Protein AF-A0A504XX59-F1 (afdb_monomer_lite)

Structure (mmCIF, N/CA/C/O backbone):
data_AF-A0A504XX59-F1
#
_entry.id   AF-A0A504XX59-F1
#
loop_
_atom_site.group_PDB
_atom_site.id
_atom_site.type_symbol
_atom_site.label_atom_id
_atom_site.label_alt_id
_atom_site.label_comp_id
_atom_site.label_asym_id
_atom_site.label_entity_id
_atom_site.label_seq_id
_atom_site.pdbx_PDB_ins_code
_atom_site.Cartn_x
_atom_site.Cartn_y
_atom_site.Cartn_z
_atom_site.occupancy
_atom_site.B_iso_or_equiv
_atom_site.auth_seq_id
_atom_site.auth_comp_id
_atom_site.auth_asym_id
_atom_site.auth_atom_id
_atom_site.pdbx_PDB_model_num
ATOM 1 N N . MET A 1 1 ? 51.270 25.494 -47.883 1.00 47.91 1 MET A N 1
ATOM 2 C CA . MET A 1 1 ? 49.976 24.776 -47.837 1.00 47.91 1 MET A CA 1
ATOM 3 C C . MET A 1 1 ? 50.088 23.682 -46.793 1.00 47.91 1 MET A C 1
ATOM 5 O O . MET A 1 1 ? 50.943 22.833 -46.988 1.00 47.91 1 MET A O 1
ATOM 9 N N . SER A 1 2 ? 49.320 23.679 -45.700 1.00 73.69 2 SER A N 1
ATOM 10 C CA . SER A 1 2 ? 49.397 22.536 -44.764 1.00 73.69 2 SER A CA 1
ATOM 11 C C . SER A 1 2 ? 48.222 22.404 -43.780 1.00 73.69 2 SER A C 1
ATOM 13 O O . SER A 1 2 ? 48.431 22.062 -42.620 1.00 73.69 2 SER A O 1
ATOM 15 N N . VAL A 1 3 ? 46.972 22.637 -44.199 1.00 82.69 3 VAL A N 1
ATOM 16 C CA . VAL A 1 3 ? 45.810 22.247 -43.370 1.00 82.69 3 VAL A CA 1
ATOM 17 C C . VAL A 1 3 ? 45.311 20.880 -43.830 1.00 82.69 3 VAL A C 1
ATOM 19 O O . VAL A 1 3 ? 44.779 20.759 -44.930 1.00 82.69 3 VAL A O 1
ATOM 22 N N . ILE A 1 4 ? 45.477 19.863 -42.982 1.00 87.81 4 ILE A N 1
ATOM 23 C CA . ILE A 1 4 ? 44.943 18.510 -43.189 1.00 87.81 4 ILE A CA 1
ATOM 24 C C . ILE A 1 4 ? 43.826 18.295 -42.164 1.00 87.81 4 ILE A C 1
ATOM 26 O O . ILE A 1 4 ? 44.084 18.163 -40.968 1.00 87.81 4 ILE A O 1
ATOM 30 N N . GLY A 1 5 ? 42.578 18.313 -42.629 1.00 90.38 5 GLY A N 1
ATOM 31 C CA . GLY A 1 5 ? 41.391 18.068 -41.809 1.00 90.38 5 GLY A CA 1
ATOM 32 C C . GLY A 1 5 ? 40.806 16.681 -42.065 1.00 90.38 5 GLY A C 1
ATOM 33 O O . GLY A 1 5 ? 40.821 16.204 -43.194 1.00 90.38 5 GLY A O 1
ATOM 34 N N . VAL A 1 6 ? 40.258 16.052 -41.020 1.00 93.50 6 VAL A N 1
ATOM 35 C CA . VAL A 1 6 ? 39.521 14.777 -41.149 1.00 93.50 6 VAL A CA 1
ATOM 36 C C . VAL A 1 6 ? 38.132 15.001 -41.757 1.00 93.50 6 VAL A C 1
ATOM 38 O O . VAL A 1 6 ? 37.679 14.202 -42.567 1.00 93.50 6 VAL A O 1
ATOM 41 N N . PHE A 1 7 ? 37.472 16.104 -41.390 1.00 94.62 7 PHE A N 1
ATOM 42 C CA . PHE A 1 7 ? 36.172 16.518 -41.925 1.00 94.62 7 PHE A CA 1
ATOM 43 C C . PHE A 1 7 ? 36.292 17.916 -42.527 1.00 94.62 7 PHE A C 1
ATOM 45 O O . PHE A 1 7 ? 36.996 18.770 -41.982 1.00 94.62 7 PHE A O 1
ATOM 52 N N . THR A 1 8 ? 35.589 18.157 -43.631 1.00 91.38 8 THR A N 1
ATOM 53 C CA . THR A 1 8 ? 35.634 19.434 -44.362 1.00 91.38 8 THR A CA 1
ATOM 54 C C . THR A 1 8 ? 34.763 20.512 -43.716 1.00 91.38 8 THR A C 1
ATOM 56 O O . THR A 1 8 ? 35.089 21.696 -43.796 1.00 91.38 8 THR A O 1
ATOM 59 N N . LYS A 1 9 ? 33.661 20.127 -43.055 1.00 92.88 9 LYS A N 1
ATOM 60 C CA . LYS A 1 9 ? 32.693 21.051 -42.450 1.00 92.88 9 LYS A CA 1
ATOM 61 C C . LYS A 1 9 ? 32.104 20.486 -41.156 1.00 92.88 9 LYS A C 1
ATOM 63 O O . LYS A 1 9 ? 31.999 19.282 -40.966 1.00 92.88 9 LYS A O 1
ATOM 68 N N . GLY A 1 10 ? 31.684 21.383 -40.267 1.00 91.69 10 GLY A N 1
ATOM 69 C CA . GLY A 1 10 ? 30.925 21.052 -39.063 1.00 91.69 10 GLY A CA 1
ATOM 70 C C . GLY A 1 10 ? 29.650 21.879 -38.934 1.00 91.69 10 GLY A C 1
ATOM 71 O O . GLY A 1 10 ? 29.434 22.845 -39.668 1.00 91.69 10 GLY A O 1
ATOM 72 N N . ARG A 1 11 ? 28.817 21.519 -37.960 1.00 91.56 11 ARG A N 1
ATOM 73 C CA . ARG A 1 11 ? 27.616 22.260 -37.559 1.00 91.56 11 ARG A CA 1
ATOM 74 C C . ARG A 1 11 ? 27.645 22.606 -36.074 1.00 91.56 11 ARG A C 1
ATOM 76 O O . ARG A 1 11 ? 28.278 21.918 -35.278 1.00 91.56 11 ARG A O 1
ATOM 83 N N . ALA A 1 12 ? 26.917 23.656 -35.704 1.00 87.50 12 ALA A N 1
ATOM 84 C CA . ALA A 1 12 ? 26.707 24.029 -34.310 1.00 87.50 12 ALA A CA 1
ATOM 85 C C . ALA A 1 12 ? 25.646 23.132 -33.645 1.00 87.50 12 ALA A C 1
ATOM 87 O O . ALA A 1 12 ? 24.727 22.638 -34.298 1.00 87.50 12 ALA A O 1
ATOM 88 N N . THR A 1 13 ? 25.756 22.951 -32.329 1.00 87.06 13 THR A N 1
ATOM 89 C CA . THR A 1 13 ? 24.795 22.186 -31.514 1.00 87.06 13 THR A CA 1
ATOM 90 C C . THR A 1 13 ? 23.628 23.021 -30.994 1.00 87.06 13 THR A C 1
ATOM 92 O O . THR A 1 13 ? 22.577 22.469 -30.674 1.00 87.06 13 THR A O 1
ATOM 95 N N . GLY A 1 14 ? 23.807 24.340 -30.882 1.00 85.94 14 GLY A N 1
ATOM 96 C CA . GLY A 1 14 ? 22.811 25.279 -30.367 1.00 85.94 14 GLY A CA 1
ATOM 97 C C . GLY A 1 14 ? 22.099 26.066 -31.466 1.00 85.94 14 GLY A C 1
ATOM 98 O O . GLY A 1 14 ? 22.674 26.350 -32.515 1.00 85.94 14 GLY A O 1
ATOM 99 N N . HIS A 1 15 ? 20.851 26.457 -31.198 1.00 91.19 15 HIS A N 1
ATOM 100 C CA . HIS A 1 15 ? 20.078 27.320 -32.091 1.00 91.19 15 HIS A CA 1
ATOM 101 C C . HIS A 1 15 ? 20.654 28.756 -32.117 1.00 91.19 15 HIS A C 1
ATOM 103 O O . HIS A 1 15 ? 21.075 29.248 -31.061 1.00 91.19 15 HIS A O 1
ATOM 109 N N . PRO A 1 16 ? 20.639 29.463 -33.269 1.00 91.38 16 PRO A N 1
ATOM 110 C CA . PRO A 1 16 ? 21.198 30.813 -33.398 1.00 91.38 16 PRO A CA 1
ATOM 111 C C . PRO A 1 16 ? 20.688 31.825 -32.366 1.00 91.38 16 PRO A C 1
ATOM 113 O O . PRO A 1 16 ? 21.472 32.637 -31.884 1.00 91.38 16 PRO A O 1
ATOM 116 N N . SER A 1 17 ? 19.412 31.735 -31.974 1.00 92.75 17 SER A N 1
ATOM 117 C CA . SER A 1 17 ? 18.793 32.638 -30.987 1.00 92.75 17 SER A CA 1
ATOM 118 C C . SER A 1 17 ? 19.463 32.605 -29.613 1.00 92.75 17 SER A C 1
ATOM 120 O O . SER A 1 17 ? 19.518 33.619 -28.929 1.00 92.75 17 SER A O 1
ATOM 122 N N . VAL A 1 18 ? 19.980 31.446 -29.203 1.00 91.69 18 VAL A N 1
ATOM 123 C CA . VAL A 1 18 ? 20.670 31.294 -27.919 1.00 91.69 18 VAL A CA 1
ATOM 124 C C . VAL A 1 18 ? 22.145 31.666 -28.075 1.00 91.69 18 VAL A C 1
ATOM 126 O O . VAL A 1 18 ? 22.728 32.317 -27.211 1.00 91.69 18 VAL A O 1
ATOM 129 N N . MET A 1 19 ? 22.761 31.274 -29.193 1.00 91.25 19 MET A N 1
ATOM 130 C CA . MET A 1 19 ? 24.191 31.488 -29.434 1.00 91.25 19 MET A CA 1
ATOM 131 C C . MET A 1 19 ? 24.553 32.964 -29.653 1.00 91.25 19 MET A C 1
ATOM 133 O O . MET A 1 19 ? 25.647 33.375 -29.264 1.00 91.25 19 MET A O 1
ATOM 137 N N . SER A 1 20 ? 23.654 33.768 -30.233 1.00 92.75 20 SER A N 1
ATOM 138 C CA . SER A 1 20 ? 23.874 35.205 -30.461 1.00 92.75 20 SER A CA 1
ATOM 139 C C . SER A 1 20 ? 24.060 35.993 -29.162 1.00 92.75 20 SER A C 1
ATOM 141 O O . SER A 1 20 ? 24.843 36.942 -29.137 1.00 92.75 20 SER A O 1
ATOM 143 N N . VAL A 1 21 ? 23.391 35.564 -28.088 1.00 93.00 21 VAL A N 1
ATOM 144 C CA . VAL A 1 21 ? 23.474 36.167 -26.751 1.00 93.00 21 VAL A CA 1
ATOM 145 C C . VAL A 1 21 ? 24.579 35.509 -25.922 1.00 93.00 21 VAL A C 1
ATOM 147 O O . VAL A 1 21 ? 25.424 36.201 -25.359 1.00 93.00 21 VAL A O 1
ATOM 150 N N . LEU A 1 22 ? 24.639 34.171 -25.885 1.00 93.56 22 LEU A N 1
ATOM 151 C CA . LEU A 1 22 ? 25.589 33.452 -25.022 1.00 93.56 22 LEU A CA 1
ATOM 152 C C . LEU A 1 22 ? 27.060 33.695 -25.371 1.00 93.56 22 LEU A C 1
ATOM 154 O O . LEU A 1 22 ? 27.914 33.529 -24.505 1.00 93.56 22 LEU A O 1
ATOM 158 N N . ARG A 1 23 ? 27.382 34.099 -26.606 1.00 92.56 23 ARG A N 1
ATOM 159 C CA . ARG A 1 23 ? 28.768 34.387 -27.012 1.00 92.56 23 ARG A CA 1
ATOM 160 C C . ARG A 1 23 ? 29.439 35.498 -26.194 1.00 92.56 23 ARG A C 1
ATOM 162 O O . ARG A 1 23 ? 30.662 35.516 -26.127 1.00 92.56 23 ARG A O 1
ATOM 169 N N . TYR A 1 24 ? 28.658 36.399 -25.592 1.00 95.62 24 TYR A N 1
ATOM 170 C CA . TYR A 1 24 ? 29.174 37.500 -24.773 1.00 95.62 24 TYR A CA 1
ATOM 171 C C . TYR A 1 24 ? 29.559 37.070 -23.353 1.00 95.62 24 TYR A C 1
ATOM 173 O O . TYR A 1 24 ? 30.232 37.822 -22.657 1.00 95.62 24 TYR A O 1
ATOM 181 N N . VAL A 1 25 ? 29.168 35.865 -22.925 1.00 95.69 25 VAL A N 1
ATOM 182 C CA . VAL A 1 25 ? 29.553 35.296 -21.630 1.00 95.69 25 VAL A CA 1
ATOM 183 C C . VAL A 1 25 ? 30.705 34.311 -21.857 1.00 95.69 25 VAL A C 1
ATOM 185 O O . VAL A 1 25 ? 30.489 33.254 -22.463 1.00 95.69 25 VAL A O 1
ATOM 188 N N . PRO A 1 26 ? 31.937 34.607 -21.395 1.00 94.06 26 PRO A N 1
ATOM 189 C CA . PRO A 1 26 ? 33.071 33.714 -21.589 1.00 94.06 26 PRO A CA 1
ATOM 190 C C . PRO A 1 26 ? 32.826 32.349 -20.940 1.00 94.06 26 PRO A C 1
ATOM 192 O O . PRO A 1 26 ? 32.704 32.218 -19.723 1.00 94.06 26 PRO A O 1
ATOM 195 N N . ARG A 1 27 ? 32.777 31.300 -21.763 1.00 94.56 27 ARG A N 1
ATOM 196 C CA . ARG A 1 27 ? 32.697 29.918 -21.285 1.00 94.56 27 ARG A CA 1
ATOM 197 C C . ARG A 1 27 ? 34.100 29.373 -21.041 1.00 94.56 27 ARG A C 1
ATOM 199 O O . ARG A 1 27 ? 34.884 29.265 -21.984 1.00 94.56 27 ARG A O 1
ATOM 206 N N . ALA A 1 28 ? 34.366 28.914 -19.820 1.00 95.25 28 ALA A N 1
ATOM 207 C CA . ALA A 1 28 ? 35.572 28.152 -19.513 1.00 95.25 28 ALA A CA 1
ATOM 208 C C . ALA A 1 28 ? 35.618 26.859 -20.348 1.00 95.25 28 ALA A C 1
ATOM 210 O O . ALA A 1 28 ? 34.698 26.031 -20.326 1.00 95.25 28 ALA A O 1
ATOM 211 N N . ARG A 1 29 ? 36.684 26.709 -21.134 1.00 97.00 29 ARG A N 1
ATOM 212 C CA . ARG A 1 29 ? 36.955 25.527 -21.962 1.00 97.00 29 ARG A CA 1
ATOM 213 C C . ARG A 1 29 ? 37.928 24.604 -21.233 1.00 97.00 29 ARG A C 1
ATOM 215 O O . ARG A 1 29 ? 38.547 24.998 -20.252 1.00 97.00 29 ARG A O 1
ATOM 222 N N . VAL A 1 30 ? 38.062 23.371 -21.719 1.00 96.19 30 VAL A N 1
ATOM 223 C CA . VAL A 1 30 ? 39.063 22.439 -21.184 1.00 96.19 30 VAL A CA 1
ATOM 224 C C . VAL A 1 30 ? 40.458 23.028 -21.450 1.00 96.19 30 VAL A C 1
ATOM 226 O O . VAL A 1 30 ? 40.759 23.270 -22.618 1.00 96.19 30 VAL A O 1
ATOM 229 N N . PRO A 1 31 ? 41.301 23.258 -20.424 1.00 96.06 31 PRO A N 1
ATOM 230 C CA . PRO A 1 31 ? 42.543 24.021 -20.590 1.00 96.06 31 PRO A CA 1
ATOM 231 C C . PRO A 1 31 ? 43.521 23.420 -21.604 1.00 96.06 31 PRO A C 1
ATOM 233 O O . PRO A 1 31 ? 44.078 24.133 -22.429 1.00 96.06 31 PRO A O 1
ATOM 236 N N . TRP A 1 32 ? 43.682 22.096 -21.580 1.00 94.19 32 TRP A N 1
ATOM 237 C CA . TRP A 1 32 ? 44.626 21.365 -22.433 1.00 94.19 32 TRP A CA 1
ATOM 238 C C . TRP A 1 32 ? 44.071 21.029 -23.828 1.00 94.19 32 TRP A C 1
ATOM 240 O O . TRP A 1 32 ? 44.824 20.623 -24.706 1.00 94.19 32 TRP A O 1
ATOM 250 N N . GLN A 1 33 ? 42.764 21.208 -24.055 1.00 95.06 33 GLN A N 1
ATOM 251 C CA . GLN A 1 33 ? 42.136 21.062 -25.374 1.00 95.06 33 GLN A CA 1
ATOM 252 C C . GLN A 1 33 ? 40.913 21.995 -25.495 1.00 95.06 33 GLN A C 1
ATOM 254 O O . GLN A 1 33 ? 39.766 21.558 -25.325 1.00 95.06 33 GLN A O 1
ATOM 259 N N . PRO A 1 34 ? 41.127 23.301 -25.768 1.00 94.44 34 PRO A N 1
ATOM 260 C CA . PRO A 1 34 ? 40.044 24.289 -25.752 1.00 94.44 34 PRO A CA 1
ATOM 261 C C . PRO A 1 34 ? 39.001 24.105 -26.867 1.00 94.44 34 PRO A C 1
ATOM 263 O O . PRO A 1 34 ? 37.814 24.419 -26.691 1.00 94.44 34 PRO A O 1
ATOM 266 N N . SER A 1 35 ? 39.427 23.614 -28.032 1.00 94.88 35 SER A N 1
ATOM 267 C CA . SER A 1 35 ? 38.548 23.272 -29.149 1.00 94.88 35 SER A CA 1
ATOM 268 C C . SER A 1 35 ? 37.988 21.861 -28.959 1.00 94.88 35 SER A C 1
ATOM 270 O O . SER A 1 35 ? 38.719 20.889 -28.796 1.00 94.88 35 SER A O 1
ATOM 272 N N . ARG A 1 36 ? 36.658 21.731 -28.982 1.00 93.88 36 ARG A N 1
ATOM 273 C CA . ARG A 1 36 ? 35.977 20.436 -28.891 1.00 93.88 36 ARG A CA 1
ATOM 274 C C . ARG A 1 36 ? 35.148 20.208 -30.142 1.00 93.88 36 ARG A C 1
ATOM 276 O O . ARG A 1 36 ? 34.131 20.871 -30.334 1.00 93.88 36 ARG A O 1
ATOM 283 N N . PHE A 1 37 ? 35.552 19.228 -30.941 1.00 95.12 37 PHE A N 1
ATOM 284 C CA . PHE A 1 37 ? 34.783 18.740 -32.077 1.00 95.12 37 PHE A CA 1
ATOM 285 C C . PHE A 1 37 ? 34.307 17.308 -31.798 1.00 95.12 37 PHE A C 1
ATOM 287 O O . PHE A 1 37 ? 35.046 16.350 -31.992 1.00 95.12 37 PHE A O 1
ATOM 294 N N . GLY A 1 38 ? 33.097 17.169 -31.249 1.00 93.19 38 GLY A N 1
ATOM 295 C CA . GLY A 1 38 ? 32.473 15.868 -30.995 1.00 93.19 38 GLY A CA 1
ATOM 296 C C . GLY A 1 38 ? 31.544 15.428 -32.127 1.00 93.19 38 GLY A C 1
ATOM 297 O O . GLY A 1 38 ? 31.242 16.203 -33.034 1.00 93.19 38 GLY A O 1
ATOM 298 N N . ARG A 1 39 ? 31.008 14.205 -32.023 1.00 94.38 39 ARG A N 1
ATOM 299 C CA . ARG A 1 39 ? 30.082 13.630 -33.020 1.00 94.38 39 ARG A CA 1
ATOM 300 C C . ARG A 1 39 ? 28.815 14.462 -33.268 1.00 94.38 39 ARG A C 1
ATOM 302 O O . ARG A 1 39 ? 28.236 14.422 -34.343 1.00 94.38 39 ARG A O 1
ATOM 309 N N . GLU A 1 40 ? 28.386 15.248 -32.282 1.00 93.44 40 GLU A N 1
ATOM 310 C CA . GLU A 1 40 ? 27.232 16.155 -32.383 1.00 93.44 40 GLU A CA 1
ATOM 311 C C . GLU A 1 40 ? 27.436 17.316 -33.376 1.00 93.44 40 GLU A C 1
ATOM 313 O O . GLU A 1 40 ? 26.452 17.861 -33.891 1.00 93.44 40 GLU A O 1
ATOM 318 N N . ASN A 1 41 ? 28.699 17.643 -33.681 1.00 95.31 41 ASN A N 1
ATOM 319 C CA . ASN A 1 41 ? 29.098 18.709 -34.599 1.00 95.31 41 ASN A CA 1
ATOM 320 C C . ASN A 1 41 ? 29.283 18.231 -36.048 1.00 95.31 41 ASN A C 1
ATOM 322 O O . ASN A 1 41 ? 29.588 19.050 -36.911 1.00 95.31 41 ASN A O 1
ATOM 326 N N . LEU A 1 42 ? 29.131 16.936 -36.330 1.00 95.19 42 LEU A N 1
ATOM 327 C CA . LEU A 1 42 ? 29.278 16.396 -37.683 1.00 95.19 42 LEU A CA 1
ATOM 328 C C . LEU A 1 42 ? 28.131 16.844 -38.595 1.00 95.19 42 LEU A C 1
ATOM 330 O O . LEU A 1 42 ? 26.993 17.014 -38.137 1.00 95.19 42 LEU A O 1
ATOM 334 N N . ALA A 1 43 ? 28.424 17.001 -39.889 1.00 93.81 43 ALA A N 1
ATOM 335 C CA . ALA A 1 43 ? 27.392 17.119 -40.912 1.00 93.81 43 ALA A CA 1
ATOM 336 C C . ALA A 1 43 ? 26.572 15.816 -41.008 1.00 93.81 43 ALA A C 1
ATOM 338 O O . ALA A 1 43 ? 26.960 14.776 -40.474 1.00 93.81 43 ALA A O 1
ATOM 339 N N . ALA A 1 44 ? 25.403 15.876 -41.650 1.00 91.62 44 ALA A N 1
ATOM 340 C CA . ALA A 1 44 ? 24.507 14.721 -41.737 1.00 91.62 44 ALA A CA 1
ATOM 341 C C . ALA A 1 44 ? 25.159 13.537 -42.472 1.00 91.62 44 ALA A C 1
ATOM 343 O O . ALA A 1 44 ? 25.089 12.412 -41.975 1.00 91.62 44 ALA A O 1
ATOM 344 N N . ASP A 1 45 ? 25.844 13.814 -43.583 1.00 91.62 45 ASP A N 1
ATOM 345 C CA . ASP A 1 45 ? 26.485 12.799 -44.424 1.00 91.62 45 ASP A CA 1
ATOM 346 C C . ASP A 1 45 ? 27.684 12.159 -43.715 1.00 91.62 45 ASP A C 1
ATOM 348 O O . ASP A 1 45 ? 27.755 10.934 -43.610 1.00 91.62 45 ASP A O 1
ATOM 352 N N . ASP A 1 46 ? 28.552 12.977 -43.105 1.00 94.06 46 ASP A N 1
ATOM 353 C CA . ASP A 1 46 ? 29.686 12.497 -42.300 1.00 94.06 46 ASP A CA 1
ATOM 354 C C . ASP A 1 46 ? 29.211 11.610 -41.141 1.00 94.06 46 ASP A C 1
ATOM 356 O O . ASP A 1 46 ? 29.794 10.564 -40.847 1.00 94.06 46 ASP A O 1
ATOM 360 N N . MET A 1 47 ? 28.121 12.010 -40.477 1.00 94.56 47 MET A N 1
ATOM 361 C CA . MET A 1 47 ? 27.531 11.234 -39.392 1.00 94.56 47 MET A CA 1
ATOM 362 C C . MET A 1 47 ? 26.944 9.914 -39.900 1.00 94.56 47 MET A C 1
ATOM 364 O O . MET A 1 47 ? 27.102 8.895 -39.232 1.00 94.56 47 MET A O 1
ATOM 368 N N . ALA A 1 48 ? 26.273 9.907 -41.055 1.00 92.25 48 ALA A N 1
ATOM 369 C CA . ALA A 1 48 ? 25.721 8.693 -41.650 1.00 92.25 48 ALA A CA 1
ATOM 370 C C . ALA A 1 48 ? 26.827 7.707 -42.048 1.00 92.25 48 ALA A C 1
ATOM 372 O O . ALA A 1 48 ? 26.744 6.526 -41.704 1.00 92.25 48 ALA A O 1
ATOM 373 N N . GLN A 1 49 ? 27.894 8.201 -42.681 1.00 91.69 49 GLN A N 1
ATOM 374 C CA . GLN A 1 49 ? 29.053 7.394 -43.049 1.00 91.69 49 GLN A CA 1
ATOM 375 C C . GLN A 1 49 ? 29.727 6.794 -41.808 1.00 91.69 49 GLN A C 1
ATOM 377 O O . GLN A 1 49 ? 29.920 5.579 -41.736 1.00 91.69 49 GLN A O 1
ATOM 382 N N . LEU A 1 50 ? 30.017 7.617 -40.793 1.00 92.81 50 LEU A N 1
ATOM 383 C CA . LEU A 1 50 ? 30.616 7.143 -39.544 1.00 92.81 50 LEU A CA 1
ATOM 384 C C . LEU A 1 50 ? 29.727 6.137 -38.809 1.00 92.81 50 LEU A C 1
ATOM 386 O O . LEU A 1 50 ? 30.247 5.188 -38.225 1.00 92.81 50 LEU A O 1
ATOM 390 N N . TRP A 1 51 ? 28.403 6.313 -38.840 1.00 94.56 51 TRP A N 1
ATOM 391 C CA . TRP A 1 51 ? 27.467 5.392 -38.190 1.00 94.56 51 TRP A CA 1
ATOM 392 C C . TRP A 1 51 ? 27.365 4.035 -38.886 1.00 94.56 51 TRP A C 1
ATOM 394 O O . TRP A 1 51 ? 27.156 3.021 -38.218 1.00 94.56 51 TRP A O 1
ATOM 404 N N . GLY A 1 52 ? 27.516 4.014 -40.215 1.00 89.94 52 GLY A N 1
ATOM 405 C CA . GLY A 1 52 ? 27.591 2.779 -40.994 1.00 89.94 52 GLY A CA 1
ATOM 406 C C . GLY A 1 52 ? 28.851 1.971 -40.678 1.00 89.94 52 GLY A C 1
ATOM 407 O O . GLY A 1 52 ? 28.811 0.740 -40.679 1.00 89.94 52 GLY A O 1
ATOM 408 N N . THR A 1 53 ? 29.958 2.650 -40.367 1.00 89.56 53 THR A N 1
ATOM 409 C CA . THR A 1 53 ? 31.226 2.018 -39.974 1.00 89.56 53 THR A CA 1
ATOM 410 C C . THR A 1 53 ? 31.266 1.606 -38.494 1.00 89.56 53 THR A C 1
ATOM 412 O O . THR A 1 53 ? 30.431 2.008 -37.684 1.00 89.56 53 THR A O 1
ATOM 415 N N . GLY A 1 54 ? 32.253 0.780 -38.122 1.00 88.88 54 GLY A N 1
ATOM 416 C CA . GLY A 1 54 ? 32.501 0.416 -36.719 1.00 88.88 54 GLY A CA 1
ATOM 417 C C . GLY A 1 54 ? 31.655 -0.739 -36.166 1.00 88.88 54 GLY A C 1
ATOM 418 O O . GLY A 1 54 ? 31.647 -0.970 -34.959 1.00 88.88 54 GLY A O 1
ATOM 419 N N . ARG A 1 55 ? 30.957 -1.469 -37.044 1.00 92.62 55 ARG A N 1
ATOM 420 C CA . ARG A 1 55 ? 29.981 -2.527 -36.722 1.00 92.62 55 ARG A CA 1
ATOM 421 C C . ARG A 1 55 ? 30.340 -3.867 -37.385 1.00 92.62 55 ARG A C 1
ATOM 423 O O . ARG A 1 55 ? 29.521 -4.491 -38.052 1.00 92.62 55 ARG A O 1
ATOM 430 N N . TYR A 1 56 ? 31.609 -4.256 -37.255 1.00 93.44 56 TYR A N 1
ATOM 431 C CA . TYR A 1 56 ? 32.227 -5.463 -37.824 1.00 93.44 56 TYR A CA 1
ATOM 432 C C . TYR A 1 56 ? 31.667 -5.881 -39.204 1.00 93.44 56 TYR A C 1
ATOM 434 O O . TYR A 1 56 ? 32.031 -5.264 -40.201 1.00 93.44 56 TYR A O 1
ATOM 442 N N . ARG A 1 57 ? 30.791 -6.897 -39.275 1.00 93.25 57 ARG A N 1
ATOM 443 C CA . ARG A 1 57 ? 30.228 -7.433 -40.534 1.00 93.25 57 ARG A CA 1
ATOM 444 C C . ARG A 1 57 ? 28.759 -7.080 -40.779 1.00 93.25 57 ARG A C 1
ATOM 446 O O . ARG A 1 57 ? 28.358 -6.982 -41.936 1.00 93.25 57 ARG A O 1
ATOM 453 N N . THR A 1 58 ? 27.982 -6.909 -39.712 1.00 89.94 58 THR A N 1
ATOM 454 C CA . THR A 1 58 ? 26.533 -6.632 -39.711 1.00 89.94 58 THR A CA 1
ATOM 455 C C . THR A 1 58 ? 26.211 -5.169 -40.016 1.00 89.94 58 THR A C 1
ATOM 457 O O . THR A 1 58 ? 25.090 -4.839 -40.396 1.00 89.94 58 THR A O 1
ATOM 460 N N . GLY A 1 59 ? 27.193 -4.282 -39.854 1.00 91.06 59 GLY A N 1
ATOM 461 C CA . GLY A 1 59 ? 27.071 -2.857 -40.118 1.00 91.06 59 GLY A CA 1
ATOM 462 C C . GLY A 1 59 ? 26.851 -2.498 -41.588 1.00 91.06 59 GLY A C 1
ATOM 463 O O . GLY A 1 59 ? 27.542 -3.055 -42.443 1.00 91.06 59 GLY A O 1
ATOM 464 N N . PRO A 1 60 ? 26.029 -1.474 -41.890 1.00 93.62 60 PRO A N 1
ATOM 465 C CA . PRO A 1 60 ? 25.811 -1.011 -43.262 1.00 93.62 60 PRO A CA 1
ATOM 466 C C . PRO A 1 60 ? 27.065 -0.554 -44.014 1.00 93.62 60 PRO A C 1
ATOM 468 O O . PRO A 1 60 ? 27.105 -0.585 -45.240 1.00 93.62 60 PRO A O 1
ATOM 471 N N . GLY A 1 61 ? 28.106 -0.125 -43.296 1.00 90.38 61 GLY A N 1
ATOM 472 C CA . GLY A 1 61 ? 29.368 0.300 -43.900 1.00 90.38 61 GLY A CA 1
ATOM 473 C C . GLY A 1 61 ? 30.220 -0.855 -44.433 1.00 90.38 61 GLY A C 1
ATOM 474 O O . GLY A 1 61 ? 31.110 -0.615 -45.247 1.00 90.38 61 GLY A O 1
ATOM 475 N N . ASN A 1 62 ? 29.968 -2.094 -43.998 1.00 94.19 62 ASN A N 1
ATOM 476 C CA . ASN A 1 62 ? 30.656 -3.263 -44.532 1.00 94.19 62 ASN A CA 1
ATOM 477 C C . ASN A 1 62 ? 30.116 -3.602 -45.930 1.00 94.19 62 ASN A C 1
ATOM 479 O O . ASN A 1 62 ? 28.902 -3.676 -46.135 1.00 94.19 62 ASN A O 1
ATOM 483 N N . TYR A 1 63 ? 31.019 -3.849 -46.882 1.00 91.88 63 TYR A N 1
ATOM 484 C CA . TYR A 1 63 ? 30.682 -4.031 -48.298 1.00 91.88 63 TYR A CA 1
ATOM 485 C C . TYR A 1 63 ? 29.790 -5.257 -48.555 1.00 91.88 63 TYR A C 1
ATOM 487 O O . TYR A 1 63 ? 28.949 -5.210 -49.445 1.00 91.88 63 TYR A O 1
ATOM 495 N N . ASN A 1 64 ? 29.917 -6.313 -47.742 1.00 94.75 64 ASN A N 1
ATOM 496 C CA . ASN A 1 64 ? 29.147 -7.557 -47.872 1.00 94.75 64 ASN A CA 1
ATOM 497 C C . ASN A 1 64 ? 28.037 -7.713 -46.809 1.00 94.75 64 ASN A C 1
ATOM 499 O O . ASN A 1 64 ? 27.627 -8.821 -46.484 1.00 94.75 64 ASN A O 1
ATOM 503 N N . SER A 1 65 ? 27.578 -6.617 -46.199 1.00 93.69 65 SER A N 1
ATOM 504 C CA . SER A 1 65 ? 26.494 -6.654 -45.198 1.00 93.69 65 SER A CA 1
ATOM 505 C C . SER A 1 65 ? 25.095 -6.830 -45.803 1.00 93.69 65 SER A C 1
ATOM 507 O O . SER A 1 65 ? 24.138 -7.059 -45.069 1.00 93.69 65 SER A O 1
ATOM 509 N N . GLY A 1 66 ? 24.961 -6.660 -47.123 1.00 92.00 66 GLY A N 1
ATOM 510 C CA . GLY A 1 66 ? 23.676 -6.562 -47.824 1.00 92.00 66 GLY A CA 1
ATOM 511 C C . GLY A 1 66 ? 23.068 -5.152 -47.845 1.00 92.00 66 GLY A C 1
ATOM 512 O O . GLY A 1 66 ? 22.137 -4.912 -48.605 1.00 92.00 66 GLY A O 1
ATOM 513 N N . TYR A 1 67 ? 23.621 -4.201 -47.081 1.00 93.56 67 TYR A N 1
ATOM 514 C CA . TYR A 1 67 ? 23.166 -2.799 -47.030 1.00 93.56 67 TYR A CA 1
ATOM 515 C C . TYR A 1 67 ? 24.109 -1.830 -47.762 1.00 93.56 67 TYR A C 1
ATOM 517 O O . TYR A 1 67 ? 23.939 -0.613 -47.681 1.00 93.56 67 TYR A O 1
ATOM 525 N N . SER A 1 68 ? 25.132 -2.345 -48.451 1.00 91.88 68 SER A N 1
ATOM 526 C CA . SER A 1 68 ? 26.069 -1.496 -49.185 1.00 91.88 68 SER A CA 1
ATOM 527 C C . SER A 1 68 ? 25.387 -0.843 -50.384 1.00 91.88 68 SER A C 1
ATOM 529 O O . SER A 1 68 ? 24.727 -1.506 -51.179 1.00 91.88 68 SER A O 1
ATOM 531 N N . THR A 1 69 ? 25.598 0.459 -50.550 1.00 90.00 69 THR A N 1
ATOM 532 C CA . THR A 1 69 ? 25.105 1.223 -51.706 1.00 90.00 69 THR A CA 1
ATOM 533 C C . THR A 1 69 ? 26.100 1.251 -52.871 1.00 90.00 69 THR A C 1
ATOM 535 O O . THR A 1 69 ? 25.800 1.801 -53.932 1.00 90.00 69 THR A O 1
ATOM 538 N N . LYS A 1 70 ? 27.295 0.663 -52.704 1.00 91.62 70 LYS A N 1
ATOM 539 C CA . LYS A 1 70 ? 28.318 0.590 -53.755 1.00 91.62 70 LYS A CA 1
ATOM 540 C C . LYS A 1 70 ? 27.976 -0.522 -54.750 1.00 91.62 70 LYS A C 1
ATOM 542 O O . LYS A 1 70 ? 27.740 -1.656 -54.354 1.00 91.62 70 LYS A O 1
ATOM 547 N N . LYS A 1 71 ? 28.001 -0.203 -56.050 1.00 93.19 71 LYS A N 1
ATOM 548 C CA . LYS A 1 71 ? 27.733 -1.173 -57.131 1.00 93.19 71 LYS A CA 1
ATOM 549 C C . LYS A 1 71 ? 28.883 -2.153 -57.371 1.00 93.19 71 LYS A C 1
ATOM 551 O O . LYS A 1 71 ? 28.655 -3.251 -57.867 1.00 93.19 71 LYS A O 1
ATOM 556 N N . THR A 1 72 ? 30.104 -1.753 -57.041 1.00 93.50 72 THR A N 1
ATOM 557 C CA . THR A 1 72 ? 31.313 -2.559 -57.211 1.00 93.50 72 THR A CA 1
ATOM 558 C C . THR A 1 72 ? 32.187 -2.487 -55.964 1.00 93.50 72 THR A C 1
ATOM 560 O O . THR A 1 72 ? 32.169 -1.498 -55.222 1.00 93.50 72 THR A O 1
ATOM 563 N N . HIS A 1 73 ? 32.953 -3.547 -55.726 1.00 94.50 73 HIS A N 1
ATOM 564 C CA . HIS A 1 73 ? 33.950 -3.629 -54.667 1.00 94.50 73 HIS A CA 1
ATOM 565 C C . HIS A 1 73 ? 35.207 -4.326 -55.188 1.00 94.50 73 HIS A C 1
ATOM 567 O O . HIS A 1 73 ? 35.109 -5.284 -55.948 1.00 94.50 73 HIS A O 1
ATOM 573 N N . THR A 1 74 ? 36.382 -3.846 -54.795 1.00 94.06 74 THR A N 1
ATOM 574 C CA . THR A 1 74 ? 37.672 -4.395 -55.225 1.00 94.06 74 THR A CA 1
ATOM 575 C C . THR A 1 74 ? 38.245 -5.292 -54.136 1.00 94.06 74 THR A C 1
ATOM 577 O O . THR A 1 74 ? 38.473 -4.823 -53.019 1.00 94.06 74 THR A O 1
ATOM 580 N N . LEU A 1 75 ? 38.477 -6.561 -54.461 1.00 93.38 75 LEU A N 1
ATOM 581 C CA . LEU A 1 75 ? 39.194 -7.509 -53.615 1.00 93.38 75 LEU A CA 1
ATOM 582 C C . LEU A 1 75 ? 40.538 -7.792 -54.280 1.00 93.38 75 LEU A C 1
ATOM 584 O O . LEU A 1 75 ? 40.575 -8.393 -55.356 1.00 93.38 75 LEU A O 1
ATOM 588 N N . GLU A 1 76 ? 41.609 -7.316 -53.640 1.00 91.12 76 GLU A N 1
ATOM 589 C CA . GLU A 1 76 ? 42.970 -7.317 -54.190 1.00 91.12 76 GLU A CA 1
ATOM 590 C C . GLU A 1 76 ? 42.984 -6.591 -55.546 1.00 91.12 76 GLU A C 1
ATOM 592 O O . GLU A 1 76 ? 42.726 -5.386 -55.578 1.00 91.12 76 GLU A O 1
ATOM 597 N N . ASP A 1 77 ? 43.170 -7.319 -56.648 1.00 90.06 77 ASP A N 1
ATOM 598 C CA . ASP A 1 77 ? 43.216 -6.771 -58.010 1.00 90.06 77 ASP A CA 1
ATOM 599 C C . ASP A 1 77 ? 41.916 -7.002 -58.809 1.00 90.06 77 ASP A C 1
ATOM 601 O O . ASP A 1 77 ? 41.767 -6.533 -59.939 1.00 90.06 77 ASP A O 1
ATOM 605 N N . SER A 1 78 ? 40.941 -7.714 -58.232 1.00 89.06 78 SER A N 1
ATOM 606 C CA . SER A 1 78 ? 39.689 -8.080 -58.904 1.00 89.06 78 SER A CA 1
ATOM 607 C C . SER A 1 78 ? 38.533 -7.157 -58.511 1.00 89.06 78 SER A C 1
ATOM 609 O O . SER A 1 78 ? 38.263 -6.920 -57.332 1.00 89.06 78 SER A O 1
ATOM 611 N N . THR A 1 79 ? 37.815 -6.627 -59.506 1.00 94.06 79 THR A N 1
ATOM 612 C CA . THR A 1 79 ? 36.599 -5.835 -59.269 1.00 94.06 79 THR A CA 1
ATOM 613 C C . THR A 1 79 ? 35.373 -6.736 -59.338 1.00 94.06 79 THR A C 1
ATOM 615 O O . THR A 1 79 ? 35.069 -7.301 -60.385 1.00 94.06 79 THR A O 1
ATOM 618 N N . VAL A 1 80 ? 34.642 -6.831 -58.232 1.00 93.88 80 VAL A N 1
ATOM 619 C CA . VAL A 1 80 ? 33.413 -7.618 -58.103 1.00 93.88 80 VAL A CA 1
ATOM 620 C C . VAL A 1 80 ? 32.202 -6.688 -58.167 1.00 93.88 80 VAL A C 1
ATOM 622 O O . VAL A 1 80 ? 32.133 -5.695 -57.439 1.00 93.88 80 VAL A O 1
ATOM 625 N N . SER A 1 81 ? 31.233 -7.000 -59.028 1.00 93.44 81 SER A N 1
ATOM 626 C CA . SER A 1 81 ? 29.933 -6.319 -59.079 1.00 93.44 81 SER A CA 1
ATOM 627 C C . SER A 1 81 ? 28.953 -6.915 -58.068 1.00 93.44 81 SER A C 1
ATOM 629 O O . SER A 1 81 ? 28.878 -8.133 -57.920 1.00 93.44 81 SER A O 1
ATOM 631 N N . ILE A 1 82 ? 28.175 -6.066 -57.394 1.00 95.38 82 ILE A N 1
ATOM 632 C CA . ILE A 1 82 ? 27.150 -6.510 -56.442 1.00 95.38 82 ILE A CA 1
ATOM 633 C C . ILE A 1 82 ? 26.032 -7.278 -57.160 1.00 95.38 82 ILE A C 1
ATOM 635 O O . ILE A 1 82 ? 25.582 -6.864 -58.227 1.00 95.38 82 ILE A O 1
ATOM 639 N N . ILE A 1 83 ? 25.551 -8.364 -56.551 1.00 94.50 83 ILE A N 1
ATOM 640 C CA . ILE A 1 83 ? 24.342 -9.066 -56.997 1.00 94.50 83 ILE A CA 1
ATOM 641 C C . ILE A 1 83 ? 23.125 -8.324 -56.416 1.00 94.50 83 ILE A C 1
ATOM 643 O O . ILE A 1 83 ? 23.017 -8.219 -55.190 1.00 94.50 83 ILE A O 1
ATOM 647 N N . PRO A 1 84 ? 22.209 -7.785 -57.242 1.00 94.56 84 PRO A N 1
ATOM 648 C CA . PRO A 1 84 ? 21.005 -7.118 -56.755 1.00 94.56 84 PRO A CA 1
ATOM 649 C C . PRO A 1 84 ? 20.103 -8.053 -55.937 1.00 94.56 84 PRO A C 1
ATOM 651 O O . PRO A 1 84 ? 19.955 -9.230 -56.260 1.00 94.56 84 PRO A O 1
ATOM 654 N N . LYS A 1 85 ? 19.414 -7.508 -54.923 1.00 94.06 85 LYS A N 1
ATOM 655 C CA . LYS A 1 85 ? 18.527 -8.283 -54.029 1.00 94.06 85 LYS A CA 1
ATOM 656 C C . LYS A 1 85 ? 17.495 -9.129 -54.790 1.00 94.06 85 LYS A C 1
ATOM 658 O O . LYS A 1 85 ? 17.341 -10.304 -54.496 1.00 94.06 85 LYS A O 1
ATOM 663 N N . HIS A 1 86 ? 16.850 -8.560 -55.809 1.00 93.88 86 HIS A N 1
ATOM 664 C CA . HIS A 1 86 ? 15.835 -9.263 -56.603 1.00 93.88 86 HIS A CA 1
ATOM 665 C C . HIS A 1 86 ? 16.400 -10.430 -57.438 1.00 93.88 86 HIS A C 1
ATOM 667 O O . HIS A 1 86 ? 15.653 -11.322 -57.832 1.00 93.88 86 HIS A O 1
ATOM 673 N N . GLU A 1 87 ? 17.703 -10.440 -57.739 1.00 95.00 87 GLU A N 1
ATOM 674 C CA . GLU A 1 87 ? 18.357 -11.589 -58.377 1.00 95.00 87 GLU A CA 1
ATOM 675 C C . GLU A 1 87 ? 18.765 -12.638 -57.348 1.00 95.00 87 GLU A C 1
ATOM 677 O O . GLU A 1 87 ? 18.577 -13.828 -57.587 1.00 95.00 87 GLU A O 1
ATOM 682 N N . LEU A 1 88 ? 19.255 -12.190 -56.190 1.00 95.38 88 LEU A N 1
ATOM 683 C CA . LEU A 1 88 ? 19.592 -13.037 -55.048 1.00 95.38 88 LEU A CA 1
ATOM 684 C C . LEU A 1 88 ? 18.374 -13.841 -54.554 1.00 95.38 88 LEU A C 1
ATOM 686 O O . LEU A 1 88 ? 18.488 -15.024 -54.238 1.00 95.38 88 LEU A O 1
ATOM 690 N N . GLU A 1 89 ? 17.194 -13.220 -54.574 1.00 95.50 89 GLU A N 1
ATOM 691 C CA . GLU A 1 89 ? 15.915 -13.831 -54.190 1.00 95.50 89 GLU A CA 1
ATOM 692 C C . GLU A 1 89 ? 15.493 -15.016 -55.075 1.00 95.50 89 GLU A C 1
ATOM 694 O O . GLU A 1 89 ? 14.725 -15.868 -54.630 1.00 95.50 89 GLU A O 1
ATOM 699 N N . LYS A 1 90 ? 16.014 -15.125 -56.307 1.00 96.00 90 LYS A N 1
ATOM 700 C CA . LYS A 1 90 ? 15.685 -16.240 -57.216 1.00 96.00 90 LYS A CA 1
ATOM 701 C C . LYS A 1 90 ? 16.203 -17.587 -56.708 1.00 96.00 90 LYS A C 1
ATOM 703 O O . LYS A 1 90 ? 15.622 -18.617 -57.034 1.00 96.00 90 LYS A O 1
ATOM 708 N N . PHE A 1 91 ? 17.301 -17.584 -55.950 1.00 94.75 91 PHE A N 1
ATOM 709 C CA . PHE A 1 91 ? 17.959 -18.796 -55.449 1.00 94.75 91 PHE A CA 1
ATOM 710 C C . PHE A 1 91 ? 18.127 -18.821 -53.922 1.00 94.75 91 PHE A C 1
ATOM 712 O O . PHE A 1 91 ? 18.494 -19.857 -53.370 1.00 94.75 91 PHE A O 1
ATOM 719 N N . MET A 1 92 ? 17.822 -17.720 -53.229 1.00 96.12 92 MET A N 1
ATOM 720 C CA . MET A 1 92 ? 17.762 -17.647 -51.770 1.00 96.12 92 MET A CA 1
ATOM 721 C C . MET A 1 92 ? 16.443 -16.981 -51.332 1.00 96.12 92 MET A C 1
ATOM 723 O O . MET A 1 92 ? 16.289 -15.779 -51.532 1.00 96.12 92 MET A O 1
ATOM 727 N N . PRO A 1 93 ? 15.488 -17.717 -50.732 1.00 93.62 93 PRO A N 1
ATOM 728 C CA . PRO A 1 93 ? 14.168 -17.174 -50.402 1.00 93.62 93 PRO A CA 1
ATOM 729 C C . PRO A 1 93 ? 14.234 -16.051 -49.351 1.00 93.62 93 PRO A C 1
ATOM 731 O O . PRO A 1 93 ? 14.960 -16.163 -48.361 1.00 93.62 93 PRO A O 1
ATOM 734 N N . ASP A 1 94 ? 13.433 -14.993 -49.529 1.00 93.38 94 ASP A N 1
ATOM 735 C CA . ASP A 1 94 ? 13.309 -13.890 -48.564 1.00 93.38 94 ASP A CA 1
ATOM 736 C C . ASP A 1 94 ? 12.315 -14.237 -47.437 1.00 93.38 94 ASP A C 1
ATOM 738 O O . ASP A 1 94 ? 11.122 -14.424 -47.675 1.00 93.38 94 ASP A O 1
ATOM 742 N N . ILE A 1 95 ? 12.808 -14.299 -46.194 1.00 92.62 95 ILE A N 1
ATOM 743 C CA . ILE A 1 95 ? 12.030 -14.582 -44.970 1.00 92.62 95 ILE A CA 1
ATOM 744 C C . ILE A 1 95 ? 11.917 -13.363 -44.035 1.00 92.62 95 ILE A C 1
ATOM 746 O O . ILE A 1 95 ? 11.857 -13.487 -42.809 1.00 92.62 95 ILE A O 1
ATOM 750 N N . SER A 1 96 ? 11.906 -12.157 -44.600 1.00 89.12 96 SER A N 1
ATOM 751 C CA . SER A 1 96 ? 11.859 -10.904 -43.841 1.00 89.12 96 SER A CA 1
ATOM 752 C C . SER A 1 96 ? 10.534 -10.687 -43.092 1.00 89.12 96 SER A C 1
ATOM 754 O O . SER A 1 96 ? 9.485 -10.461 -43.689 1.00 89.12 96 SER A O 1
ATOM 756 N N . LEU A 1 97 ? 10.597 -10.655 -41.755 1.00 88.88 97 LEU A N 1
ATOM 757 C CA . LEU A 1 97 ? 9.452 -10.399 -40.858 1.00 88.88 97 LEU A CA 1
ATOM 758 C C . LEU A 1 97 ? 9.185 -8.900 -40.582 1.00 88.88 97 LEU A C 1
ATOM 760 O O . LEU A 1 97 ? 8.193 -8.547 -39.942 1.00 88.88 97 LEU A O 1
ATOM 764 N N . GLY A 1 98 ? 10.080 -8.012 -41.029 1.00 88.81 98 GLY A N 1
ATOM 765 C CA . GLY A 1 98 ? 9.991 -6.560 -40.828 1.00 88.81 98 GLY A CA 1
ATOM 766 C C . GLY A 1 98 ? 10.473 -6.059 -39.455 1.00 88.81 98 GLY A C 1
ATOM 767 O O . GLY A 1 98 ? 11.028 -6.807 -38.648 1.00 88.81 98 GLY A O 1
ATOM 768 N N . SER A 1 99 ? 10.264 -4.765 -39.175 1.00 88.31 99 SER A N 1
ATOM 769 C CA . SER A 1 99 ? 10.814 -4.072 -37.991 1.00 88.31 99 SER A CA 1
ATOM 770 C C . SER A 1 99 ? 10.300 -4.613 -36.653 1.00 88.31 99 SER A C 1
ATOM 772 O O . SER A 1 99 ? 11.037 -4.628 -35.669 1.00 88.31 99 SER A O 1
ATOM 774 N N . LYS A 1 100 ? 9.062 -5.124 -36.601 1.00 91.31 100 LYS A N 1
ATOM 775 C CA . LYS A 1 100 ? 8.463 -5.672 -35.371 1.00 91.31 100 LYS A CA 1
ATOM 776 C C . LYS A 1 100 ? 9.192 -6.909 -34.848 1.00 91.31 100 LYS A C 1
ATOM 778 O O . LYS A 1 100 ? 9.204 -7.132 -33.641 1.00 91.31 100 LYS A O 1
ATOM 783 N N . ALA A 1 101 ? 9.852 -7.676 -35.719 1.00 92.62 101 ALA A N 1
ATOM 784 C CA . ALA A 1 101 ? 10.680 -8.805 -35.298 1.00 92.62 101 ALA A CA 1
ATOM 785 C C . ALA A 1 101 ? 11.918 -8.365 -34.497 1.00 92.62 101 ALA A C 1
ATOM 787 O O . ALA A 1 101 ? 12.503 -9.167 -33.769 1.00 92.62 101 ALA A O 1
ATOM 788 N N . LEU A 1 102 ? 12.294 -7.081 -34.582 1.00 94.88 102 LEU A N 1
ATOM 789 C CA . LEU A 1 102 ? 13.418 -6.526 -33.837 1.00 94.88 102 LEU A CA 1
ATOM 790 C C . LEU A 1 102 ? 13.072 -6.131 -32.394 1.00 94.88 102 LEU A C 1
ATOM 792 O O . LEU A 1 102 ? 13.945 -5.666 -31.654 1.00 94.88 102 LEU A O 1
ATOM 796 N N . VAL A 1 103 ? 11.809 -6.283 -31.978 1.00 96.81 103 VAL A N 1
ATOM 797 C CA . VAL A 1 103 ? 11.330 -5.833 -30.668 1.00 96.81 103 VAL A CA 1
ATOM 798 C C . VAL A 1 103 ? 10.557 -6.930 -29.954 1.00 96.81 103 VAL A C 1
ATOM 800 O O . VAL A 1 103 ? 9.453 -7.305 -30.331 1.00 96.81 103 VAL A O 1
ATOM 803 N N . THR A 1 104 ? 11.107 -7.393 -28.836 1.00 96.25 104 THR A N 1
ATOM 804 C CA . THR A 1 104 ? 10.411 -8.307 -27.930 1.00 96.25 104 THR A CA 1
ATOM 805 C C . THR A 1 104 ? 9.454 -7.546 -26.998 1.00 96.25 104 THR A C 1
ATOM 807 O O . THR A 1 104 ? 9.671 -6.362 -26.689 1.00 96.25 104 THR A O 1
ATOM 810 N N . PRO A 1 105 ? 8.388 -8.198 -26.495 1.00 95.44 105 PRO A N 1
ATOM 811 C CA . PRO A 1 105 ? 7.492 -7.589 -25.514 1.00 95.44 105 PRO A CA 1
ATOM 812 C C . PRO A 1 105 ? 8.221 -7.268 -24.202 1.00 95.44 105 PRO A C 1
ATOM 814 O O . PRO A 1 105 ? 9.240 -7.879 -23.874 1.00 95.44 105 PRO A O 1
ATOM 817 N N . VAL A 1 106 ? 7.654 -6.344 -23.417 1.00 95.56 106 VAL A N 1
ATOM 818 C CA . VAL A 1 106 ? 8.189 -5.940 -22.099 1.00 95.56 106 VAL A CA 1
ATOM 819 C C . VAL A 1 106 ? 8.317 -7.142 -21.153 1.00 95.56 106 VAL A C 1
ATOM 821 O O . VAL A 1 106 ? 9.270 -7.220 -20.387 1.00 95.56 106 VAL A O 1
ATOM 824 N N . SER A 1 107 ? 7.435 -8.142 -21.273 1.00 95.12 107 SER A N 1
ATOM 825 C CA . SER A 1 107 ? 7.487 -9.365 -20.456 1.00 95.12 107 SER A CA 1
ATOM 826 C C . SER A 1 107 ? 8.808 -10.143 -20.558 1.00 95.12 107 SER A C 1
ATOM 828 O O . SER A 1 107 ? 9.088 -10.929 -19.658 1.00 95.12 107 SER A O 1
ATOM 830 N N . LEU A 1 108 ? 9.592 -9.981 -21.631 1.00 96.12 108 LEU A N 1
ATOM 831 C CA . LEU A 1 108 ? 10.878 -10.672 -21.810 1.00 96.12 108 LEU A CA 1
ATOM 832 C C . LEU A 1 108 ? 12.084 -9.798 -21.448 1.00 96.12 108 LEU A C 1
ATOM 834 O O . LEU A 1 108 ? 13.220 -10.245 -21.577 1.00 96.12 108 LEU A O 1
ATOM 838 N N . MET A 1 109 ? 11.862 -8.561 -21.004 1.00 96.19 109 MET A N 1
ATOM 839 C CA . MET A 1 109 ? 12.932 -7.584 -20.810 1.00 96.19 109 MET A CA 1
ATOM 840 C C . MET A 1 109 ? 13.937 -8.049 -19.751 1.00 96.19 109 MET A C 1
ATOM 842 O O . MET A 1 109 ? 15.136 -8.026 -20.014 1.00 96.19 109 MET A O 1
ATOM 846 N N . SER A 1 110 ? 13.459 -8.595 -18.630 1.00 94.00 110 SER A N 1
ATOM 847 C CA . SER A 1 110 ? 14.320 -9.141 -17.574 1.00 94.00 110 SER A CA 1
ATOM 848 C C . SER A 1 110 ? 15.124 -10.361 -18.048 1.00 94.00 110 SER A C 1
ATOM 850 O O . SER A 1 110 ? 16.342 -10.407 -17.882 1.00 94.00 110 SER A O 1
ATOM 852 N N . ALA A 1 111 ? 14.485 -11.289 -18.774 1.00 95.94 111 ALA A N 1
ATOM 853 C CA . ALA A 1 111 ? 15.164 -12.441 -19.382 1.00 95.94 111 ALA A CA 1
ATOM 854 C C . ALA A 1 111 ? 16.246 -12.026 -20.398 1.00 95.94 111 ALA A C 1
ATOM 856 O O . ALA A 1 111 ? 17.213 -12.749 -20.620 1.00 95.94 111 ALA A O 1
ATOM 857 N N . ARG A 1 112 ? 16.101 -10.840 -21.000 1.00 96.19 112 ARG A N 1
ATOM 858 C CA . ARG A 1 112 ? 17.038 -10.249 -21.964 1.00 96.19 112 ARG A CA 1
ATOM 859 C C . ARG A 1 112 ? 17.939 -9.176 -21.347 1.00 96.19 112 ARG A C 1
ATOM 861 O O . ARG A 1 112 ? 18.416 -8.293 -22.060 1.00 96.19 112 ARG A O 1
ATOM 868 N N . ASN A 1 113 ? 18.176 -9.234 -20.035 1.00 95.62 113 ASN A N 1
ATOM 869 C CA . ASN A 1 113 ? 19.069 -8.321 -19.313 1.00 95.62 113 ASN A CA 1
ATOM 870 C C . ASN A 1 113 ? 18.707 -6.828 -19.497 1.00 95.62 113 ASN A C 1
ATOM 872 O O . ASN A 1 113 ? 19.568 -5.962 -19.678 1.00 95.62 113 ASN A O 1
ATOM 876 N N . GLY A 1 114 ? 17.405 -6.541 -19.514 1.00 94.62 114 GLY A N 1
ATOM 877 C CA . GLY A 1 114 ? 16.835 -5.202 -19.599 1.00 94.62 114 GLY A CA 1
ATOM 878 C C . GLY A 1 114 ? 16.514 -4.702 -21.011 1.00 94.62 114 GLY A C 1
ATOM 879 O O . GLY A 1 114 ? 16.085 -3.562 -21.154 1.00 94.62 114 GLY A O 1
ATOM 880 N N . HIS A 1 115 ? 16.686 -5.506 -22.064 1.00 97.12 115 HIS A N 1
ATOM 881 C CA . HIS A 1 115 ? 16.510 -5.048 -23.448 1.00 97.12 115 HIS A CA 1
ATOM 882 C C . HIS A 1 115 ? 15.234 -5.567 -24.114 1.00 97.12 115 HIS A C 1
ATOM 884 O O . HIS A 1 115 ? 14.916 -6.753 -24.050 1.00 97.12 115 HIS A O 1
ATOM 890 N N . ARG A 1 116 ? 14.547 -4.691 -24.860 1.00 97.00 116 ARG A N 1
ATOM 891 C CA . ARG A 1 116 ? 13.500 -5.106 -25.815 1.00 97.00 116 ARG A CA 1
ATOM 892 C C . ARG A 1 116 ? 14.012 -5.240 -27.243 1.00 97.00 116 ARG A C 1
ATOM 894 O O . ARG A 1 116 ? 13.462 -6.000 -28.028 1.00 97.00 116 ARG A O 1
ATOM 901 N N . VAL A 1 117 ? 15.064 -4.510 -27.584 1.00 97.44 117 VAL A N 1
ATOM 902 C CA . VAL A 1 117 ? 15.561 -4.389 -28.956 1.00 97.44 117 VAL A CA 1
ATOM 903 C C . VAL A 1 117 ? 16.562 -5.512 -29.263 1.00 97.44 117 VAL A C 1
ATOM 905 O O . VAL A 1 117 ? 17.400 -5.834 -28.423 1.00 97.44 117 VAL A O 1
ATOM 908 N N . THR A 1 118 ? 16.461 -6.158 -30.426 1.00 96.25 118 THR A N 1
ATOM 909 C CA . THR A 1 118 ? 17.416 -7.177 -30.934 1.00 96.25 118 THR A CA 1
ATOM 910 C C . THR A 1 118 ? 18.336 -6.632 -32.036 1.00 96.25 118 THR A C 1
ATOM 912 O O . THR A 1 118 ? 19.035 -7.394 -32.695 1.00 96.25 118 THR A O 1
ATOM 915 N N . HIS A 1 119 ? 18.340 -5.315 -32.245 1.00 95.56 119 HIS A N 1
ATOM 916 C CA . HIS A 1 119 ? 19.263 -4.638 -33.152 1.00 95.56 119 HIS A CA 1
ATOM 917 C C . HIS A 1 119 ? 20.735 -4.899 -32.776 1.00 95.56 119 HIS A C 1
ATOM 919 O O . HIS A 1 119 ? 21.062 -5.131 -31.615 1.00 95.56 119 HIS A O 1
ATOM 925 N N . ASP A 1 120 ? 21.613 -4.795 -33.771 1.00 94.69 120 ASP A N 1
ATOM 926 C CA . ASP A 1 120 ? 23.063 -5.010 -33.668 1.00 94.69 120 ASP A CA 1
ATOM 927 C C . ASP A 1 120 ? 23.751 -4.086 -32.641 1.00 94.69 120 ASP A C 1
ATOM 929 O O . ASP A 1 120 ? 24.540 -4.528 -31.811 1.00 94.69 120 ASP A O 1
ATOM 933 N N . LEU A 1 121 ? 23.408 -2.795 -32.645 1.00 96.62 121 LEU A N 1
ATOM 934 C CA . LEU A 1 121 ? 23.848 -1.857 -31.605 1.00 96.62 121 LEU A CA 1
ATOM 935 C C . LEU A 1 121 ? 23.027 -2.010 -30.324 1.00 96.62 121 LEU A C 1
ATOM 937 O O . LEU A 1 121 ? 21.804 -2.127 -30.381 1.00 96.62 121 LEU A O 1
ATOM 941 N N . ILE A 1 122 ? 23.678 -1.865 -29.167 1.00 97.12 122 ILE A N 1
ATOM 942 C CA . ILE A 1 122 ? 22.998 -1.851 -27.868 1.00 97.12 122 ILE A CA 1
ATOM 943 C C . ILE A 1 122 ? 22.162 -0.573 -27.734 1.00 97.12 122 ILE A C 1
ATOM 945 O O . ILE A 1 122 ? 22.697 0.535 -27.715 1.00 97.12 122 ILE A O 1
ATOM 949 N N . HIS A 1 123 ? 20.848 -0.716 -27.574 1.00 97.62 123 HIS A N 1
ATOM 950 C CA . HIS A 1 123 ? 19.939 0.409 -27.331 1.00 97.62 123 HIS A CA 1
ATOM 951 C C . HIS A 1 123 ? 19.785 0.657 -25.835 1.00 97.62 123 HIS A C 1
ATOM 953 O O . HIS A 1 123 ? 19.364 -0.236 -25.101 1.00 97.62 123 HIS A O 1
ATOM 959 N N . SER A 1 124 ? 20.139 1.866 -25.395 1.00 97.44 124 SER A N 1
ATOM 960 C CA . SER A 1 124 ? 20.018 2.294 -23.998 1.00 97.44 124 SER A CA 1
ATOM 961 C C . SER A 1 124 ? 18.764 3.143 -23.796 1.00 97.44 124 SER A C 1
ATOM 963 O O . SER A 1 124 ? 18.553 4.112 -24.522 1.00 97.44 124 SER A O 1
ATOM 965 N N . TYR A 1 125 ? 17.966 2.836 -22.771 1.00 97.88 125 TYR A N 1
ATOM 966 C CA . TYR A 1 125 ? 16.793 3.652 -22.417 1.00 97.88 125 TYR A CA 1
ATOM 967 C C . TYR A 1 125 ? 17.115 4.964 -21.691 1.00 97.88 125 TYR A C 1
ATOM 969 O O . TYR A 1 125 ? 16.240 5.825 -21.558 1.00 97.88 125 TYR A O 1
ATOM 977 N N . ASP A 1 126 ? 18.348 5.157 -21.224 1.00 96.44 126 ASP A N 1
ATOM 978 C CA . ASP A 1 126 ? 18.751 6.414 -20.600 1.00 96.44 126 ASP A CA 1
ATOM 979 C C . ASP A 1 126 ? 18.902 7.535 -21.645 1.00 96.44 126 ASP A C 1
ATOM 981 O O . ASP A 1 126 ? 19.212 7.287 -22.811 1.00 96.44 126 ASP A O 1
ATOM 985 N N . PRO A 1 127 ? 18.713 8.804 -21.255 1.00 96.69 127 PRO A N 1
ATOM 986 C CA . PRO A 1 127 ? 18.756 9.903 -22.213 1.00 96.69 127 PRO A CA 1
ATOM 987 C C . PRO A 1 127 ? 20.168 10.250 -22.709 1.00 96.69 127 PRO A C 1
ATOM 989 O O . PRO A 1 127 ? 20.281 11.050 -23.640 1.00 96.69 127 PRO A O 1
ATOM 992 N N . TYR A 1 128 ? 21.237 9.713 -22.105 1.00 96.31 128 TYR A N 1
ATOM 993 C CA . TYR A 1 128 ? 22.596 10.234 -22.277 1.00 96.31 128 TYR A CA 1
ATOM 994 C C . TYR A 1 128 ? 23.497 9.374 -23.164 1.00 96.31 128 TYR A C 1
ATOM 996 O O . TYR A 1 128 ? 24.276 9.940 -23.932 1.00 96.31 128 TYR A O 1
ATOM 1004 N N . ILE A 1 129 ? 23.410 8.040 -23.108 1.00 96.75 129 ILE A N 1
ATOM 1005 C CA . ILE A 1 129 ? 24.310 7.167 -23.885 1.00 96.75 129 ILE A CA 1
ATOM 1006 C C . ILE A 1 129 ? 24.094 7.357 -25.389 1.00 96.75 129 ILE A C 1
ATOM 1008 O O . ILE A 1 129 ? 25.045 7.663 -26.110 1.00 96.75 129 ILE A O 1
ATOM 1012 N N . GLY A 1 130 ? 22.843 7.300 -25.844 1.00 95.12 130 GLY A N 1
ATOM 1013 C CA . GLY A 1 130 ? 22.475 7.537 -27.243 1.00 95.12 130 GLY A CA 1
ATOM 1014 C C . GLY A 1 130 ? 22.421 9.016 -27.649 1.00 95.12 130 GLY A C 1
ATOM 1015 O O . GLY A 1 130 ? 22.062 9.328 -28.776 1.00 95.12 130 GLY A O 1
ATOM 1016 N N . ARG A 1 131 ? 22.736 9.967 -26.754 1.00 95.62 131 ARG A N 1
ATOM 1017 C CA . ARG A 1 131 ? 22.525 11.403 -27.012 1.00 95.62 131 ARG A CA 1
ATOM 1018 C C . ARG A 1 131 ? 23.371 11.903 -28.180 1.00 95.62 131 ARG A C 1
ATOM 1020 O O . ARG A 1 131 ? 24.601 11.816 -28.104 1.00 95.62 131 ARG A O 1
ATOM 1027 N N . LEU A 1 132 ? 22.737 12.491 -29.193 1.00 91.88 132 LEU A N 1
ATOM 1028 C CA . LEU A 1 132 ? 23.418 13.271 -30.229 1.00 91.88 132 LEU A CA 1
ATOM 1029 C C . LEU A 1 132 ? 23.336 14.763 -29.888 1.00 91.88 132 LEU A C 1
ATOM 1031 O O . LEU A 1 132 ? 24.199 15.259 -29.183 1.00 91.88 132 LEU A O 1
ATOM 1035 N N . GLN A 1 133 ? 22.267 15.452 -30.291 1.00 87.06 133 GLN A N 1
ATOM 1036 C CA . GLN A 1 133 ? 21.986 16.834 -29.863 1.00 87.06 133 GLN A CA 1
ATOM 1037 C C . GLN A 1 133 ? 20.892 16.863 -28.786 1.00 87.06 133 GLN A C 1
ATOM 1039 O O . GLN A 1 133 ? 21.045 17.474 -27.724 1.00 87.06 133 GLN A O 1
ATOM 1044 N N . LYS A 1 134 ? 19.809 16.120 -29.036 1.00 90.12 134 LYS A N 1
ATOM 1045 C CA . LYS A 1 134 ? 18.675 15.930 -28.126 1.00 90.12 134 LYS A CA 1
ATOM 1046 C C . LYS A 1 134 ? 18.851 14.652 -27.289 1.00 90.12 134 LYS A C 1
ATOM 1048 O O . LYS A 1 134 ? 19.607 13.768 -27.704 1.00 90.12 134 LYS A O 1
ATOM 1053 N N . PRO A 1 135 ? 18.181 14.543 -26.125 1.00 95.00 135 PRO A N 1
ATOM 1054 C CA . PRO A 1 135 ? 18.129 13.303 -25.352 1.00 95.00 135 PRO A CA 1
ATOM 1055 C C . PRO A 1 135 ? 17.710 12.114 -26.221 1.00 95.00 135 PRO A C 1
ATOM 1057 O O . PRO A 1 135 ? 16.785 12.241 -27.022 1.00 95.00 135 PRO A O 1
ATOM 1060 N N . ALA A 1 136 ? 18.369 10.968 -26.052 1.00 95.62 136 ALA A N 1
ATOM 1061 C CA . ALA A 1 136 ? 18.046 9.766 -26.818 1.00 95.62 136 ALA A CA 1
ATOM 1062 C C . ALA A 1 136 ? 16.624 9.284 -26.504 1.00 95.62 136 ALA A C 1
ATOM 1064 O O . ALA A 1 136 ? 16.238 9.236 -25.334 1.00 95.62 136 ALA A O 1
ATOM 1065 N N . VAL A 1 137 ? 15.850 8.913 -27.521 1.00 96.12 137 VAL A N 1
ATOM 1066 C CA . VAL A 1 137 ? 14.536 8.268 -27.381 1.00 96.12 137 VAL A CA 1
ATOM 1067 C C . VAL A 1 137 ? 14.515 7.086 -28.337 1.00 96.12 137 VAL A C 1
ATOM 1069 O O . VAL A 1 137 ? 14.770 7.258 -29.526 1.00 96.12 137 VAL A O 1
ATOM 1072 N N . VAL A 1 138 ? 14.248 5.895 -27.806 1.00 95.88 138 VAL A N 1
ATOM 1073 C CA . VAL A 1 138 ? 14.127 4.678 -28.610 1.00 95.88 138 VAL A CA 1
ATOM 1074 C C . VAL A 1 138 ? 12.690 4.584 -29.102 1.00 95.88 138 VAL A C 1
ATOM 1076 O O . VAL A 1 138 ? 11.766 4.535 -28.292 1.00 95.88 138 VAL A O 1
ATOM 1079 N N . ASP A 1 139 ? 12.519 4.574 -30.418 1.00 94.19 139 ASP A N 1
ATOM 1080 C CA . ASP A 1 139 ? 11.248 4.265 -31.063 1.00 94.19 139 ASP A CA 1
ATOM 1081 C C . ASP A 1 139 ? 11.148 2.744 -31.225 1.00 94.19 139 ASP A C 1
ATOM 1083 O O . ASP A 1 139 ? 12.053 2.122 -31.777 1.00 94.19 139 ASP A O 1
ATOM 1087 N N . HIS A 1 140 ? 10.091 2.138 -30.690 1.00 94.75 140 HIS A N 1
ATOM 1088 C CA . HIS A 1 140 ? 9.888 0.692 -30.753 1.00 94.75 140 HIS A CA 1
ATOM 1089 C C . HIS A 1 140 ? 9.186 0.227 -32.029 1.00 94.75 140 HIS A C 1
ATOM 1091 O O . HIS A 1 140 ? 9.236 -0.963 -32.326 1.00 94.75 140 HIS A O 1
ATOM 1097 N N . ASP A 1 141 ? 8.585 1.137 -32.791 1.00 92.25 141 ASP A N 1
ATOM 1098 C CA . ASP A 1 141 ? 7.908 0.803 -34.043 1.00 92.25 141 ASP A CA 1
ATOM 1099 C C . ASP A 1 141 ? 8.854 0.965 -35.243 1.00 92.25 141 ASP A C 1
ATOM 1101 O O . ASP A 1 141 ? 8.796 0.189 -36.204 1.00 92.25 141 ASP A O 1
ATOM 1105 N N . ASN A 1 142 ? 9.782 1.923 -35.155 1.00 93.00 142 ASN A N 1
ATOM 1106 C CA . ASN A 1 142 ? 10.687 2.297 -36.243 1.00 93.00 142 ASN A CA 1
ATOM 1107 C C . ASN A 1 142 ? 12.161 1.936 -35.982 1.00 93.00 142 ASN A C 1
ATOM 1109 O O . ASN A 1 142 ? 13.069 2.757 -36.144 1.00 93.00 142 ASN A O 1
ATOM 1113 N N . ILE A 1 143 ? 12.417 0.698 -35.557 1.00 95.06 143 ILE A N 1
ATOM 1114 C CA . ILE A 1 143 ? 13.788 0.184 -35.452 1.00 95.06 143 ILE A CA 1
ATOM 1115 C C . ILE A 1 143 ? 14.238 -0.321 -36.817 1.00 95.06 143 ILE A C 1
ATOM 1117 O O . ILE A 1 143 ? 13.665 -1.262 -37.364 1.00 95.06 143 ILE A O 1
ATOM 1121 N N . THR A 1 144 ? 15.301 0.283 -37.337 1.00 93.75 144 THR A N 1
ATOM 1122 C CA . THR A 1 144 ? 15.927 -0.090 -38.608 1.00 93.75 144 THR A CA 1
ATOM 1123 C C . THR A 1 144 ? 17.422 -0.319 -38.422 1.00 93.75 144 THR A C 1
ATOM 1125 O O . THR A 1 144 ? 18.024 0.176 -37.468 1.00 93.75 144 THR A O 1
ATOM 1128 N N . VAL A 1 145 ? 18.038 -1.060 -39.348 1.00 92.94 145 VAL A N 1
ATOM 1129 C CA . VAL A 1 145 ? 19.486 -1.349 -39.321 1.00 92.94 145 VAL A CA 1
ATOM 1130 C C . VAL A 1 145 ? 20.328 -0.079 -39.462 1.00 92.94 145 VAL A C 1
ATOM 1132 O O . VAL A 1 145 ? 21.437 0.012 -38.927 1.00 92.94 145 VAL A O 1
ATOM 1135 N N . GLU A 1 146 ? 19.789 0.923 -40.149 1.00 89.88 146 GLU A N 1
ATOM 1136 C CA . GLU A 1 146 ? 20.430 2.218 -40.335 1.00 89.88 146 GLU A CA 1
ATOM 1137 C C . GLU A 1 146 ? 20.459 3.049 -39.048 1.00 89.88 146 GLU A C 1
ATOM 1139 O O . GLU A 1 146 ? 21.383 3.841 -38.891 1.00 89.88 146 GLU A O 1
ATOM 1144 N N . ASP A 1 147 ? 19.502 2.867 -38.127 1.00 93.56 147 ASP A N 1
ATOM 1145 C CA . ASP A 1 147 ? 19.332 3.653 -36.894 1.00 93.56 147 ASP A CA 1
ATOM 1146 C C . ASP A 1 147 ? 19.398 5.177 -37.152 1.00 93.56 147 ASP A C 1
ATOM 1148 O O . ASP A 1 147 ? 20.395 5.832 -36.820 1.00 93.56 147 ASP A O 1
ATOM 1152 N N . PRO A 1 148 ? 18.359 5.775 -37.770 1.00 90.50 148 PRO A N 1
ATOM 1153 C CA . PRO A 1 148 ? 18.382 7.173 -38.211 1.00 90.50 148 PRO A CA 1
ATOM 1154 C C . PRO A 1 148 ? 18.507 8.163 -37.046 1.00 90.50 148 PRO A C 1
ATOM 1156 O O . PRO A 1 148 ? 19.140 9.210 -37.186 1.00 90.50 148 PRO A O 1
ATOM 1159 N N . ASN A 1 149 ? 17.960 7.814 -35.877 1.00 93.25 149 ASN A N 1
ATOM 1160 C CA . ASN A 1 149 ? 18.018 8.643 -34.672 1.00 93.25 149 ASN A CA 1
ATOM 1161 C C . ASN A 1 149 ? 19.366 8.548 -33.936 1.00 93.25 149 ASN A C 1
ATOM 1163 O O . ASN A 1 149 ? 19.615 9.342 -33.025 1.00 93.25 149 ASN A O 1
ATOM 1167 N N . ARG A 1 150 ? 20.252 7.628 -34.347 1.00 94.69 150 ARG A N 1
ATOM 1168 C CA . ARG A 1 150 ? 21.610 7.443 -33.804 1.00 94.69 150 ARG A CA 1
ATOM 1169 C C . ARG A 1 150 ? 21.612 7.166 -32.296 1.00 94.69 150 ARG A C 1
ATOM 1171 O O . ARG A 1 150 ? 22.477 7.660 -31.562 1.00 94.69 150 ARG A O 1
ATOM 1178 N N . VAL A 1 151 ? 20.613 6.414 -31.832 1.00 95.88 151 VAL A N 1
ATOM 1179 C CA . VAL A 1 151 ? 20.385 6.145 -30.402 1.00 95.88 151 VAL A CA 1
ATOM 1180 C C . VAL A 1 151 ? 21.091 4.883 -29.912 1.00 95.88 151 VAL A C 1
ATOM 1182 O O . VAL A 1 151 ? 21.276 4.732 -28.702 1.00 95.88 151 VAL A O 1
ATOM 1185 N N . GLY A 1 152 ? 21.539 4.014 -30.823 1.00 95.75 152 GLY A N 1
ATOM 1186 C CA . GLY A 1 152 ? 22.355 2.852 -30.487 1.00 95.75 152 GLY A CA 1
ATOM 1187 C C . GLY A 1 152 ? 23.735 3.230 -29.936 1.00 95.75 152 GLY A C 1
ATOM 1188 O O . GLY A 1 152 ? 24.332 4.244 -30.297 1.00 95.75 152 GLY A O 1
ATOM 1189 N N . LEU A 1 153 ? 24.282 2.399 -29.054 1.00 97.56 153 LEU A N 1
ATOM 1190 C CA . LEU A 1 153 ? 25.662 2.508 -28.594 1.00 97.56 153 LEU A CA 1
ATOM 1191 C C . LEU A 1 153 ? 26.591 1.867 -29.630 1.00 97.56 153 LEU A C 1
ATOM 1193 O O . LEU A 1 153 ? 26.762 0.651 -29.650 1.00 97.56 153 LEU A O 1
ATOM 1197 N N . ASN A 1 154 ? 27.182 2.695 -30.492 1.00 96.44 154 ASN A N 1
ATOM 1198 C CA . ASN A 1 154 ? 28.170 2.255 -31.476 1.00 96.44 154 ASN A CA 1
ATOM 1199 C C . ASN A 1 154 ? 29.562 2.100 -30.831 1.00 96.44 154 ASN A C 1
ATOM 1201 O O . ASN A 1 154 ? 29.999 2.958 -30.059 1.00 96.44 154 ASN A O 1
ATOM 1205 N N . ALA A 1 155 ? 30.241 0.993 -31.143 1.00 95.19 155 ALA A N 1
ATOM 1206 C CA . ALA A 1 155 ? 31.491 0.573 -30.517 1.00 95.19 155 ALA A CA 1
ATOM 1207 C C . ALA A 1 155 ? 32.732 1.346 -30.996 1.00 95.19 155 ALA A C 1
ATOM 1209 O O . ALA A 1 155 ? 33.707 1.429 -30.253 1.00 95.19 155 ALA A O 1
ATOM 1210 N N . ALA A 1 156 ? 32.709 1.910 -32.208 1.00 94.88 156 ALA A N 1
ATOM 1211 C CA . ALA A 1 156 ? 33.907 2.470 -32.850 1.00 94.88 156 ALA A CA 1
ATOM 1212 C C . ALA A 1 156 ? 33.728 3.889 -33.421 1.00 94.88 156 ALA A C 1
ATOM 1214 O O . ALA A 1 156 ? 34.649 4.441 -34.018 1.00 94.88 156 ALA A O 1
ATOM 1215 N N . THR A 1 157 ? 32.575 4.530 -33.216 1.00 94.44 157 THR A N 1
ATOM 1216 C CA . THR A 1 157 ? 32.367 5.918 -33.666 1.00 94.44 157 THR A CA 1
ATOM 1217 C C . THR A 1 157 ? 33.173 6.931 -32.856 1.00 94.44 157 THR A C 1
ATOM 1219 O O . THR A 1 157 ? 33.465 6.714 -31.679 1.00 94.44 157 THR A O 1
ATOM 1222 N N . LEU A 1 158 ? 33.420 8.108 -33.434 1.00 93.94 158 LEU A N 1
ATOM 1223 C CA . LEU A 1 158 ? 33.913 9.278 -32.701 1.00 93.94 158 LEU A CA 1
ATOM 1224 C C . LEU A 1 158 ? 33.089 9.513 -31.415 1.00 93.94 158 LEU A C 1
ATOM 1226 O O . LEU A 1 158 ? 31.860 9.446 -31.441 1.00 93.94 158 LEU A O 1
ATOM 1230 N N . ASP A 1 159 ? 33.763 9.806 -30.296 1.00 94.25 159 ASP A N 1
ATOM 1231 C CA . ASP A 1 159 ? 33.148 10.038 -28.972 1.00 94.25 159 ASP A CA 1
ATOM 1232 C C . ASP A 1 159 ? 32.452 8.800 -28.338 1.00 94.25 159 ASP A C 1
ATOM 1234 O O . ASP A 1 159 ? 31.679 8.932 -27.389 1.00 94.25 159 ASP A O 1
ATOM 1238 N N . CYS A 1 160 ? 32.723 7.571 -28.808 1.00 95.69 160 CYS A N 1
ATOM 1239 C CA . CYS A 1 160 ? 32.125 6.351 -28.234 1.00 95.69 160 CYS A CA 1
ATOM 1240 C C . CYS A 1 160 ? 32.692 5.957 -26.859 1.00 95.69 160 CYS A C 1
ATOM 1242 O O . CYS A 1 160 ? 31.950 5.483 -25.999 1.00 95.69 160 CYS A O 1
ATOM 1244 N N . ARG A 1 161 ? 33.994 6.168 -26.614 1.00 96.81 161 ARG A N 1
ATOM 1245 C CA . ARG A 1 161 ? 34.725 5.604 -25.460 1.00 96.81 161 ARG A CA 1
ATOM 1246 C C . ARG A 1 161 ? 34.059 5.894 -24.113 1.00 96.81 161 ARG A C 1
ATOM 1248 O O . ARG A 1 161 ? 33.833 4.991 -23.312 1.00 96.81 161 ARG A O 1
ATOM 1255 N N . SER A 1 162 ? 33.726 7.156 -23.857 1.00 94.50 162 SER A N 1
ATOM 1256 C CA . SER A 1 162 ? 33.098 7.581 -22.599 1.00 94.50 162 SER A CA 1
ATOM 1257 C C . SER A 1 162 ? 31.682 7.015 -22.433 1.00 94.50 162 SER A C 1
ATOM 1259 O O . SER A 1 162 ? 31.265 6.718 -21.312 1.00 94.50 162 SER A O 1
ATOM 1261 N N . ARG A 1 163 ? 30.960 6.812 -23.541 1.00 97.25 163 ARG A N 1
ATOM 1262 C CA . ARG A 1 163 ? 29.611 6.229 -23.581 1.00 97.25 163 ARG A CA 1
ATOM 1263 C C . ARG A 1 163 ? 29.652 4.734 -23.295 1.00 97.25 163 ARG A C 1
ATOM 1265 O O . ARG A 1 163 ? 28.834 4.257 -22.516 1.00 97.25 163 ARG A O 1
ATOM 1272 N N . ILE A 1 164 ? 30.658 4.032 -23.819 1.00 98.00 164 ILE A N 1
ATOM 1273 C CA . ILE A 1 164 ? 30.939 2.631 -23.482 1.00 98.00 164 ILE A CA 1
ATOM 1274 C C . ILE A 1 164 ? 31.277 2.513 -21.992 1.00 98.00 164 ILE A C 1
ATOM 1276 O O . ILE A 1 164 ? 30.653 1.731 -21.282 1.00 98.00 164 ILE A O 1
ATOM 1280 N N . TYR A 1 165 ? 32.175 3.348 -21.459 1.00 98.06 165 TYR A N 1
ATOM 1281 C CA . TYR A 1 165 ? 32.456 3.332 -20.017 1.00 98.06 165 TYR A CA 1
ATOM 1282 C C . TYR A 1 165 ? 31.247 3.707 -19.157 1.00 98.06 165 TYR A C 1
ATOM 1284 O O . TYR A 1 165 ? 31.132 3.252 -18.022 1.00 98.06 165 TYR A O 1
ATOM 1292 N N . ARG A 1 166 ? 30.350 4.570 -19.642 1.00 97.69 166 ARG A N 1
ATOM 1293 C CA . ARG A 1 166 ? 29.091 4.868 -18.951 1.00 97.69 166 ARG A CA 1
ATOM 1294 C C . ARG A 1 166 ? 28.176 3.646 -18.941 1.00 97.69 166 ARG A C 1
ATOM 1296 O O . ARG A 1 166 ? 27.621 3.340 -17.893 1.00 97.69 166 ARG A O 1
ATOM 1303 N N . TRP A 1 167 ? 28.058 2.953 -20.071 1.00 97.94 167 TRP A N 1
ATOM 1304 C CA . TRP A 1 167 ? 27.287 1.719 -20.187 1.00 97.94 167 TRP A CA 1
ATOM 1305 C C . TRP A 1 167 ? 27.789 0.635 -19.235 1.00 97.94 167 TRP A C 1
ATOM 1307 O O . TRP A 1 167 ? 27.001 0.048 -18.504 1.00 97.94 167 TRP A O 1
ATOM 1317 N N . LEU A 1 168 ? 29.101 0.412 -19.189 1.00 97.56 168 LEU A N 1
ATOM 1318 C CA . LEU A 1 168 ? 29.705 -0.613 -18.336 1.00 97.56 168 LEU A CA 1
ATOM 1319 C C . LEU A 1 168 ? 29.607 -0.289 -16.836 1.00 97.56 168 LEU A C 1
ATOM 1321 O O . LEU A 1 168 ? 29.638 -1.199 -16.018 1.00 97.56 168 LEU A O 1
ATOM 1325 N N . ARG A 1 169 ? 29.441 0.989 -16.468 1.00 97.69 169 ARG A N 1
ATOM 1326 C CA . ARG A 1 169 ? 29.230 1.444 -15.079 1.00 97.69 169 ARG A CA 1
ATOM 1327 C C . ARG A 1 169 ? 27.754 1.541 -14.680 1.00 97.69 169 ARG A C 1
ATOM 1329 O O . ARG A 1 169 ? 27.434 2.151 -13.661 1.00 97.69 169 ARG A O 1
ATOM 1336 N N . ARG A 1 170 ? 26.838 1.026 -15.502 1.00 96.31 170 ARG A N 1
ATOM 1337 C CA . ARG A 1 170 ? 25.402 1.102 -15.223 1.00 96.31 170 ARG A CA 1
ATOM 1338 C C . ARG A 1 170 ? 25.037 0.321 -13.956 1.00 96.31 170 ARG A C 1
ATOM 1340 O O . ARG A 1 170 ? 25.610 -0.730 -13.686 1.00 96.31 170 ARG A O 1
ATOM 1347 N N . GLY A 1 171 ? 24.055 0.826 -13.210 1.00 96.00 171 GLY A N 1
ATOM 1348 C CA . GLY A 1 171 ? 23.468 0.096 -12.085 1.00 96.00 171 GLY A CA 1
ATOM 1349 C C . GLY A 1 171 ? 22.700 -1.158 -12.537 1.00 96.00 171 GLY A C 1
ATOM 1350 O O . GLY A 1 171 ? 22.400 -1.292 -13.728 1.00 96.00 171 GLY A O 1
ATOM 1351 N N . PRO A 1 172 ? 22.329 -2.052 -11.602 1.00 94.50 172 PRO A N 1
ATOM 1352 C CA . PRO A 1 172 ? 21.707 -3.339 -11.928 1.00 94.50 172 PRO A CA 1
ATOM 1353 C C . PRO A 1 172 ? 20.383 -3.186 -12.693 1.00 94.50 172 PRO A C 1
ATOM 1355 O O . PRO A 1 172 ? 20.180 -3.840 -13.709 1.00 94.50 172 PRO A O 1
ATOM 1358 N N . PHE A 1 173 ? 19.524 -2.247 -12.283 1.00 95.00 173 PHE A N 1
ATOM 1359 C CA . PHE A 1 173 ? 18.209 -2.009 -12.899 1.00 95.00 173 PHE A CA 1
ATOM 1360 C C . PHE A 1 173 ? 18.205 -0.857 -13.913 1.00 95.00 173 PHE A C 1
ATOM 1362 O O . PHE A 1 173 ? 17.169 -0.262 -14.190 1.00 95.00 173 PHE A O 1
ATOM 1369 N N . PHE A 1 174 ? 19.363 -0.508 -14.480 1.00 96.94 174 PHE A N 1
ATOM 1370 C CA . PHE A 1 174 ? 19.508 0.705 -15.289 1.00 96.94 174 PHE A CA 1
ATOM 1371 C C . PHE A 1 174 ? 18.603 0.744 -16.524 1.00 96.94 174 PHE A C 1
ATOM 1373 O O . PHE A 1 174 ? 18.081 1.802 -16.863 1.00 96.94 174 PHE A O 1
ATOM 1380 N N . GLN A 1 175 ? 18.430 -0.372 -17.230 1.00 97.12 175 GLN A N 1
ATOM 1381 C CA . GLN A 1 175 ? 17.557 -0.391 -18.405 1.00 97.12 175 GLN A CA 1
ATOM 1382 C C . GLN A 1 175 ? 16.080 -0.346 -18.022 1.00 97.12 175 GLN A C 1
ATOM 1384 O O . GLN A 1 175 ? 15.341 0.472 -18.566 1.00 97.12 175 GLN A O 1
ATOM 1389 N N . GLU A 1 176 ? 15.671 -1.182 -17.069 1.00 95.50 176 GLU A N 1
ATOM 1390 C CA . GLU A 1 176 ? 14.268 -1.321 -16.684 1.00 95.50 176 GLU A CA 1
ATOM 1391 C C . GLU A 1 176 ? 13.739 -0.071 -15.979 1.00 95.50 176 GLU A C 1
ATOM 1393 O O . GLU A 1 176 ? 12.666 0.414 -16.335 1.00 95.50 176 GLU A O 1
ATOM 1398 N N . ASP A 1 177 ? 14.521 0.522 -15.072 1.00 95.44 177 ASP A N 1
ATOM 1399 C CA . ASP A 1 177 ? 14.135 1.757 -14.384 1.00 95.44 177 ASP A CA 1
ATOM 1400 C C . ASP A 1 177 ? 14.032 2.932 -15.366 1.00 95.44 177 ASP A C 1
ATOM 1402 O O . ASP A 1 177 ? 13.025 3.638 -15.377 1.00 95.44 177 ASP A O 1
ATOM 1406 N N . ASN A 1 178 ? 14.999 3.109 -16.277 1.00 96.62 178 ASN A N 1
ATOM 1407 C CA . ASN A 1 178 ? 14.895 4.168 -17.287 1.00 96.62 178 ASN A CA 1
ATOM 1408 C C . ASN A 1 178 ? 13.713 3.945 -18.240 1.00 96.62 178 ASN A C 1
ATOM 1410 O O . ASN A 1 178 ? 13.050 4.912 -18.614 1.00 96.62 178 ASN A O 1
ATOM 1414 N N . TYR A 1 179 ? 13.425 2.699 -18.627 1.00 96.12 179 TYR A N 1
ATOM 1415 C CA . TYR A 1 179 ? 12.254 2.388 -19.445 1.00 96.12 179 TYR A CA 1
ATOM 1416 C C . TYR A 1 179 ? 10.952 2.749 -18.713 1.00 96.12 179 TYR A C 1
ATOM 1418 O O . TYR A 1 179 ? 10.106 3.460 -19.263 1.00 96.12 179 TYR A O 1
ATOM 1426 N N . PHE A 1 180 ? 10.819 2.336 -17.449 1.00 93.56 180 PHE A N 1
ATOM 1427 C CA . PHE A 1 180 ? 9.641 2.599 -16.624 1.00 93.56 180 PHE A CA 1
ATOM 1428 C C . PHE A 1 180 ? 9.454 4.094 -16.336 1.00 93.56 180 PHE A C 1
ATOM 1430 O O . PHE A 1 180 ? 8.408 4.656 -16.644 1.00 93.56 180 PHE A O 1
ATOM 1437 N N . ARG A 1 181 ? 10.480 4.782 -15.824 1.00 92.00 181 ARG A N 1
ATOM 1438 C CA . ARG A 1 181 ? 10.399 6.193 -15.398 1.00 92.00 181 ARG A CA 1
ATOM 1439 C C . ARG A 1 181 ? 10.187 7.172 -16.550 1.00 92.00 181 ARG A C 1
ATOM 1441 O O . ARG A 1 181 ? 9.643 8.257 -16.347 1.00 92.00 181 ARG A O 1
ATOM 1448 N N . ARG A 1 182 ? 10.642 6.830 -17.761 1.00 90.25 182 ARG A N 1
ATOM 1449 C CA . ARG A 1 182 ? 10.467 7.692 -18.942 1.00 90.25 182 ARG A CA 1
ATOM 1450 C C . ARG A 1 182 ? 9.110 7.514 -19.610 1.00 90.25 182 ARG A C 1
ATOM 1452 O O . ARG A 1 182 ? 8.605 8.486 -20.171 1.00 90.25 182 ARG A O 1
ATOM 1459 N N . SER A 1 183 ? 8.546 6.308 -19.554 1.00 87.00 183 SER A N 1
ATOM 1460 C CA . SER A 1 183 ? 7.226 5.998 -20.115 1.00 87.00 183 SER A CA 1
ATOM 1461 C C . SER A 1 183 ? 6.096 6.347 -19.147 1.00 87.00 183 SER A C 1
ATOM 1463 O O . SER A 1 183 ? 5.099 6.945 -19.547 1.00 87.00 183 SER A O 1
ATOM 1465 N N . THR A 1 184 ? 6.278 6.037 -17.865 1.00 84.75 184 THR A N 1
ATOM 1466 C CA . THR A 1 184 ? 5.245 6.116 -16.836 1.00 84.75 184 THR A CA 1
ATOM 1467 C C . THR A 1 184 ? 5.587 7.208 -15.832 1.00 84.75 184 THR A C 1
ATOM 1469 O O . THR A 1 184 ? 6.510 7.088 -15.026 1.00 84.75 184 THR A O 1
ATOM 1472 N N . LYS A 1 185 ? 4.821 8.297 -15.876 1.00 85.12 185 LYS A N 1
ATOM 1473 C CA . LYS A 1 185 ? 4.957 9.438 -14.967 1.00 85.12 185 LYS A CA 1
ATOM 1474 C C . LYS A 1 185 ? 3.594 10.039 -14.665 1.00 85.12 185 LYS A C 1
ATOM 1476 O O . LYS A 1 185 ? 2.700 9.988 -15.508 1.00 85.12 185 LYS A O 1
ATOM 1481 N N . LEU A 1 186 ? 3.465 10.637 -13.485 1.00 84.12 186 LEU A N 1
ATOM 1482 C CA . LEU A 1 186 ? 2.283 11.412 -13.121 1.00 84.12 186 LEU A CA 1
ATOM 1483 C C . LEU A 1 186 ? 2.067 12.537 -14.138 1.00 84.12 186 LEU A C 1
ATOM 1485 O O . LEU A 1 186 ? 3.022 13.192 -14.576 1.00 84.12 186 LEU A O 1
ATOM 1489 N N . GLN A 1 187 ? 0.814 12.746 -14.537 1.00 84.62 187 GLN A N 1
ATOM 1490 C CA . GLN A 1 187 ? 0.472 13.895 -15.362 1.00 84.62 187 GLN A CA 1
ATOM 1491 C C . GLN A 1 187 ? 0.685 15.185 -14.568 1.00 84.62 187 GLN A C 1
ATOM 1493 O O . GLN A 1 187 ? 0.612 15.199 -13.340 1.00 84.62 187 GLN A O 1
ATOM 1498 N N . ARG A 1 188 ? 0.888 16.304 -15.274 1.00 81.56 188 ARG A N 1
ATOM 1499 C CA . ARG A 1 188 ? 1.059 17.627 -14.648 1.00 81.56 188 ARG A CA 1
ATOM 1500 C C . ARG A 1 188 ? -0.097 17.994 -13.706 1.00 81.56 188 ARG A C 1
ATOM 1502 O O . ARG A 1 188 ? 0.125 18.712 -12.740 1.00 81.56 188 ARG A O 1
ATOM 1509 N N . ASN A 1 189 ? -1.293 17.472 -13.974 1.00 77.31 189 ASN A N 1
ATOM 1510 C CA . ASN A 1 189 ? -2.505 17.741 -13.202 1.00 77.31 189 ASN A CA 1
ATOM 1511 C C . ASN A 1 189 ? -2.710 16.769 -12.021 1.00 77.31 189 ASN A C 1
ATOM 1513 O O . ASN A 1 189 ? -3.740 16.844 -11.363 1.00 77.31 189 ASN A O 1
ATOM 1517 N N . GLY A 1 190 ? -1.778 15.837 -11.775 1.00 74.25 190 GLY A N 1
ATOM 1518 C CA . GLY A 1 190 ? -1.854 14.862 -10.682 1.00 74.25 190 GLY A CA 1
ATOM 1519 C C . GLY A 1 190 ? -2.248 13.418 -11.043 1.00 74.25 190 GLY A C 1
ATOM 1520 O O . GLY A 1 190 ? -1.679 12.519 -10.427 1.00 74.25 190 GLY A O 1
ATOM 1521 N N . PRO A 1 191 ? -3.144 13.117 -12.009 1.00 76.06 191 PRO A N 1
ATOM 1522 C CA . PRO A 1 191 ? -3.580 11.739 -12.214 1.00 76.06 191 PRO A CA 1
ATOM 1523 C C . PRO A 1 191 ? -2.511 10.882 -12.901 1.00 76.06 191 PRO A C 1
ATOM 1525 O O . PRO A 1 191 ? -1.686 11.359 -13.691 1.00 76.06 191 PRO A O 1
ATOM 1528 N N . VAL A 1 192 ? -2.560 9.580 -12.620 1.00 73.88 192 VAL A N 1
ATOM 1529 C CA . VAL A 1 192 ? -1.772 8.570 -13.330 1.00 73.88 192 VAL A CA 1
ATOM 1530 C C . VAL A 1 192 ? -2.371 8.378 -14.731 1.00 73.88 192 VAL A C 1
ATOM 1532 O O . VAL A 1 192 ? -3.584 8.200 -14.852 1.00 73.88 192 VAL A O 1
ATOM 1535 N N . PRO A 1 193 ? -1.568 8.433 -15.809 1.00 72.75 193 PRO A N 1
ATOM 1536 C CA . PRO A 1 193 ? -2.082 8.282 -17.164 1.00 72.75 193 PRO A CA 1
ATOM 1537 C C . PRO A 1 193 ? -2.615 6.862 -17.390 1.00 72.75 193 PRO A C 1
ATOM 1539 O O . PRO A 1 193 ? -1.871 5.891 -17.279 1.00 72.75 193 PRO A O 1
ATOM 1542 N N . VAL A 1 194 ? -3.892 6.752 -17.763 1.00 73.69 194 VAL A N 1
ATOM 1543 C CA . VAL A 1 194 ? -4.493 5.484 -18.197 1.00 73.69 194 VAL A CA 1
ATOM 1544 C C . VAL A 1 194 ? -4.197 5.285 -19.678 1.00 73.69 194 VAL A C 1
ATOM 1546 O O . VAL A 1 194 ? -4.512 6.138 -20.510 1.00 73.69 194 VAL A O 1
ATOM 1549 N N . SER A 1 195 ? -3.580 4.158 -20.021 1.00 80.12 195 SER A N 1
ATOM 1550 C CA . SER A 1 195 ? -3.259 3.837 -21.406 1.00 80.12 195 SER A CA 1
ATOM 1551 C C . SER A 1 195 ? -4.479 3.236 -22.121 1.00 80.12 195 SER A C 1
ATOM 1553 O O . SER A 1 195 ? -5.028 2.210 -21.722 1.00 80.12 195 SER A O 1
ATOM 1555 N N . VAL A 1 196 ? -4.928 3.879 -23.205 1.00 85.81 196 VAL A N 1
ATOM 1556 C CA . VAL A 1 196 ? -6.145 3.466 -23.937 1.00 85.81 196 VAL A CA 1
ATOM 1557 C C . VAL A 1 196 ? -6.016 2.047 -24.502 1.00 85.81 196 VAL A C 1
ATOM 1559 O O . VAL A 1 196 ? -6.976 1.281 -24.491 1.00 85.81 196 VAL A O 1
ATOM 1562 N N . HIS A 1 197 ? -4.814 1.669 -24.944 1.00 88.94 197 HIS A N 1
ATOM 1563 C CA . HIS A 1 197 ? -4.555 0.357 -25.535 1.00 88.94 197 HIS A CA 1
ATOM 1564 C C . HIS A 1 197 ? -4.629 -0.803 -24.526 1.00 88.94 197 HIS A C 1
ATOM 1566 O O . HIS A 1 197 ? -4.842 -1.938 -24.943 1.00 88.94 197 HIS A O 1
ATOM 1572 N N . GLU A 1 198 ? -4.506 -0.548 -23.216 1.00 91.94 198 GLU A N 1
ATOM 1573 C CA . GLU A 1 198 ? -4.593 -1.599 -22.188 1.00 91.94 198 GLU A CA 1
ATOM 1574 C C . GLU A 1 198 ? -5.967 -1.710 -21.520 1.00 91.94 198 GLU A C 1
ATOM 1576 O O . GLU A 1 198 ? -6.209 -2.667 -20.783 1.00 91.94 198 GLU A O 1
ATOM 1581 N N . VAL A 1 199 ? -6.907 -0.799 -21.797 1.00 92.81 199 VAL A N 1
ATOM 1582 C CA . VAL A 1 199 ? -8.258 -0.820 -21.200 1.00 92.81 199 VAL A CA 1
ATOM 1583 C C . VAL A 1 199 ? -8.953 -2.191 -21.324 1.00 92.81 199 VAL A C 1
ATOM 1585 O O . VAL A 1 199 ? -9.493 -2.660 -20.316 1.00 92.81 199 VAL A O 1
ATOM 1588 N N . PRO A 1 200 ? -8.912 -2.901 -22.474 1.00 95.62 200 PRO A N 1
ATOM 1589 C CA . PRO A 1 200 ? -9.530 -4.225 -22.588 1.00 95.62 200 PRO A CA 1
ATOM 1590 C C . PRO A 1 200 ? -8.913 -5.274 -21.650 1.00 95.62 200 PRO A C 1
ATOM 1592 O O . PRO A 1 200 ? -9.626 -6.134 -21.123 1.00 95.62 200 PRO A O 1
ATOM 1595 N N . LEU A 1 201 ? -7.599 -5.200 -21.403 1.00 96.12 201 LEU A N 1
ATOM 1596 C CA . LEU A 1 201 ? -6.905 -6.083 -20.463 1.00 96.12 201 LEU A CA 1
ATOM 1597 C C . LEU A 1 201 ? -7.363 -5.800 -19.026 1.00 96.12 201 LEU A C 1
ATOM 1599 O O . LEU A 1 201 ? -7.711 -6.733 -18.302 1.00 96.12 201 LEU A O 1
ATOM 1603 N N . MET A 1 202 ? -7.470 -4.524 -18.644 1.00 95.06 202 MET A N 1
ATOM 1604 C CA . MET A 1 202 ? -7.949 -4.120 -17.313 1.00 95.06 202 MET A CA 1
ATOM 1605 C C . MET A 1 202 ? -9.382 -4.596 -17.054 1.00 95.06 202 MET A C 1
ATOM 1607 O O . MET A 1 202 ? -9.672 -5.188 -16.012 1.00 95.06 202 MET A O 1
ATOM 1611 N N . GLN A 1 203 ? -10.277 -4.420 -18.030 1.00 96.25 203 GLN A N 1
ATOM 1612 C CA . GLN A 1 203 ? -11.657 -4.908 -17.943 1.00 96.25 203 GLN A CA 1
ATOM 1613 C C . GLN A 1 203 ? -11.721 -6.435 -17.816 1.00 96.25 203 GLN A C 1
ATOM 1615 O O . GLN A 1 203 ? -12.531 -6.966 -17.049 1.00 96.25 203 GLN A O 1
ATOM 1620 N N . ARG A 1 204 ? -10.848 -7.161 -18.529 1.00 97.44 204 ARG A N 1
ATOM 1621 C CA . ARG A 1 204 ? -10.738 -8.619 -18.410 1.00 97.44 204 ARG A CA 1
ATOM 1622 C C . ARG A 1 204 ? -10.307 -9.036 -17.003 1.00 97.44 204 ARG A C 1
ATOM 1624 O O . ARG A 1 204 ? -10.934 -9.942 -16.457 1.00 97.44 204 ARG A O 1
ATOM 1631 N N . ILE A 1 205 ? -9.306 -8.377 -16.414 1.00 97.75 205 ILE A N 1
ATOM 1632 C CA . ILE A 1 205 ? -8.838 -8.652 -15.043 1.00 97.75 205 ILE A CA 1
ATOM 1633 C C . ILE A 1 205 ? -9.978 -8.442 -14.041 1.00 97.75 205 ILE A C 1
ATOM 1635 O O . ILE A 1 205 ? -10.282 -9.345 -13.261 1.00 97.75 205 ILE A O 1
ATOM 1639 N N . ILE A 1 206 ? -10.674 -7.302 -14.118 1.00 97.56 206 ILE A N 1
ATOM 1640 C CA . ILE A 1 206 ? -11.813 -6.988 -13.240 1.00 97.56 206 ILE A CA 1
ATOM 1641 C C . ILE A 1 206 ? -12.907 -8.055 -13.366 1.00 97.56 206 ILE A C 1
ATOM 1643 O O . ILE A 1 206 ? -13.426 -8.539 -12.361 1.00 97.56 206 ILE A O 1
ATOM 1647 N N . ARG A 1 207 ? -13.246 -8.465 -14.593 1.00 98.06 207 ARG A N 1
ATOM 1648 C CA . ARG A 1 207 ? -14.258 -9.501 -14.840 1.00 98.06 207 ARG A CA 1
ATOM 1649 C C . ARG A 1 207 ? -13.864 -10.854 -14.243 1.00 98.06 207 ARG A C 1
ATOM 1651 O O . ARG A 1 207 ? -14.725 -11.527 -13.682 1.00 98.06 207 ARG A O 1
ATOM 1658 N N . LEU A 1 208 ? -12.599 -11.261 -14.360 1.00 97.88 208 LEU A N 1
ATOM 1659 C CA . LEU A 1 208 ? -12.095 -12.511 -13.775 1.00 97.88 208 LEU A CA 1
ATOM 1660 C C . LEU A 1 208 ? -12.120 -12.458 -12.241 1.00 97.88 208 LEU A C 1
ATOM 1662 O O . LEU A 1 208 ? -12.616 -13.386 -11.602 1.00 97.88 208 LEU A O 1
ATOM 1666 N N . ALA A 1 209 ? -11.671 -11.346 -11.656 1.00 96.62 209 ALA A N 1
ATOM 1667 C CA . ALA A 1 209 ? -11.669 -11.144 -10.211 1.00 96.62 209 ALA A CA 1
ATOM 1668 C C . ALA A 1 209 ? -13.093 -11.144 -9.628 1.00 96.62 209 ALA A C 1
ATOM 1670 O O . ALA A 1 209 ? -13.361 -11.850 -8.658 1.00 96.62 209 ALA A O 1
ATOM 1671 N N . ARG A 1 210 ? -14.048 -10.458 -10.275 1.00 95.62 210 ARG A N 1
ATOM 1672 C CA . ARG A 1 210 ? -15.470 -10.460 -9.872 1.00 95.62 210 ARG A CA 1
ATOM 1673 C C . ARG A 1 210 ? -16.120 -11.845 -9.933 1.00 95.62 210 ARG A C 1
ATOM 1675 O O . ARG A 1 210 ? -17.054 -12.104 -9.186 1.00 95.62 210 ARG A O 1
ATOM 1682 N N . ARG A 1 211 ? -15.621 -12.744 -10.789 1.00 95.94 211 ARG A N 1
ATOM 1683 C CA . ARG A 1 211 ? -16.040 -14.158 -10.850 1.00 95.94 211 ARG A CA 1
ATOM 1684 C C . ARG A 1 211 ? -15.351 -15.045 -9.802 1.00 95.94 211 ARG A C 1
ATOM 1686 O O . ARG A 1 211 ? -15.565 -16.250 -9.805 1.00 95.94 211 ARG A O 1
ATOM 1693 N N . GLY A 1 212 ? -14.498 -14.485 -8.940 1.00 92.88 212 GLY A N 1
ATOM 1694 C CA . GLY A 1 212 ? -13.733 -15.227 -7.931 1.00 92.88 212 GLY A CA 1
ATOM 1695 C C . GLY A 1 212 ? -12.503 -15.965 -8.476 1.00 92.88 212 GLY A C 1
ATOM 1696 O O . GLY A 1 212 ? -11.857 -16.710 -7.740 1.00 92.88 212 GLY A O 1
ATOM 1697 N N . GLN A 1 213 ? -12.132 -15.760 -9.745 1.00 95.94 213 GLN A N 1
ATOM 1698 C CA . GLN A 1 213 ? -10.996 -16.431 -10.387 1.00 95.94 213 GLN A CA 1
ATOM 1699 C C . GLN A 1 213 ? -9.686 -15.667 -10.142 1.00 95.94 213 GLN A C 1
ATOM 1701 O O . GLN A 1 213 ? -9.082 -15.126 -11.069 1.00 95.94 213 GLN A O 1
ATOM 1706 N N . LEU A 1 214 ? -9.238 -15.626 -8.881 1.00 95.69 214 LEU A N 1
ATOM 1707 C CA . LEU A 1 214 ? -8.079 -14.822 -8.462 1.00 95.69 214 LEU A CA 1
ATOM 1708 C C . LEU A 1 214 ? -6.796 -15.172 -9.235 1.00 95.69 214 LEU A C 1
ATOM 1710 O O . LEU A 1 214 ? -6.139 -14.280 -9.756 1.00 95.69 214 LEU A O 1
ATOM 1714 N N . LYS A 1 215 ? -6.467 -16.465 -9.377 1.00 96.81 215 LYS A N 1
ATOM 1715 C CA . LYS A 1 215 ? -5.241 -16.906 -10.068 1.00 96.81 215 LYS A CA 1
ATOM 1716 C C . LYS A 1 215 ? -5.199 -16.432 -11.525 1.00 96.81 215 LYS A C 1
ATOM 1718 O O . LYS A 1 215 ? -4.216 -15.829 -11.941 1.00 96.81 215 LYS A O 1
ATOM 1723 N N . ALA A 1 216 ? -6.285 -16.642 -12.269 1.00 97.19 216 ALA A N 1
ATOM 1724 C CA . ALA A 1 216 ? -6.385 -16.207 -13.661 1.00 97.19 216 ALA A CA 1
ATOM 1725 C C . ALA A 1 216 ? -6.305 -14.676 -13.790 1.00 97.19 216 ALA A C 1
ATOM 1727 O O . ALA A 1 216 ? -5.677 -14.162 -14.712 1.00 97.19 216 ALA A O 1
ATOM 1728 N N . ALA A 1 217 ? -6.903 -13.935 -12.850 1.00 97.44 217 ALA A N 1
ATOM 1729 C CA . ALA A 1 217 ? -6.798 -12.480 -12.816 1.00 97.44 217 ALA A CA 1
ATOM 1730 C C . ALA A 1 217 ? -5.348 -12.014 -12.574 1.00 97.44 217 ALA A C 1
ATOM 1732 O O . ALA A 1 217 ? -4.882 -11.111 -13.265 1.00 97.44 217 ALA A O 1
ATOM 1733 N N . CYS A 1 218 ? -4.612 -12.659 -11.662 1.00 97.19 218 CYS A N 1
ATOM 1734 C CA . CYS A 1 218 ? -3.198 -12.366 -11.400 1.00 97.19 218 CYS A CA 1
ATOM 1735 C C . CYS A 1 218 ? -2.279 -12.731 -12.583 1.00 97.19 218 CYS A C 1
ATOM 1737 O O . CYS A 1 218 ? -1.315 -12.020 -12.863 1.00 97.19 218 CYS A O 1
ATOM 1739 N N . GLU A 1 219 ? -2.578 -13.807 -13.313 1.00 97.12 219 GLU A N 1
ATOM 1740 C CA . GLU A 1 219 ? -1.829 -14.184 -14.520 1.00 97.12 219 GLU A CA 1
ATOM 1741 C C . GLU A 1 219 ? -1.974 -13.149 -15.646 1.00 97.12 219 GLU A C 1
ATOM 1743 O O . GLU A 1 219 ? -1.000 -12.870 -16.348 1.00 97.12 219 GLU A O 1
ATOM 1748 N N . GLU A 1 220 ? -3.159 -12.552 -15.797 1.00 96.75 220 GLU A N 1
ATOM 1749 C CA . GLU A 1 220 ? -3.378 -11.440 -16.729 1.00 96.75 220 GLU A CA 1
ATOM 1750 C C . GLU A 1 220 ? -2.784 -10.125 -16.198 1.00 96.75 220 GLU A C 1
ATOM 1752 O O . GLU A 1 220 ? -2.205 -9.369 -16.976 1.00 96.75 220 GLU A O 1
ATOM 1757 N N . TYR A 1 221 ? -2.833 -9.878 -14.882 1.00 96.81 221 TYR A N 1
ATOM 1758 C CA . TYR A 1 221 ? -2.176 -8.727 -14.245 1.00 96.81 221 TYR A CA 1
ATOM 1759 C C . TYR A 1 221 ? -0.674 -8.683 -14.555 1.00 96.81 221 TYR A C 1
ATOM 1761 O O . TYR A 1 221 ? -0.137 -7.627 -14.864 1.00 96.81 221 TYR A O 1
ATOM 1769 N N . ARG A 1 222 ? 0.002 -9.838 -14.599 1.00 96.12 222 ARG A N 1
ATOM 1770 C CA . ARG A 1 222 ? 1.425 -9.937 -14.978 1.00 96.12 222 ARG A CA 1
ATOM 1771 C C . ARG A 1 222 ? 1.739 -9.373 -16.374 1.00 96.12 222 ARG A C 1
ATOM 1773 O O . ARG A 1 222 ? 2.889 -9.049 -16.656 1.00 96.12 222 ARG A O 1
ATOM 1780 N N . ARG A 1 223 ? 0.755 -9.318 -17.275 1.00 94.81 223 ARG A N 1
ATOM 1781 C CA . ARG A 1 223 ? 0.930 -8.855 -18.664 1.00 94.81 223 ARG A CA 1
ATOM 1782 C C . ARG A 1 223 ? 0.720 -7.352 -18.832 1.00 94.81 223 ARG A C 1
ATOM 1784 O O . ARG A 1 223 ? 0.949 -6.842 -19.924 1.00 94.81 223 ARG A O 1
ATOM 1791 N N . VAL A 1 224 ? 0.274 -6.672 -17.782 1.00 94.00 224 VAL A N 1
ATOM 1792 C CA . VAL A 1 224 ? 0.048 -5.229 -17.767 1.00 94.00 224 VAL A CA 1
ATOM 1793 C C . VAL A 1 224 ? 1.386 -4.493 -17.887 1.00 94.00 224 VAL A C 1
ATOM 1795 O O . VAL A 1 224 ? 2.339 -4.824 -17.182 1.00 94.00 224 VAL A O 1
ATOM 1798 N N . THR A 1 225 ? 1.473 -3.505 -18.782 1.00 92.12 225 THR A N 1
ATOM 1799 C CA . THR A 1 225 ? 2.694 -2.707 -18.987 1.00 92.12 225 THR A CA 1
ATOM 1800 C C . THR A 1 225 ? 2.578 -1.271 -18.478 1.00 92.12 225 THR A C 1
ATOM 1802 O O . THR A 1 225 ? 3.607 -0.658 -18.194 1.00 92.12 225 THR A O 1
ATOM 1805 N N . SER A 1 226 ? 1.360 -0.739 -18.324 1.00 90.19 226 SER A N 1
ATOM 1806 C CA . SER A 1 226 ? 1.094 0.567 -17.706 1.00 90.19 226 SER A CA 1
ATOM 1807 C C . SER A 1 226 ? 0.552 0.433 -16.279 1.00 90.19 226 SER A C 1
ATOM 1809 O O . SER A 1 226 ? 0.329 -0.666 -15.789 1.00 90.19 226 SER A O 1
ATOM 1811 N N . VAL A 1 227 ? 0.357 1.543 -15.565 1.00 92.00 227 VAL A N 1
ATOM 1812 C CA . VAL A 1 227 ? -0.202 1.474 -14.207 1.00 92.00 227 VAL A CA 1
ATOM 1813 C C . VAL A 1 227 ? -1.696 1.133 -14.296 1.00 92.00 227 VAL A C 1
ATOM 1815 O O . VAL A 1 227 ? -2.449 1.899 -14.906 1.00 92.00 227 VAL A O 1
ATOM 1818 N N . PRO A 1 228 ? -2.152 0.016 -13.702 1.00 92.88 228 PRO A N 1
ATOM 1819 C CA . PRO A 1 228 ? -3.559 -0.355 -13.728 1.00 92.88 228 PRO A CA 1
ATOM 1820 C C . PRO A 1 228 ? -4.389 0.607 -12.861 1.00 92.88 228 PRO A C 1
ATOM 1822 O O . PRO A 1 228 ? -3.890 1.113 -11.856 1.00 92.88 228 PRO A O 1
ATOM 1825 N N . PRO A 1 229 ? -5.659 0.876 -13.215 1.00 92.56 229 PRO A N 1
ATOM 1826 C CA . PRO A 1 229 ? -6.511 1.780 -12.447 1.00 92.56 229 PRO A CA 1
ATOM 1827 C C . PRO A 1 229 ? -6.917 1.182 -11.091 1.00 92.56 229 PRO A C 1
ATOM 1829 O O . PRO A 1 229 ? -6.912 -0.036 -10.904 1.00 92.56 229 PRO A O 1
ATOM 1832 N N . VAL A 1 230 ? -7.361 2.046 -10.170 1.00 93.81 230 VAL A N 1
ATOM 1833 C CA . VAL A 1 230 ? -7.802 1.683 -8.805 1.00 93.81 230 VAL A CA 1
ATOM 1834 C C . VAL A 1 230 ? -8.830 0.541 -8.811 1.00 93.81 230 VAL A C 1
ATOM 1836 O O . VAL A 1 230 ? -8.770 -0.361 -7.978 1.00 93.81 230 VAL A O 1
ATOM 1839 N N . ASP A 1 231 ? -9.732 0.520 -9.796 1.00 94.56 231 ASP A N 1
ATOM 1840 C CA . ASP A 1 231 ? -10.786 -0.495 -9.915 1.00 94.56 231 ASP A CA 1
ATOM 1841 C C . ASP A 1 231 ? -10.254 -1.928 -10.067 1.00 94.56 231 ASP A C 1
ATOM 1843 O O . ASP A 1 231 ? -10.912 -2.881 -9.639 1.00 94.56 231 ASP A O 1
ATOM 1847 N N . VAL A 1 232 ? -9.051 -2.099 -10.628 1.00 96.50 232 VAL A N 1
ATOM 1848 C CA . VAL A 1 232 ? -8.381 -3.405 -10.693 1.00 96.50 232 VAL A CA 1
ATOM 1849 C C . VAL A 1 232 ? -8.011 -3.872 -9.285 1.00 96.50 232 VAL A C 1
ATOM 1851 O O . VAL A 1 232 ? -8.325 -5.004 -8.917 1.00 96.50 232 VAL A O 1
ATOM 1854 N N . TYR A 1 233 ? -7.422 -2.996 -8.466 1.00 97.19 233 TYR A N 1
ATOM 1855 C CA . TYR A 1 233 ? -7.057 -3.306 -7.080 1.00 97.19 233 TYR A CA 1
ATOM 1856 C C . TYR A 1 233 ? -8.285 -3.550 -6.199 1.00 97.19 233 TYR A C 1
ATOM 1858 O O . TYR A 1 233 ? -8.281 -4.490 -5.400 1.00 97.19 233 TYR A O 1
ATOM 1866 N N . ARG A 1 234 ? -9.364 -2.774 -6.379 1.00 97.56 234 ARG A N 1
ATOM 1867 C CA . ARG A 1 234 ? -10.652 -3.005 -5.696 1.00 97.56 234 ARG A CA 1
ATOM 1868 C C . ARG A 1 234 ? -11.190 -4.400 -5.999 1.00 97.56 234 ARG A C 1
ATOM 1870 O O . ARG A 1 234 ? -11.507 -5.152 -5.081 1.00 97.56 234 ARG A O 1
ATOM 1877 N N . ALA A 1 235 ? -11.220 -4.784 -7.276 1.00 97.69 235 ALA A N 1
ATOM 1878 C CA . ALA A 1 235 ? -11.722 -6.089 -7.696 1.00 97.69 235 ALA A CA 1
ATOM 1879 C C . ALA A 1 235 ? -10.839 -7.253 -7.210 1.00 97.69 235 ALA A C 1
ATOM 1881 O O . ALA A 1 235 ? -11.366 -8.255 -6.725 1.00 97.69 235 ALA A O 1
ATOM 1882 N N . LEU A 1 236 ? -9.512 -7.125 -7.312 1.00 97.75 236 LEU A N 1
ATOM 1883 C CA . LEU A 1 236 ? -8.565 -8.153 -6.868 1.00 97.75 236 LEU A CA 1
ATOM 1884 C C . LEU A 1 236 ? -8.627 -8.370 -5.351 1.00 97.75 236 LEU A C 1
ATOM 1886 O O . LEU A 1 236 ? -8.756 -9.506 -4.900 1.00 97.75 236 LEU A O 1
ATOM 1890 N N . THR A 1 237 ? -8.603 -7.294 -4.560 1.00 97.19 237 THR A N 1
ATOM 1891 C CA . THR A 1 237 ? -8.692 -7.401 -3.094 1.00 97.19 237 THR A CA 1
ATOM 1892 C C . THR A 1 237 ? -10.058 -7.900 -2.631 1.00 97.19 237 THR A C 1
ATOM 1894 O O . THR A 1 237 ? -10.117 -8.729 -1.723 1.00 97.19 237 THR A O 1
ATOM 1897 N N . ALA A 1 238 ? -11.154 -7.499 -3.286 1.00 96.75 238 ALA A N 1
ATOM 1898 C CA . ALA A 1 238 ? -12.483 -8.047 -3.015 1.00 96.75 238 ALA A CA 1
ATOM 1899 C C . ALA A 1 238 ? -12.549 -9.563 -3.274 1.00 96.75 238 ALA A C 1
ATOM 1901 O O . ALA A 1 238 ? -13.153 -10.292 -2.487 1.00 96.75 238 ALA A O 1
ATOM 1902 N N . ALA A 1 239 ? -11.886 -10.057 -4.326 1.00 96.75 239 ALA A N 1
ATOM 1903 C CA . ALA A 1 239 ? -11.811 -11.487 -4.632 1.00 96.75 239 ALA A CA 1
ATOM 1904 C C . ALA A 1 239 ? -11.024 -12.297 -3.580 1.00 96.75 239 ALA A C 1
ATOM 1906 O O . ALA A 1 239 ? -11.259 -13.497 -3.430 1.00 96.75 239 ALA A O 1
ATOM 1907 N N . CYS A 1 240 ? -10.130 -11.661 -2.813 1.00 96.81 240 CYS A N 1
ATOM 1908 C CA . CYS A 1 240 ? -9.404 -12.302 -1.711 1.00 96.81 240 CYS A CA 1
ATOM 1909 C C . CYS A 1 240 ? -10.265 -12.503 -0.449 1.00 96.81 240 CYS A C 1
ATOM 1911 O O . CYS A 1 240 ? -9.996 -13.423 0.331 1.00 96.81 240 CYS A O 1
ATOM 1913 N N . VAL A 1 241 ? -11.316 -11.691 -0.254 1.00 95.75 241 VAL A N 1
ATOM 1914 C CA . VAL A 1 241 ? -12.142 -11.689 0.971 1.00 95.75 241 VAL A CA 1
ATOM 1915 C C . VAL A 1 241 ? -12.837 -13.033 1.225 1.00 95.75 241 VAL A C 1
ATOM 1917 O O . VAL A 1 241 ? -12.741 -13.524 2.351 1.00 95.75 241 VAL A O 1
ATOM 1920 N N . PRO A 1 242 ? -13.520 -13.682 0.257 1.00 94.38 242 PRO A N 1
ATOM 1921 C CA . PRO A 1 242 ? -14.218 -14.945 0.511 1.00 94.38 242 PRO A CA 1
ATOM 1922 C C . PRO A 1 242 ? -13.288 -16.085 0.938 1.00 94.38 242 PRO A C 1
ATOM 1924 O O . PRO A 1 242 ? -13.662 -16.897 1.780 1.00 94.38 242 PRO A O 1
ATOM 1927 N N . GLY A 1 243 ? -12.073 -16.126 0.387 1.00 92.81 243 GLY A N 1
ATOM 1928 C CA . GLY A 1 243 ? -11.082 -17.165 0.674 1.00 92.81 243 GLY A CA 1
ATOM 1929 C C . GLY A 1 243 ? -10.180 -16.878 1.874 1.00 92.81 243 GLY A C 1
ATOM 1930 O O . GLY A 1 243 ? -9.274 -17.666 2.115 1.00 92.81 243 GLY A O 1
ATOM 1931 N N . ALA A 1 244 ? -10.374 -15.756 2.582 1.00 94.69 244 ALA A N 1
ATOM 1932 C CA . ALA A 1 244 ? -9.481 -15.288 3.651 1.00 94.69 244 ALA A CA 1
ATOM 1933 C C . ALA A 1 244 ? -7.991 -15.245 3.236 1.00 94.69 244 ALA A C 1
ATOM 1935 O O . ALA A 1 244 ? -7.096 -15.462 4.053 1.00 94.69 244 ALA A O 1
ATOM 1936 N N . LYS A 1 245 ? -7.715 -14.952 1.955 1.00 95.69 245 LYS A N 1
ATOM 1937 C CA . LYS A 1 245 ? -6.363 -14.941 1.373 1.00 95.69 245 LYS A CA 1
ATOM 1938 C C . LYS A 1 245 ? -5.632 -13.643 1.710 1.00 95.69 245 LYS A C 1
ATOM 1940 O O . LYS A 1 245 ? -5.432 -12.776 0.862 1.00 95.69 245 LYS A O 1
ATOM 1945 N N . LEU A 1 246 ? -5.279 -13.488 2.984 1.00 97.00 246 LEU A N 1
ATOM 1946 C CA . LEU A 1 246 ? -4.710 -12.250 3.513 1.00 97.00 246 LEU A CA 1
ATOM 1947 C C . LEU A 1 246 ? -3.344 -11.914 2.901 1.00 97.00 246 LEU A C 1
ATOM 1949 O O . LEU A 1 246 ? -3.110 -10.760 2.559 1.00 97.00 246 LEU A O 1
ATOM 1953 N N . ALA A 1 247 ? -2.465 -12.905 2.733 1.00 96.75 247 ALA A N 1
ATOM 1954 C CA . ALA A 1 247 ? -1.137 -12.691 2.154 1.00 96.75 247 ALA A CA 1
ATOM 1955 C C . ALA A 1 247 ? -1.224 -12.143 0.719 1.00 96.75 247 ALA A C 1
ATOM 1957 O O . ALA A 1 247 ? -0.580 -11.144 0.409 1.00 96.75 247 ALA A O 1
ATOM 1958 N N . ASP A 1 248 ? -2.091 -12.729 -0.112 1.00 96.44 248 ASP A N 1
ATOM 1959 C CA . ASP A 1 248 ? -2.321 -12.270 -1.485 1.00 96.44 248 ASP A CA 1
ATOM 1960 C C . ASP A 1 248 ? -2.899 -10.846 -1.508 1.00 96.44 248 ASP A C 1
ATOM 1962 O O . ASP A 1 248 ? -2.453 -10.007 -2.285 1.00 96.44 248 ASP A O 1
ATOM 1966 N N . ALA A 1 249 ? -3.860 -10.538 -0.626 1.00 96.94 249 ALA A N 1
ATOM 1967 C CA . ALA A 1 249 ? -4.429 -9.193 -0.521 1.00 96.94 249 ALA A CA 1
ATOM 1968 C C . ALA A 1 249 ? -3.383 -8.138 -0.115 1.00 96.94 249 ALA A C 1
ATOM 1970 O O . ALA A 1 249 ? -3.384 -7.036 -0.663 1.00 96.94 249 ALA A O 1
ATOM 1971 N N . ILE A 1 250 ? -2.482 -8.477 0.816 1.00 97.06 250 ILE A N 1
ATOM 1972 C CA . ILE A 1 250 ? -1.366 -7.611 1.225 1.00 97.06 250 ILE A CA 1
ATOM 1973 C C . ILE A 1 250 ? -0.393 -7.413 0.067 1.00 97.06 250 ILE A C 1
ATOM 1975 O O . ILE A 1 250 ? -0.069 -6.271 -0.236 1.00 97.06 250 ILE A O 1
ATOM 1979 N N . ALA A 1 251 ? 0.005 -8.481 -0.625 1.00 96.56 251 ALA A N 1
ATOM 1980 C CA . ALA A 1 251 ? 0.917 -8.383 -1.761 1.00 96.56 251 ALA A CA 1
ATOM 1981 C C . ALA A 1 251 ? 0.341 -7.518 -2.897 1.00 96.56 251 ALA A C 1
ATOM 1983 O O . ALA A 1 251 ? 1.051 -6.686 -3.455 1.00 96.56 251 ALA A O 1
ATOM 1984 N N . ILE A 1 252 ? -0.956 -7.658 -3.204 1.00 97.00 252 ILE A N 1
ATOM 1985 C CA . ILE A 1 252 ? -1.652 -6.836 -4.209 1.00 97.00 252 ILE A CA 1
ATOM 1986 C C . ILE A 1 252 ? -1.654 -5.356 -3.808 1.00 97.00 252 ILE A C 1
ATOM 1988 O O . ILE A 1 252 ? -1.412 -4.484 -4.643 1.00 97.00 252 ILE A O 1
ATOM 1992 N N . PHE A 1 253 ? -1.919 -5.060 -2.535 1.00 97.25 253 PHE A N 1
ATOM 1993 C CA . PHE A 1 253 ? -1.889 -3.690 -2.036 1.00 97.25 253 PHE A CA 1
ATOM 1994 C C . PHE A 1 253 ? -0.476 -3.104 -2.035 1.00 97.25 253 PHE A C 1
ATOM 1996 O O . PHE A 1 253 ? -0.284 -1.993 -2.517 1.00 97.25 253 PHE A O 1
ATOM 2003 N N . GLU A 1 254 ? 0.514 -3.837 -1.526 1.00 95.88 254 GLU A N 1
ATOM 2004 C CA . GLU A 1 254 ? 1.913 -3.401 -1.473 1.00 95.88 254 GLU A CA 1
ATOM 2005 C C . GLU A 1 254 ? 2.520 -3.196 -2.865 1.00 95.88 254 GLU A C 1
ATOM 2007 O O . GLU A 1 254 ? 3.393 -2.348 -3.025 1.00 95.88 254 GLU A O 1
ATOM 2012 N N . ASP A 1 255 ? 2.039 -3.914 -3.883 1.00 94.69 255 ASP A N 1
ATOM 2013 C CA . ASP A 1 255 ? 2.443 -3.683 -5.269 1.00 94.69 255 ASP A CA 1
ATOM 2014 C C . ASP A 1 255 ? 1.943 -2.330 -5.802 1.00 94.69 255 ASP A C 1
ATOM 2016 O O . ASP A 1 255 ? 2.697 -1.574 -6.413 1.00 94.69 255 ASP A O 1
ATOM 2020 N N . GLY A 1 256 ? 0.689 -1.969 -5.519 1.00 91.75 256 GLY A N 1
ATOM 2021 C CA . GLY A 1 256 ? 0.148 -0.660 -5.898 1.00 91.75 256 GLY A CA 1
ATOM 2022 C C . GLY A 1 256 ? 0.580 0.490 -4.976 1.00 91.75 256 GLY A C 1
ATOM 2023 O O . GLY A 1 256 ? 0.555 1.660 -5.368 1.00 91.75 256 GLY A O 1
ATOM 2024 N N . ASN A 1 257 ? 0.985 0.180 -3.744 1.00 91.12 257 ASN A N 1
ATOM 2025 C CA . ASN A 1 257 ? 1.413 1.140 -2.735 1.00 91.12 257 ASN A CA 1
ATOM 2026 C C . ASN A 1 257 ? 2.909 1.452 -2.893 1.00 91.12 257 ASN A C 1
ATOM 2028 O O . ASN A 1 257 ? 3.733 0.551 -2.982 1.00 91.12 257 ASN A O 1
ATOM 2032 N N . SER A 1 258 ? 3.296 2.730 -2.901 1.00 83.00 258 SER A N 1
ATOM 2033 C CA . SER A 1 258 ? 4.678 3.224 -3.092 1.00 83.00 258 SER A CA 1
ATOM 2034 C C . SER A 1 258 ? 5.385 2.902 -4.426 1.00 83.00 258 SER A C 1
ATOM 2036 O O . SER A 1 258 ? 6.125 3.756 -4.917 1.00 83.00 258 SER A O 1
ATOM 2038 N N . ARG A 1 259 ? 5.153 1.742 -5.062 1.00 88.69 259 ARG A N 1
ATOM 2039 C CA . ARG A 1 259 ? 5.774 1.377 -6.352 1.00 88.69 259 ARG A CA 1
ATOM 2040 C C . ARG A 1 259 ? 5.047 2.004 -7.538 1.00 88.69 259 ARG A C 1
ATOM 2042 O O . ARG A 1 259 ? 5.680 2.617 -8.394 1.00 88.69 259 ARG A O 1
ATOM 2049 N N . LEU A 1 260 ? 3.719 1.897 -7.555 1.00 91.38 260 LEU A N 1
ATOM 2050 C CA . LEU A 1 260 ? 2.856 2.371 -8.641 1.00 91.38 260 LEU A CA 1
ATOM 2051 C C . LEU A 1 260 ? 2.082 3.627 -8.228 1.00 91.38 260 LEU A C 1
ATOM 2053 O O . LEU A 1 260 ? 0.872 3.717 -8.396 1.00 91.38 260 LEU A O 1
ATOM 2057 N N . PHE A 1 261 ? 2.799 4.606 -7.669 1.00 91.38 261 PHE A N 1
ATOM 2058 C CA . PHE A 1 261 ? 2.266 5.934 -7.330 1.00 91.38 261 PHE A CA 1
ATOM 2059 C C . PHE A 1 261 ? 1.064 5.930 -6.373 1.00 91.38 261 PHE A C 1
ATOM 2061 O O . PHE A 1 261 ? 0.220 6.816 -6.449 1.00 91.38 261 PHE A O 1
ATOM 2068 N N . TYR A 1 262 ? 1.002 4.963 -5.452 1.00 93.00 262 TYR A N 1
ATOM 2069 C CA . TYR A 1 262 ? -0.041 4.879 -4.422 1.00 93.00 262 TYR A CA 1
ATOM 2070 C C . TYR A 1 262 ? -1.460 4.659 -4.973 1.00 93.00 262 TYR A C 1
ATOM 2072 O O . TYR A 1 262 ? -2.434 4.944 -4.286 1.00 93.00 262 TYR A O 1
ATOM 2080 N N . VAL A 1 263 ? -1.603 4.077 -6.170 1.00 91.75 263 VAL A N 1
ATOM 2081 C CA . VAL A 1 263 ? -2.921 3.791 -6.773 1.00 91.75 263 VAL A CA 1
ATOM 2082 C C . VAL A 1 263 ? -3.744 2.795 -5.946 1.00 91.75 263 VAL A C 1
ATOM 2084 O O . VAL A 1 263 ? -4.969 2.860 -5.943 1.00 91.75 263 VAL A O 1
ATOM 2087 N N . ALA A 1 264 ? -3.098 1.901 -5.191 1.00 94.00 264 ALA A N 1
ATOM 2088 C CA . ALA A 1 264 ? -3.803 0.997 -4.277 1.00 94.00 264 ALA A CA 1
ATOM 2089 C C . ALA A 1 264 ? -4.217 1.653 -2.946 1.00 94.00 264 ALA A C 1
ATOM 2091 O O . ALA A 1 264 ? -4.926 1.024 -2.159 1.00 94.00 264 ALA A O 1
ATOM 2092 N N . ARG A 1 265 ? -3.790 2.893 -2.667 1.00 94.31 265 ARG A N 1
ATOM 2093 C CA . ARG A 1 265 ? -4.110 3.621 -1.431 1.00 94.31 265 ARG A CA 1
ATOM 2094 C C . ARG A 1 265 ? -5.497 4.256 -1.532 1.00 94.31 265 ARG A C 1
ATOM 2096 O O . ARG A 1 265 ? -5.658 5.468 -1.563 1.00 94.31 265 ARG A O 1
ATOM 2103 N N . ASP A 1 266 ? -6.493 3.386 -1.597 1.00 95.88 266 ASP A N 1
ATOM 2104 C CA . ASP A 1 266 ? -7.905 3.713 -1.752 1.00 95.88 266 ASP A CA 1
ATOM 2105 C C . ASP A 1 266 ? -8.713 3.151 -0.576 1.00 95.88 266 ASP A C 1
ATOM 2107 O O . ASP A 1 266 ? -8.380 2.108 -0.001 1.00 95.88 266 ASP A O 1
ATOM 2111 N N . GLY A 1 267 ? -9.793 3.848 -0.220 1.00 96.38 267 GLY A N 1
ATOM 2112 C CA . GLY A 1 267 ? -10.631 3.477 0.915 1.00 96.38 267 GLY A CA 1
ATOM 2113 C C . GLY A 1 267 ? -11.296 2.109 0.763 1.00 96.38 267 GLY A C 1
ATOM 2114 O O . GLY A 1 267 ? -11.333 1.337 1.720 1.00 96.38 267 GLY A O 1
ATOM 2115 N N . GLU A 1 268 ? -11.757 1.759 -0.439 1.00 97.25 268 GLU A N 1
ATOM 2116 C CA . GLU A 1 268 ? -12.392 0.463 -0.689 1.00 97.25 268 GLU A CA 1
ATOM 2117 C C . GLU A 1 268 ? -11.365 -0.677 -0.669 1.00 97.25 268 GLU A C 1
ATOM 2119 O O . GLU A 1 268 ? -11.624 -1.741 -0.103 1.00 97.25 268 GLU A O 1
ATOM 2124 N N . VAL A 1 269 ? -10.169 -0.443 -1.221 1.00 97.62 269 VAL A N 1
ATOM 2125 C CA . VAL A 1 269 ? -9.062 -1.413 -1.194 1.00 97.62 269 VAL A CA 1
ATOM 2126 C C . VAL A 1 269 ? -8.667 -1.734 0.250 1.00 97.62 269 VAL A C 1
ATOM 2128 O O . VAL A 1 269 ? -8.665 -2.904 0.640 1.00 97.62 269 VAL A O 1
ATOM 2131 N N . LEU A 1 270 ? -8.409 -0.714 1.075 1.00 97.88 270 LEU A N 1
ATOM 2132 C CA . LEU A 1 270 ? -8.060 -0.900 2.489 1.00 97.88 270 LEU A CA 1
ATOM 2133 C C . LEU A 1 270 ? -9.200 -1.540 3.289 1.00 97.88 270 LEU A C 1
ATOM 2135 O O . LEU A 1 270 ? -8.957 -2.399 4.137 1.00 97.88 270 LEU A O 1
ATOM 2139 N N . HIS A 1 271 ? -10.451 -1.193 2.986 1.00 97.50 271 HIS A N 1
ATOM 2140 C CA . HIS A 1 271 ? -11.609 -1.837 3.596 1.00 97.50 271 HIS A CA 1
ATOM 2141 C C . HIS A 1 271 ? -11.681 -3.339 3.262 1.00 97.50 271 HIS A C 1
ATOM 2143 O O . HIS A 1 271 ? -11.916 -4.162 4.150 1.00 97.50 271 HIS A O 1
ATOM 2149 N N . ASN A 1 272 ? -11.416 -3.733 2.013 1.00 97.19 272 ASN A N 1
ATOM 2150 C CA . ASN A 1 272 ? -11.356 -5.145 1.618 1.00 97.19 272 ASN A CA 1
ATOM 2151 C C . ASN A 1 272 ? -10.202 -5.890 2.303 1.00 97.19 272 ASN A C 1
ATOM 2153 O O . ASN A 1 272 ? -10.382 -7.026 2.751 1.00 97.19 272 ASN A O 1
ATOM 2157 N N . MET A 1 273 ? -9.039 -5.252 2.448 1.00 97.19 273 MET A N 1
ATOM 2158 C CA . MET A 1 273 ? -7.918 -5.819 3.201 1.00 97.19 273 MET A CA 1
ATOM 2159 C C . MET A 1 273 ? -8.258 -6.034 4.674 1.00 97.19 273 MET A C 1
ATOM 2161 O O . MET A 1 273 ? -7.983 -7.107 5.213 1.00 97.19 273 MET A O 1
ATOM 2165 N N . LEU A 1 274 ? -8.898 -5.052 5.316 1.00 97.50 274 LEU A N 1
ATOM 2166 C CA . LEU A 1 274 ? -9.346 -5.173 6.700 1.00 97.50 274 LEU A CA 1
ATOM 2167 C C . LEU A 1 274 ? -10.328 -6.341 6.851 1.00 97.50 274 LEU A C 1
ATOM 2169 O O . LEU A 1 274 ? -10.169 -7.177 7.737 1.00 97.50 274 LEU A O 1
ATOM 2173 N N . ARG A 1 275 ? -11.299 -6.464 5.938 1.00 96.44 275 ARG A N 1
ATOM 2174 C CA . ARG A 1 275 ? -12.237 -7.597 5.917 1.00 96.44 275 ARG A CA 1
ATOM 2175 C C . ARG A 1 275 ? -11.528 -8.942 5.746 1.00 96.44 275 ARG A C 1
ATOM 2177 O O . ARG A 1 275 ? -11.938 -9.916 6.376 1.00 96.44 275 ARG A O 1
ATOM 2184 N N . CYS A 1 276 ? -10.466 -9.009 4.940 1.00 96.69 276 CYS A N 1
ATOM 2185 C CA . CYS A 1 276 ? -9.625 -10.206 4.842 1.00 96.69 276 CYS A CA 1
ATOM 2186 C C . CYS A 1 276 ? -8.925 -10.512 6.173 1.00 96.69 276 CYS A C 1
ATOM 2188 O O . CYS A 1 276 ? -8.943 -11.661 6.610 1.00 96.69 276 CYS A O 1
ATOM 2190 N N . ALA A 1 277 ? -8.343 -9.502 6.829 1.00 96.94 277 ALA A N 1
ATOM 2191 C CA . ALA A 1 277 ? -7.633 -9.660 8.100 1.00 96.94 277 ALA A CA 1
ATOM 2192 C C . ALA A 1 277 ? -8.565 -10.132 9.227 1.00 96.94 277 ALA A C 1
ATOM 2194 O O . ALA A 1 277 ? -8.216 -11.048 9.971 1.00 96.94 277 ALA A O 1
ATOM 2195 N N . ILE A 1 278 ? -9.775 -9.571 9.288 1.00 95.69 278 ILE A N 1
ATOM 2196 C CA . ILE A 1 278 ? -10.840 -9.976 10.214 1.00 95.69 278 ILE A CA 1
ATOM 2197 C C . ILE A 1 278 ? -11.261 -11.424 9.954 1.00 95.69 278 ILE A C 1
ATOM 2199 O O . ILE A 1 278 ? -11.351 -12.223 10.884 1.00 95.69 278 ILE A O 1
ATOM 2203 N N . ARG A 1 279 ? -11.478 -11.804 8.687 1.00 95.31 279 ARG A N 1
ATOM 2204 C CA . ARG A 1 279 ? -11.861 -13.182 8.339 1.00 95.31 279 ARG A CA 1
ATOM 2205 C C . ARG A 1 279 ? -10.757 -14.192 8.662 1.00 95.31 279 ARG A C 1
ATOM 2207 O O . ARG A 1 279 ? -11.065 -15.304 9.075 1.00 95.31 279 ARG A O 1
ATOM 2214 N N . ALA A 1 280 ? -9.496 -13.792 8.516 1.00 95.81 280 ALA A N 1
ATOM 2215 C CA . ALA A 1 280 ? -8.326 -14.570 8.916 1.00 95.81 280 ALA A CA 1
ATOM 2216 C C . ALA A 1 280 ? -8.044 -14.527 10.434 1.00 95.81 280 ALA A C 1
ATOM 2218 O O . ALA A 1 280 ? -7.084 -15.145 10.884 1.00 95.81 280 ALA A O 1
ATOM 2219 N N . LYS A 1 281 ? -8.853 -13.796 11.219 1.00 95.69 281 LYS A N 1
ATOM 2220 C CA . LYS A 1 281 ? -8.693 -13.581 12.666 1.00 95.69 281 LYS A CA 1
ATOM 2221 C C . LYS A 1 281 ? -7.303 -13.062 13.075 1.00 95.69 281 LYS A C 1
ATOM 2223 O O . LYS A 1 281 ? -6.781 -13.394 14.137 1.00 95.69 281 LYS A O 1
ATOM 2228 N N . HIS A 1 282 ? -6.679 -12.239 12.233 1.00 96.00 282 HIS A N 1
ATOM 2229 C CA . HIS A 1 282 ? -5.294 -11.812 12.429 1.00 96.00 282 HIS A CA 1
ATOM 2230 C C . HIS A 1 282 ? -5.207 -10.417 13.068 1.00 96.00 282 HIS A C 1
ATOM 2232 O O . HIS A 1 282 ? -5.084 -9.409 12.368 1.00 96.00 282 HIS A O 1
ATOM 2238 N N . ARG A 1 283 ? -5.175 -10.357 14.408 1.00 94.56 283 ARG A N 1
ATOM 2239 C CA . ARG A 1 283 ? -5.166 -9.102 15.200 1.00 94.56 283 ARG A CA 1
ATOM 2240 C C . ARG A 1 283 ? -4.103 -8.092 14.753 1.00 94.56 283 ARG A C 1
ATOM 2242 O O . ARG A 1 283 ? -4.424 -6.958 14.420 1.00 94.56 283 ARG A O 1
ATOM 2249 N N . VAL A 1 284 ? -2.846 -8.525 14.641 1.00 96.06 284 VAL A N 1
ATOM 2250 C CA . VAL A 1 284 ? -1.731 -7.641 14.236 1.00 96.06 284 VAL A CA 1
ATOM 2251 C C . VAL A 1 284 ? -1.949 -7.030 12.845 1.00 96.06 284 VAL A C 1
ATOM 2253 O O . VAL A 1 284 ? -1.602 -5.876 12.610 1.00 96.06 284 VAL A O 1
ATOM 2256 N N . ARG A 1 285 ? -2.557 -7.773 11.909 1.00 96.81 285 ARG A N 1
ATOM 2257 C CA . ARG A 1 285 ? -2.802 -7.279 10.549 1.00 96.81 285 ARG A CA 1
ATOM 2258 C C . ARG A 1 285 ? -3.996 -6.336 10.475 1.00 96.81 285 ARG A C 1
ATOM 2260 O O . ARG A 1 285 ? -3.963 -5.436 9.646 1.00 96.81 285 ARG A O 1
ATOM 2267 N N . VAL A 1 286 ? -4.982 -6.470 11.364 1.00 96.94 286 VAL A N 1
ATOM 2268 C CA . VAL A 1 286 ? -6.039 -5.460 11.547 1.00 96.94 286 VAL A CA 1
ATOM 2269 C C . VAL A 1 286 ? -5.422 -4.116 11.942 1.00 96.94 286 VAL A C 1
ATOM 2271 O O . VAL A 1 286 ? -5.659 -3.117 11.265 1.00 96.94 286 VAL A O 1
ATOM 2274 N N . MET A 1 287 ? -4.539 -4.111 12.946 1.00 97.44 287 MET A N 1
ATOM 2275 C CA . MET A 1 287 ? -3.843 -2.889 13.370 1.00 97.44 287 MET A CA 1
ATOM 2276 C C . MET A 1 287 ? -2.880 -2.345 12.317 1.00 97.44 287 MET A C 1
ATOM 2278 O O . MET A 1 287 ? -2.766 -1.133 12.151 1.00 97.44 287 MET A O 1
ATOM 2282 N N . TRP A 1 288 ? -2.224 -3.217 11.552 1.00 97.62 288 TRP A N 1
ATOM 2283 C CA . TRP A 1 288 ? -1.393 -2.786 10.431 1.00 97.62 288 TRP A CA 1
ATOM 2284 C C . TRP A 1 288 ? -2.216 -2.077 9.343 1.00 97.62 288 TRP A C 1
ATOM 2286 O O . TRP A 1 288 ? -1.808 -1.009 8.897 1.00 97.62 288 TRP A O 1
ATOM 2296 N N . VAL A 1 289 ? -3.385 -2.609 8.951 1.00 97.62 289 VAL A N 1
ATOM 2297 C CA . VAL A 1 289 ? -4.264 -1.943 7.965 1.00 97.62 289 VAL A CA 1
ATOM 2298 C C . VAL A 1 289 ? -4.760 -0.599 8.499 1.00 97.62 289 VAL A C 1
ATOM 2300 O O . VAL A 1 289 ? -4.754 0.385 7.761 1.00 97.62 289 VAL A O 1
ATOM 2303 N N . TYR A 1 290 ? -5.137 -0.538 9.778 1.00 97.31 290 TYR A N 1
ATOM 2304 C CA . TYR A 1 290 ? -5.497 0.712 10.447 1.00 97.31 290 TYR A CA 1
ATOM 2305 C C . TYR A 1 290 ? -4.357 1.745 10.379 1.00 97.31 290 TYR A C 1
ATOM 2307 O O . TYR A 1 290 ? -4.568 2.862 9.915 1.00 97.31 290 TYR A O 1
ATOM 2315 N N . ASN A 1 291 ? -3.127 1.362 10.725 1.00 97.06 291 ASN A N 1
ATOM 2316 C CA . ASN A 1 291 ? -1.973 2.264 10.662 1.00 97.06 291 ASN A CA 1
ATOM 2317 C C . ASN A 1 291 ? -1.680 2.736 9.222 1.00 97.06 291 ASN A C 1
ATOM 2319 O O . ASN A 1 291 ? -1.420 3.912 8.966 1.00 97.06 291 ASN A O 1
ATOM 2323 N N . VAL A 1 292 ? -1.790 1.832 8.242 1.00 96.38 292 VAL A N 1
ATOM 2324 C CA . VAL A 1 292 ? -1.660 2.181 6.821 1.00 96.38 292 VAL A CA 1
ATOM 2325 C C . VAL A 1 292 ? -2.735 3.185 6.399 1.00 96.38 292 VAL A C 1
ATOM 2327 O O . VAL A 1 292 ? -2.413 4.125 5.672 1.00 96.38 292 VAL A O 1
ATOM 2330 N N . MET A 1 293 ? -3.981 3.022 6.853 1.00 96.56 293 MET A N 1
ATOM 2331 C CA . MET A 1 293 ? -5.087 3.943 6.575 1.00 96.56 293 MET A CA 1
ATOM 2332 C C . MET A 1 293 ? -4.819 5.347 7.131 1.00 96.56 293 MET A C 1
ATOM 2334 O O . MET A 1 293 ? -5.013 6.312 6.394 1.00 96.56 293 MET A O 1
ATOM 2338 N N . VAL A 1 294 ? -4.335 5.466 8.374 1.00 95.69 294 VAL A N 1
ATOM 2339 C CA . VAL A 1 294 ? -3.957 6.763 8.973 1.00 95.69 294 VAL A CA 1
ATOM 2340 C C . VAL A 1 294 ? -2.907 7.471 8.109 1.00 95.69 294 VAL A C 1
ATOM 2342 O O . VAL A 1 294 ? -3.037 8.657 7.796 1.00 95.69 294 VAL A O 1
ATOM 2345 N N . GLY A 1 295 ? -1.913 6.719 7.629 1.00 94.00 295 GLY A N 1
ATOM 2346 C CA . GLY A 1 295 ? -0.855 7.254 6.776 1.00 94.00 295 GLY A CA 1
ATOM 2347 C C . GLY A 1 295 ? 0.172 8.089 7.524 1.00 94.00 295 GLY A C 1
ATOM 2348 O O . GLY A 1 295 ? 0.056 8.341 8.720 1.00 94.00 295 GLY A O 1
ATOM 2349 N N . ARG A 1 296 ? 1.211 8.516 6.804 1.00 94.81 296 ARG A N 1
ATOM 2350 C CA . ARG A 1 296 ? 2.253 9.395 7.339 1.00 94.81 296 ARG A CA 1
ATOM 2351 C C . ARG A 1 296 ? 2.279 10.692 6.542 1.00 94.81 296 ARG A C 1
ATOM 2353 O O . ARG A 1 296 ? 1.588 10.862 5.536 1.00 94.81 296 ARG A O 1
ATOM 2360 N N . HIS A 1 297 ? 3.125 11.615 6.989 1.00 93.75 297 HIS A N 1
ATOM 2361 C CA . HIS A 1 297 ? 3.303 12.915 6.347 1.00 93.75 297 HIS A CA 1
ATOM 2362 C C . HIS A 1 297 ? 3.614 12.802 4.844 1.00 93.75 297 HIS A C 1
ATOM 2364 O O . HIS A 1 297 ? 3.088 13.573 4.046 1.00 93.75 297 HIS A O 1
ATOM 2370 N N . TYR A 1 298 ? 4.427 11.822 4.439 1.00 93.94 298 TYR A N 1
ATOM 2371 C CA . TYR A 1 298 ? 4.806 11.655 3.038 1.00 93.94 298 TYR A CA 1
ATOM 2372 C C . TYR A 1 298 ? 3.597 11.333 2.148 1.00 93.94 298 TYR A C 1
ATOM 2374 O O . TYR A 1 298 ? 3.358 12.011 1.151 1.00 93.94 298 TYR A O 1
ATOM 2382 N N . GLU A 1 299 ? 2.805 10.326 2.512 1.00 93.31 299 GLU A N 1
ATOM 2383 C CA . GLU A 1 299 ? 1.674 9.886 1.695 1.00 93.31 299 GLU A CA 1
ATOM 2384 C C . GLU A 1 299 ? 0.535 10.914 1.702 1.00 93.31 299 GLU A C 1
ATOM 2386 O O . GLU A 1 299 ? -0.063 11.184 0.659 1.00 93.31 299 GLU A O 1
ATOM 2391 N N . ASN A 1 300 ? 0.277 11.533 2.857 1.00 93.25 300 ASN A N 1
ATOM 2392 C CA . ASN A 1 300 ? -0.847 12.450 3.021 1.00 93.25 300 ASN A CA 1
ATOM 2393 C C . ASN A 1 300 ? -0.536 13.854 2.465 1.00 93.25 300 ASN A C 1
ATOM 2395 O O . ASN A 1 300 ? -1.369 14.435 1.778 1.00 93.25 300 ASN A O 1
ATOM 2399 N N . VAL A 1 301 ? 0.665 14.400 2.698 1.00 93.00 301 VAL A N 1
ATOM 2400 C CA . VAL A 1 301 ? 0.996 15.794 2.331 1.00 93.00 301 VAL A CA 1
ATOM 2401 C C . VAL A 1 301 ? 1.756 15.892 1.009 1.00 93.00 301 VAL A C 1
ATOM 2403 O O . VAL A 1 301 ? 1.419 16.728 0.168 1.00 93.00 301 VAL A O 1
ATOM 2406 N N . VAL A 1 302 ? 2.779 15.053 0.809 1.00 91.19 302 VAL A N 1
ATOM 2407 C CA . VAL A 1 302 ? 3.647 15.132 -0.381 1.00 91.19 302 VAL A CA 1
ATOM 2408 C C . VAL A 1 302 ? 2.968 14.491 -1.585 1.00 91.19 302 VAL A C 1
ATOM 2410 O O . VAL A 1 302 ? 2.881 15.104 -2.647 1.00 91.19 302 VAL A O 1
ATOM 2413 N N . VAL A 1 303 ? 2.475 13.262 -1.420 1.00 89.50 303 VAL A N 1
ATOM 2414 C CA . VAL A 1 303 ? 1.810 12.514 -2.498 1.00 89.50 303 VAL A CA 1
ATOM 2415 C C . VAL A 1 303 ? 0.348 12.938 -2.657 1.00 89.50 303 VAL A C 1
ATOM 2417 O O . VAL A 1 303 ? -0.166 12.906 -3.772 1.00 89.50 303 VAL A O 1
ATOM 2420 N N . ARG A 1 304 ? -0.302 13.370 -1.566 1.00 90.88 304 ARG A N 1
ATOM 2421 C CA . ARG A 1 304 ? -1.742 13.686 -1.508 1.00 90.88 304 ARG A CA 1
ATOM 2422 C C . ARG A 1 304 ? -2.638 12.494 -1.856 1.00 90.88 304 ARG A C 1
ATOM 2424 O O . ARG A 1 304 ? -3.691 12.657 -2.463 1.00 90.88 304 ARG A O 1
ATOM 2431 N N . ALA A 1 305 ? -2.214 11.297 -1.458 1.00 89.00 305 ALA A N 1
ATOM 2432 C CA . ALA A 1 305 ? -2.993 10.064 -1.560 1.00 89.00 305 ALA A CA 1
ATOM 2433 C C . ALA A 1 305 ? -3.553 9.691 -0.177 1.00 89.00 305 ALA A C 1
ATOM 2435 O O . ALA A 1 305 ? -3.261 8.625 0.370 1.00 89.00 305 ALA A O 1
ATOM 2436 N N . GLU A 1 306 ? -4.289 10.613 0.442 1.00 91.75 306 GLU A N 1
ATOM 2437 C CA . GLU A 1 306 ? -4.978 10.346 1.704 1.00 91.75 306 GLU A CA 1
ATOM 2438 C C . GLU A 1 306 ? -6.305 9.616 1.472 1.00 91.75 306 GLU A C 1
ATOM 2440 O O . GLU A 1 306 ? -6.924 9.720 0.415 1.00 91.75 306 GLU A O 1
ATOM 2445 N N . VAL A 1 307 ? -6.738 8.847 2.470 1.00 95.12 307 VAL A N 1
ATOM 2446 C CA . VAL A 1 307 ? -8.004 8.113 2.406 1.00 95.12 307 VAL A CA 1
ATOM 2447 C C . VAL A 1 307 ? -9.151 9.053 2.773 1.00 95.12 307 VAL A C 1
ATOM 2449 O O . VAL A 1 307 ? -9.070 9.774 3.775 1.00 95.12 307 VAL A O 1
ATOM 2452 N N . ASP A 1 308 ? -10.248 9.002 2.015 1.00 94.62 308 ASP A N 1
ATOM 2453 C CA . ASP A 1 308 ? -11.451 9.787 2.303 1.00 94.62 308 ASP A CA 1
ATOM 2454 C C . ASP A 1 308 ? -11.939 9.594 3.743 1.00 94.62 308 ASP A C 1
ATOM 2456 O O . ASP A 1 308 ? -11.906 8.493 4.299 1.00 94.62 308 ASP A O 1
ATOM 2460 N N . VAL A 1 309 ? -12.477 10.664 4.328 1.00 94.75 309 VAL A N 1
ATOM 2461 C CA . VAL A 1 309 ? -12.942 10.698 5.725 1.00 94.75 309 VAL A CA 1
ATOM 2462 C C . VAL A 1 309 ? -13.973 9.600 6.020 1.00 94.75 309 VAL A C 1
ATOM 2464 O O . VAL A 1 309 ? -13.864 8.891 7.019 1.00 94.75 309 VAL A O 1
ATOM 2467 N N . ILE A 1 310 ? -14.939 9.396 5.119 1.00 95.81 310 ILE A N 1
ATOM 2468 C CA . ILE A 1 310 ? -15.981 8.369 5.284 1.00 95.81 310 ILE A CA 1
ATOM 2469 C C . ILE A 1 310 ? -15.390 6.957 5.236 1.00 95.81 310 ILE A C 1
ATOM 2471 O O . ILE A 1 310 ? -15.820 6.070 5.975 1.00 95.81 310 ILE A O 1
ATOM 2475 N N . TRP A 1 311 ? -14.386 6.735 4.387 1.00 97.12 311 TRP A N 1
ATOM 2476 C CA . TRP A 1 311 ? -13.693 5.453 4.330 1.00 97.12 311 TRP A CA 1
ATOM 2477 C C . TRP A 1 311 ? -12.841 5.219 5.572 1.00 97.12 311 TRP A C 1
ATOM 2479 O O . TRP A 1 311 ? -12.875 4.112 6.108 1.00 97.12 311 TRP A O 1
ATOM 2489 N N . ARG A 1 312 ? -12.164 6.253 6.086 1.00 96.50 312 ARG A N 1
ATOM 2490 C CA . ARG A 1 312 ? -11.442 6.176 7.362 1.00 96.50 312 ARG A CA 1
ATOM 2491 C C . ARG A 1 312 ? -12.359 5.755 8.502 1.00 96.50 312 ARG A C 1
ATOM 2493 O O . ARG A 1 312 ? -12.048 4.801 9.209 1.00 96.50 312 ARG A O 1
ATOM 2500 N N . TYR A 1 313 ? -13.528 6.385 8.611 1.00 95.75 313 TYR A N 1
ATOM 2501 C CA . TYR A 1 313 ? -14.540 5.999 9.590 1.00 95.75 313 TYR A CA 1
ATOM 2502 C C . TYR A 1 313 ? -14.981 4.536 9.427 1.00 95.75 313 TYR A C 1
ATOM 2504 O O . TYR A 1 313 ? -14.985 3.784 10.398 1.00 95.75 313 TYR A O 1
ATOM 2512 N N . ARG A 1 314 ? -15.302 4.087 8.205 1.00 95.12 314 ARG A N 1
ATOM 2513 C CA . ARG A 1 314 ? -15.734 2.696 7.943 1.00 95.12 314 ARG A CA 1
ATOM 2514 C C . ARG A 1 314 ? -14.665 1.651 8.255 1.00 95.12 314 ARG A C 1
ATOM 2516 O O . ARG A 1 314 ? -14.996 0.541 8.658 1.00 95.12 314 ARG A O 1
ATOM 2523 N N . ILE A 1 315 ? -13.397 1.967 8.010 1.00 96.69 315 ILE A N 1
ATOM 2524 C CA . ILE A 1 315 ? -12.274 1.073 8.305 1.00 96.69 315 ILE A CA 1
ATOM 2525 C C . ILE A 1 315 ? -12.037 1.041 9.819 1.00 96.69 315 ILE A C 1
ATOM 2527 O O . ILE A 1 315 ? -11.996 -0.040 10.397 1.00 96.69 315 ILE A O 1
ATOM 2531 N N . ALA A 1 316 ? -11.945 2.203 10.471 1.00 96.31 316 ALA A N 1
ATOM 2532 C CA . ALA A 1 316 ? -11.713 2.298 11.910 1.00 96.31 316 ALA A CA 1
ATOM 2533 C C . ALA A 1 316 ? -12.857 1.676 12.731 1.00 96.31 316 ALA A C 1
ATOM 2535 O O . ALA A 1 316 ? -12.591 0.863 13.607 1.00 96.31 316 ALA A O 1
ATOM 2536 N N . SER A 1 317 ? -14.121 1.963 12.403 1.00 94.19 317 SER A N 1
ATOM 2537 C CA . SER A 1 317 ? -15.288 1.366 13.081 1.00 94.19 317 SER A CA 1
ATOM 2538 C C . SER A 1 317 ? -15.346 -0.157 12.932 1.00 94.19 317 SER A C 1
ATOM 2540 O O . SER A 1 317 ? -15.622 -0.857 13.902 1.00 94.19 317 SER A O 1
ATOM 2542 N N . LEU A 1 318 ? -15.023 -0.693 11.751 1.00 94.81 318 LEU A N 1
ATOM 2543 C CA . LEU A 1 318 ? -14.983 -2.140 11.530 1.00 94.81 318 LEU A CA 1
ATOM 2544 C C . LEU A 1 318 ? -13.799 -2.809 12.254 1.00 94.81 318 LEU A C 1
ATOM 2546 O O . LEU A 1 318 ? -13.927 -3.931 12.744 1.00 94.81 318 LEU A O 1
ATOM 2550 N N . ALA A 1 319 ? -12.644 -2.142 12.317 1.00 95.94 319 ALA A N 1
ATOM 2551 C CA . ALA A 1 319 ? -11.501 -2.619 13.092 1.00 95.94 319 ALA A CA 1
ATOM 2552 C C . ALA A 1 319 ? -11.836 -2.630 14.589 1.00 95.94 319 ALA A C 1
ATOM 2554 O O . ALA A 1 319 ? -11.593 -3.632 15.258 1.00 95.94 319 ALA A O 1
ATOM 2555 N N . LEU A 1 320 ? -12.462 -1.556 15.078 1.00 95.56 320 LEU A N 1
ATOM 2556 C CA . LEU A 1 320 ? -12.927 -1.417 16.452 1.00 95.56 320 LEU A CA 1
ATOM 2557 C C . LEU A 1 320 ? -13.937 -2.513 16.822 1.00 95.56 320 LEU A C 1
ATOM 2559 O O . LEU A 1 320 ? -13.756 -3.169 17.843 1.00 95.56 320 LEU A O 1
ATOM 2563 N N . GLU A 1 321 ? -14.928 -2.782 15.959 1.00 94.06 321 GLU A N 1
ATOM 2564 C CA . GLU A 1 321 ? -15.897 -3.874 16.150 1.00 94.06 321 GLU A CA 1
ATOM 2565 C C . GLU A 1 321 ? -15.185 -5.215 16.371 1.00 94.06 321 GLU A C 1
ATOM 2567 O O . GLU A 1 321 ? -15.509 -5.952 17.301 1.00 94.06 321 GLU A O 1
ATOM 2572 N N . TYR A 1 322 ? -14.196 -5.533 15.530 1.00 94.75 322 TYR A N 1
ATOM 2573 C CA . TYR A 1 322 ? -13.451 -6.785 15.635 1.00 94.75 322 TYR A CA 1
ATOM 2574 C C . TYR A 1 322 ? -12.605 -6.869 16.911 1.00 94.75 322 TYR A C 1
ATOM 2576 O O . TYR A 1 322 ? -12.557 -7.930 17.535 1.00 94.75 322 TYR A O 1
ATOM 2584 N N . LEU A 1 323 ? -11.917 -5.786 17.279 1.00 95.69 323 LEU A N 1
ATOM 2585 C CA . LEU A 1 323 ? -11.041 -5.750 18.451 1.00 95.69 323 LEU A CA 1
ATOM 2586 C C . LEU A 1 323 ? -11.845 -5.884 19.747 1.00 95.69 323 LEU A C 1
ATOM 2588 O O . LEU A 1 323 ? -11.483 -6.701 20.594 1.00 95.69 323 LEU A O 1
ATOM 2592 N N . LEU A 1 324 ? -12.967 -5.170 19.859 1.00 94.81 324 LEU A N 1
ATOM 2593 C CA . LEU A 1 324 ? -13.851 -5.241 21.021 1.00 94.81 324 LEU A CA 1
ATOM 2594 C C . LEU A 1 324 ? -14.541 -6.605 21.138 1.00 94.81 324 LEU A C 1
ATOM 2596 O O . LEU A 1 324 ? -14.524 -7.202 22.209 1.00 94.81 324 LEU A O 1
ATOM 2600 N N . ASP A 1 325 ? -15.048 -7.168 20.034 1.00 92.81 325 ASP A N 1
ATOM 2601 C CA . ASP A 1 325 ? -15.615 -8.527 20.037 1.00 92.81 325 ASP A CA 1
ATOM 2602 C C . ASP A 1 325 ? -14.559 -9.622 20.326 1.00 92.81 325 ASP A C 1
ATOM 2604 O O . ASP A 1 325 ? -14.925 -10.759 20.627 1.00 92.81 325 ASP A O 1
ATOM 2608 N N . SER A 1 326 ? -13.262 -9.303 20.218 1.00 92.62 326 SER A N 1
ATOM 2609 C CA . SER A 1 326 ? -12.139 -10.216 20.490 1.00 92.62 326 SER A CA 1
ATOM 2610 C C . SER A 1 326 ? -11.431 -9.943 21.826 1.00 92.62 326 SER A C 1
ATOM 2612 O O . SER A 1 326 ? -10.359 -10.506 22.048 1.00 92.62 326 SER A O 1
ATOM 2614 N N . ASN A 1 327 ? -11.984 -9.091 22.700 1.00 92.44 327 ASN A N 1
ATOM 2615 C CA . ASN A 1 327 ? -11.389 -8.687 23.986 1.00 92.44 327 ASN A CA 1
ATOM 2616 C C . ASN A 1 327 ? -9.990 -8.044 23.885 1.00 92.44 327 ASN A C 1
ATOM 2618 O O . ASN A 1 327 ? -9.166 -8.175 24.789 1.00 92.44 327 ASN A O 1
ATOM 2622 N N . ALA A 1 328 ? -9.700 -7.337 22.791 1.00 92.19 328 ALA A N 1
ATOM 2623 C CA . ALA A 1 328 ? -8.447 -6.607 22.590 1.00 92.19 328 ALA A CA 1
ATOM 2624 C C . ALA A 1 328 ? -8.599 -5.127 22.997 1.00 92.19 328 ALA A C 1
ATOM 2626 O O . ALA A 1 328 ? -8.699 -4.250 22.139 1.00 92.19 328 ALA A O 1
ATOM 2627 N N . GLY A 1 329 ? -8.671 -4.866 24.309 1.00 89.00 329 GLY A N 1
ATOM 2628 C CA . GLY A 1 329 ? -8.981 -3.540 24.866 1.00 89.00 329 GLY A CA 1
ATOM 2629 C C . GLY A 1 329 ? -7.961 -2.445 24.528 1.00 89.00 329 GLY A C 1
ATOM 2630 O O . GLY A 1 329 ? -8.352 -1.358 24.114 1.00 89.00 329 GLY A O 1
ATOM 2631 N N . GLU A 1 330 ? -6.661 -2.733 24.624 1.00 89.31 330 GLU A N 1
ATOM 2632 C CA . GLU A 1 330 ? -5.592 -1.746 24.381 1.00 89.31 330 GLU A CA 1
ATOM 2633 C C . GLU A 1 330 ? -5.584 -1.238 22.930 1.00 89.31 330 GLU A C 1
ATOM 2635 O O . GLU A 1 330 ? -5.581 -0.033 22.657 1.00 89.31 330 GLU A O 1
ATOM 2640 N N . GLU A 1 331 ? -5.637 -2.160 21.964 1.00 94.12 331 GLU A N 1
ATOM 2641 C CA . GLU A 1 331 ? -5.695 -1.786 20.553 1.00 94.12 331 GLU A CA 1
ATOM 2642 C C . GLU A 1 331 ? -7.028 -1.112 20.193 1.00 94.12 331 GLU A C 1
ATOM 2644 O O . GLU A 1 331 ? -7.044 -0.187 19.379 1.00 94.12 331 GLU A O 1
ATOM 2649 N N . ALA A 1 332 ? -8.138 -1.534 20.811 1.00 95.25 332 ALA A N 1
ATOM 2650 C CA . ALA A 1 332 ? -9.444 -0.910 20.617 1.00 95.25 332 ALA A CA 1
ATOM 2651 C C . ALA A 1 332 ? -9.463 0.552 21.087 1.00 95.25 332 ALA A C 1
ATOM 2653 O O . ALA A 1 332 ? -9.965 1.405 20.356 1.00 95.25 332 ALA A O 1
ATOM 2654 N N . ARG A 1 333 ? -8.863 0.862 22.244 1.00 94.06 333 ARG A N 1
ATOM 2655 C CA . ARG A 1 333 ? -8.724 2.247 22.729 1.00 94.06 333 ARG A CA 1
ATOM 2656 C C . ARG A 1 333 ? -7.940 3.111 21.769 1.00 94.06 333 ARG A C 1
ATOM 2658 O O . ARG A 1 333 ? -8.419 4.163 21.386 1.00 94.06 333 ARG A O 1
ATOM 2665 N N . THR A 1 334 ? -6.817 2.607 21.263 1.00 95.00 334 THR A N 1
ATOM 2666 C CA . THR A 1 334 ? -6.002 3.343 20.282 1.00 95.00 334 THR A CA 1
ATOM 2667 C C . THR A 1 334 ? -6.813 3.740 19.037 1.00 95.00 334 THR A C 1
ATOM 2669 O O . THR A 1 334 ? -6.651 4.831 18.493 1.00 95.00 334 THR A O 1
ATOM 2672 N N . VAL A 1 335 ? -7.691 2.852 18.554 1.00 96.50 335 VAL A N 1
ATOM 2673 C CA . VAL A 1 335 ? -8.575 3.141 17.410 1.00 96.50 335 VAL A CA 1
ATOM 2674 C C . VAL A 1 335 ? -9.711 4.091 17.806 1.00 96.50 335 VAL A C 1
ATOM 2676 O O . VAL A 1 335 ? -10.100 4.946 17.009 1.00 96.50 335 VAL A O 1
ATOM 2679 N N . TYR A 1 336 ? -10.249 3.951 19.016 1.00 95.75 336 TYR A N 1
ATOM 2680 C CA . TYR A 1 336 ? -11.294 4.821 19.547 1.00 95.75 336 TYR A CA 1
ATOM 2681 C C . TYR A 1 336 ? -10.795 6.257 19.766 1.00 95.75 336 TYR A C 1
ATOM 2683 O O . TYR A 1 336 ? -11.433 7.194 19.291 1.00 95.75 336 TYR A O 1
ATOM 2691 N N . ASP A 1 337 ? -9.619 6.434 20.364 1.00 95.25 337 ASP A N 1
ATOM 2692 C CA . ASP A 1 337 ? -8.976 7.734 20.571 1.00 95.25 337 ASP A CA 1
ATOM 2693 C C . ASP A 1 337 ? -8.766 8.454 19.239 1.00 95.25 337 ASP A C 1
ATOM 2695 O O . ASP A 1 337 ? -9.094 9.629 19.104 1.00 95.25 337 ASP A O 1
ATOM 2699 N N . TYR A 1 338 ? -8.357 7.731 18.194 1.00 96.00 338 TYR A N 1
ATOM 2700 C CA . TYR A 1 338 ? -8.283 8.286 16.844 1.00 96.00 338 TYR A CA 1
ATOM 2701 C C . TYR A 1 338 ? -9.636 8.780 16.316 1.00 96.00 338 TYR A C 1
ATOM 2703 O O . TYR A 1 338 ? -9.699 9.830 15.666 1.00 96.00 338 TYR A O 1
ATOM 2711 N N . LEU A 1 339 ? -10.729 8.050 16.568 1.00 95.38 339 LEU A N 1
ATOM 2712 C CA . LEU A 1 339 ? -12.071 8.507 16.195 1.00 95.38 339 LEU A CA 1
ATOM 2713 C C . LEU A 1 339 ? -12.453 9.780 16.961 1.00 95.38 339 LEU A C 1
ATOM 2715 O O . LEU A 1 339 ? -13.044 10.677 16.358 1.00 95.38 339 LEU A O 1
ATOM 2719 N N . VAL A 1 340 ? -12.095 9.881 18.243 1.00 94.38 340 VAL A N 1
ATOM 2720 C CA . VAL A 1 340 ? -12.325 11.072 19.077 1.00 94.38 340 VAL A CA 1
ATOM 2721 C C . VAL A 1 340 ? -11.512 12.264 18.561 1.00 94.38 340 VAL A C 1
ATOM 2723 O O . VAL A 1 340 ? -12.089 13.307 18.251 1.00 94.38 340 VAL A O 1
ATOM 2726 N N . GLU A 1 341 ? -10.200 12.100 18.378 1.00 95.25 341 GLU A N 1
ATOM 2727 C CA . GLU A 1 341 ? -9.280 13.139 17.891 1.00 95.25 341 GLU A CA 1
ATOM 2728 C C . GLU A 1 341 ? -9.708 13.709 16.532 1.00 95.25 341 GLU A C 1
ATOM 2730 O O . GLU A 1 341 ? -9.645 14.918 16.301 1.00 95.25 341 GLU A O 1
ATOM 2735 N N . ASN A 1 342 ? -10.194 12.847 15.633 1.00 93.69 342 ASN A N 1
ATOM 2736 C CA . ASN A 1 342 ? -10.633 13.242 14.293 1.00 93.69 342 ASN A CA 1
ATOM 2737 C C . ASN A 1 342 ? -12.120 13.637 14.223 1.00 93.69 342 ASN A C 1
ATOM 2739 O O . ASN A 1 342 ? -12.617 13.895 13.126 1.00 93.69 342 ASN A O 1
ATOM 2743 N N . LYS A 1 343 ? -12.836 13.698 15.359 1.00 94.12 343 LYS A N 1
ATOM 2744 C CA . LYS A 1 343 ? -14.277 14.018 15.440 1.00 94.12 343 LYS A CA 1
ATOM 2745 C C . LYS A 1 343 ? -15.153 13.100 14.570 1.00 94.12 343 LYS A C 1
ATOM 2747 O O . LYS A 1 343 ? -16.093 13.544 13.916 1.00 94.12 343 LYS A O 1
ATOM 2752 N N . LEU A 1 344 ? -14.827 11.809 14.539 1.00 94.44 344 LEU A N 1
ATOM 2753 C CA . LEU A 1 344 ? -15.503 10.779 13.737 1.00 94.44 344 LEU A CA 1
ATOM 2754 C C . LEU A 1 344 ? -16.449 9.887 14.549 1.00 94.44 344 LEU A C 1
ATOM 2756 O O . LEU A 1 344 ? -17.064 8.983 13.986 1.00 94.44 344 LEU A O 1
ATOM 2760 N N . VAL A 1 345 ? -16.578 10.137 15.849 1.00 91.00 345 VAL A N 1
ATOM 2761 C CA . VAL A 1 345 ? -17.431 9.378 16.773 1.00 91.00 345 VAL A CA 1
ATOM 2762 C C . VAL A 1 345 ? -18.909 9.403 16.340 1.00 91.00 345 VAL A C 1
ATOM 2764 O O . VAL A 1 345 ? -19.572 8.369 16.353 1.00 91.00 345 VAL A O 1
ATOM 2767 N N . ASP A 1 346 ? -19.385 10.545 15.831 1.00 90.31 346 ASP A N 1
ATOM 2768 C CA . ASP A 1 346 ? -20.766 10.753 15.359 1.00 90.31 346 ASP A CA 1
ATOM 2769 C C . ASP A 1 346 ? -20.950 10.568 13.844 1.00 90.31 346 ASP A C 1
ATOM 2771 O O . ASP A 1 346 ? -21.962 10.967 13.257 1.00 90.31 346 ASP A O 1
ATOM 2775 N N . CYS A 1 347 ? -19.960 9.994 13.157 1.00 92.50 347 CYS A N 1
ATOM 2776 C CA . CYS A 1 347 ? -19.953 9.960 11.695 1.00 92.50 347 CYS A CA 1
ATOM 2777 C C . CYS A 1 347 ? -21.102 9.119 11.102 1.00 92.50 347 CYS A C 1
ATOM 2779 O O . CYS A 1 347 ? -21.631 9.474 10.051 1.00 92.50 347 CYS A O 1
ATOM 2781 N N . ASP A 1 348 ? -21.558 8.056 11.768 1.00 90.88 348 ASP A N 1
ATOM 2782 C CA . ASP A 1 348 ? -22.772 7.304 11.404 1.00 90.88 348 ASP A CA 1
ATOM 2783 C C . ASP A 1 348 ? -24.032 8.180 11.386 1.00 90.88 348 ASP A C 1
ATOM 2785 O O . ASP A 1 348 ? -24.823 8.085 10.439 1.00 90.88 348 ASP A O 1
ATOM 2789 N N . LEU A 1 349 ? -24.209 9.051 12.386 1.00 92.06 349 LEU A N 1
ATOM 2790 C CA . LEU A 1 349 ? -25.325 10.001 12.432 1.00 92.06 349 LEU A CA 1
ATOM 2791 C C . LEU A 1 349 ? -25.231 10.991 11.276 1.00 92.06 349 LEU A C 1
ATOM 2793 O O . LEU A 1 349 ? -26.204 11.160 10.540 1.00 92.06 349 LEU A O 1
ATOM 2797 N N . HIS A 1 350 ? -24.052 11.576 11.055 1.00 92.56 350 HIS A N 1
ATOM 2798 C CA . HIS A 1 350 ? -23.826 12.508 9.950 1.00 92.56 350 HIS A CA 1
ATOM 2799 C C . HIS A 1 350 ? -24.046 11.863 8.579 1.00 92.56 350 HIS A C 1
ATOM 2801 O O . HIS A 1 350 ? -24.672 12.466 7.708 1.00 92.56 350 HIS A O 1
ATOM 2807 N N . VAL A 1 351 ? -23.594 10.621 8.376 1.00 92.81 351 VAL A N 1
ATOM 2808 C CA . VAL A 1 351 ? -23.827 9.881 7.129 1.00 92.81 351 VAL A CA 1
ATOM 2809 C C . VAL A 1 351 ? -25.318 9.630 6.939 1.00 92.81 351 VAL A C 1
ATOM 2811 O O . VAL A 1 351 ? -25.834 9.843 5.839 1.00 92.81 351 VAL A O 1
ATOM 2814 N N . ARG A 1 352 ? -26.038 9.199 7.981 1.00 92.19 352 ARG A N 1
ATOM 2815 C CA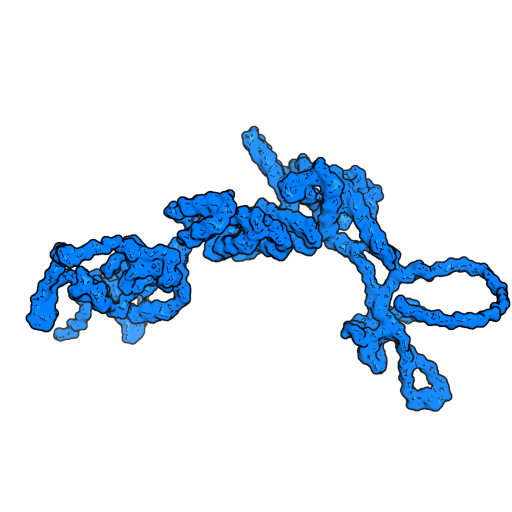 . ARG A 1 352 ? -27.479 8.946 7.878 1.00 92.19 352 ARG A CA 1
ATOM 2816 C C . ARG A 1 352 ? -28.261 10.234 7.628 1.00 92.19 352 ARG A C 1
ATOM 2818 O O . ARG A 1 352 ? -29.138 10.223 6.766 1.00 92.19 352 ARG A O 1
ATOM 2825 N N . LEU A 1 353 ? -27.919 11.322 8.316 1.00 93.62 353 LEU A N 1
ATOM 2826 C CA . LEU A 1 353 ? -28.481 12.646 8.071 1.00 93.62 353 LEU A CA 1
ATOM 2827 C C . LEU A 1 353 ? -28.221 13.055 6.618 1.00 93.62 353 LEU A C 1
ATOM 2829 O O . LEU A 1 353 ? -29.164 13.384 5.913 1.00 93.62 353 LEU A O 1
ATOM 2833 N N . GLY A 1 354 ? -26.995 12.889 6.115 1.00 93.25 354 GLY A N 1
ATOM 2834 C CA . GLY A 1 354 ? -26.642 13.154 4.719 1.00 93.25 354 GLY A CA 1
ATOM 2835 C C . GLY A 1 354 ? -27.522 12.424 3.693 1.00 93.25 354 GLY A C 1
ATOM 2836 O O . GLY A 1 354 ? -27.859 13.002 2.662 1.00 93.25 354 GLY A O 1
ATOM 2837 N N . HIS A 1 355 ? -27.972 11.195 3.977 1.00 93.62 355 HIS A N 1
ATOM 2838 C CA . HIS A 1 355 ? -28.923 10.487 3.105 1.00 93.62 355 HIS A CA 1
ATOM 2839 C C . HIS A 1 355 ? -30.323 11.122 3.133 1.00 93.62 355 HIS A C 1
ATOM 2841 O O . HIS A 1 355 ? -30.944 11.266 2.080 1.00 93.62 355 HIS A O 1
ATOM 2847 N N . VAL A 1 356 ? -30.810 11.525 4.312 1.00 92.94 356 VAL A N 1
ATOM 2848 C CA . VAL A 1 356 ? -32.094 12.239 4.464 1.00 92.94 356 VAL A CA 1
ATOM 2849 C C . VAL A 1 356 ? -32.031 13.598 3.764 1.00 92.94 356 VAL A C 1
ATOM 2851 O O . VAL A 1 356 ? -32.925 13.953 3.003 1.00 92.94 356 VAL A O 1
ATOM 2854 N N . MET A 1 357 ? -30.925 14.320 3.940 1.00 93.00 357 MET A N 1
ATOM 2855 C CA . MET A 1 357 ? -30.628 15.579 3.261 1.00 93.00 357 MET A CA 1
ATOM 2856 C C . MET A 1 357 ? -30.611 15.405 1.736 1.00 93.00 357 MET A C 1
ATOM 2858 O O . MET A 1 357 ? -31.196 16.207 1.017 1.00 93.00 357 MET A O 1
ATOM 2862 N N . GLN A 1 358 ? -29.991 14.336 1.224 1.00 94.50 358 GLN A N 1
ATOM 2863 C CA . GLN A 1 358 ? -29.970 14.042 -0.210 1.00 94.50 358 GLN A CA 1
ATOM 2864 C C . GLN A 1 358 ? -31.378 13.790 -0.770 1.00 94.50 358 GLN A C 1
ATOM 2866 O O . GLN A 1 358 ? -31.665 14.187 -1.899 1.00 94.50 358 GLN A O 1
ATOM 2871 N N . GLN A 1 359 ? -32.256 13.134 -0.007 1.00 93.88 359 GLN A N 1
ATOM 2872 C CA . GLN A 1 359 ? -33.661 12.949 -0.383 1.00 93.88 359 GLN A CA 1
ATOM 2873 C C . GLN A 1 359 ? -34.422 14.280 -0.361 1.00 93.88 359 GLN A C 1
ATOM 2875 O O . GLN A 1 359 ? -35.065 14.620 -1.348 1.00 93.88 359 GLN A O 1
ATOM 2880 N N . ALA A 1 360 ? -34.258 15.079 0.694 1.00 92.62 360 ALA A N 1
ATOM 2881 C CA . ALA A 1 360 ? -34.870 16.402 0.807 1.00 92.62 360 ALA A CA 1
ATOM 2882 C C . ALA A 1 360 ? -34.443 17.351 -0.332 1.00 92.62 360 ALA A C 1
ATOM 2884 O O . ALA A 1 360 ? -35.283 18.053 -0.889 1.00 92.62 360 ALA A O 1
ATOM 2885 N N . LEU A 1 361 ? -33.169 17.316 -0.743 1.00 94.88 361 LEU A N 1
ATOM 2886 C CA . LEU A 1 361 ? -32.670 18.078 -1.895 1.00 94.88 361 LEU A CA 1
ATOM 2887 C C . LEU A 1 361 ? -33.290 17.612 -3.217 1.00 94.88 361 LEU A C 1
ATOM 2889 O O . LEU A 1 361 ? -33.611 18.444 -4.062 1.00 94.88 361 LEU A O 1
ATOM 2893 N N . LYS A 1 362 ? -33.489 16.299 -3.405 1.00 94.75 362 LYS A N 1
ATOM 2894 C CA . LYS A 1 362 ? -34.207 15.769 -4.581 1.00 94.75 362 LYS A CA 1
ATOM 2895 C C . LYS A 1 362 ? -35.667 16.220 -4.613 1.00 94.75 362 LYS A C 1
ATOM 2897 O O . LYS A 1 362 ? -36.219 16.391 -5.693 1.00 94.75 362 LYS A O 1
ATOM 2902 N N . GLU A 1 363 ? -36.266 16.429 -3.446 1.00 95.12 363 GLU A N 1
ATOM 2903 C CA . GLU A 1 363 ? -37.613 16.983 -3.275 1.00 95.12 363 GLU A CA 1
ATOM 2904 C C . GLU A 1 363 ? -37.652 18.524 -3.345 1.00 95.12 363 GLU A C 1
ATOM 2906 O O . GLU A 1 363 ? -38.723 19.110 -3.216 1.00 95.12 363 GLU A O 1
ATOM 2911 N N . GLY A 1 364 ? -36.509 19.196 -3.541 1.00 93.75 364 GLY A N 1
ATOM 2912 C CA . GLY A 1 364 ? -36.417 20.656 -3.660 1.00 93.75 364 GLY A CA 1
ATOM 2913 C C . GLY A 1 364 ? -36.483 21.428 -2.336 1.00 93.75 364 GLY A C 1
ATOM 2914 O O . GLY A 1 364 ? -36.628 22.649 -2.351 1.00 93.75 364 GLY A O 1
ATOM 2915 N N . LYS A 1 365 ? -36.379 20.751 -1.187 1.00 94.94 365 LYS A N 1
ATOM 2916 C CA . LYS A 1 365 ? -36.370 21.388 0.139 1.00 94.94 365 LYS A CA 1
ATOM 2917 C C . LYS A 1 365 ? -34.987 21.964 0.459 1.00 94.94 365 LYS A C 1
ATOM 2919 O O . LYS A 1 365 ? -33.963 21.427 0.035 1.00 94.94 365 LYS A O 1
ATOM 2924 N N . THR A 1 366 ? -34.950 23.037 1.248 1.00 89.12 366 THR A N 1
ATOM 2925 C CA . THR A 1 366 ? -33.704 23.567 1.818 1.00 89.12 366 THR A CA 1
ATOM 2926 C C . THR A 1 366 ? -33.231 22.686 2.966 1.00 89.12 366 THR A C 1
ATOM 2928 O O . THR A 1 366 ? -34.028 22.041 3.649 1.00 89.12 366 THR A O 1
ATOM 2931 N N . VAL A 1 367 ? -31.915 22.623 3.165 1.00 88.94 367 VAL A N 1
ATOM 2932 C CA . VAL A 1 367 ? -31.322 21.691 4.117 1.00 88.94 367 VAL A CA 1
ATOM 2933 C C . VAL A 1 367 ? -30.223 22.368 4.925 1.00 88.94 367 VAL A C 1
ATOM 2935 O O . VAL A 1 367 ? -29.325 22.992 4.363 1.00 88.94 367 VAL A O 1
ATOM 2938 N N . HIS A 1 368 ? -30.277 22.198 6.246 1.00 87.25 368 HIS A N 1
ATOM 2939 C CA . HIS A 1 368 ? -29.298 22.715 7.197 1.00 87.25 368 HIS A CA 1
ATOM 2940 C C . HIS A 1 368 ? -28.877 21.614 8.173 1.00 87.25 368 HIS A C 1
ATOM 2942 O O . HIS A 1 368 ? -29.680 20.754 8.531 1.00 87.25 368 HIS A O 1
ATOM 2948 N N . VAL A 1 369 ? -27.614 21.640 8.602 1.00 84.75 369 VAL A N 1
ATOM 2949 C CA . VAL A 1 369 ? -27.113 20.756 9.661 1.00 84.75 369 VAL A CA 1
ATOM 2950 C C . VAL A 1 369 ? -27.297 21.485 10.990 1.00 84.75 369 VAL A C 1
ATOM 2952 O O . VAL A 1 369 ? -26.627 22.483 11.240 1.00 84.75 369 VAL A O 1
ATOM 2955 N N . GLN A 1 370 ? -28.233 21.009 11.809 1.00 88.12 370 GLN A N 1
ATOM 2956 C CA . GLN A 1 370 ? -28.513 21.511 13.158 1.00 88.12 370 GLN A CA 1
ATOM 2957 C C . GLN A 1 370 ? -28.423 20.356 14.160 1.00 88.12 370 GLN A C 1
ATOM 2959 O O . GLN A 1 370 ? -28.652 19.204 13.787 1.00 88.12 370 GLN A O 1
ATOM 2964 N N . GLN A 1 371 ? -28.106 20.662 15.420 1.00 84.81 371 GLN A N 1
ATOM 2965 C CA . GLN A 1 371 ? -27.989 19.647 16.472 1.00 84.81 371 GLN A CA 1
ATOM 2966 C C . GLN A 1 371 ? -29.323 18.922 16.703 1.00 84.81 371 GLN A C 1
ATOM 2968 O O . GLN A 1 371 ? -29.350 17.697 16.729 1.00 84.81 371 GLN A O 1
ATOM 2973 N N . ASP A 1 372 ? -30.436 19.657 16.695 1.00 85.06 372 ASP A N 1
ATOM 2974 C CA . ASP A 1 372 ? -31.788 19.096 16.820 1.00 85.06 372 ASP A CA 1
ATOM 2975 C C . ASP A 1 372 ? -32.092 18.045 15.738 1.00 85.06 372 ASP A C 1
ATOM 2977 O O . ASP A 1 372 ? -32.790 17.060 15.980 1.00 85.06 372 ASP A O 1
ATOM 2981 N N . ALA A 1 373 ? -31.532 18.220 14.536 1.00 85.50 373 ALA A N 1
ATOM 2982 C CA . ALA A 1 373 ? -31.690 17.264 13.446 1.00 85.50 373 ALA A CA 1
ATOM 2983 C C . ALA A 1 373 ? -30.883 15.978 13.676 1.00 85.50 373 ALA A C 1
ATOM 2985 O O . ALA A 1 373 ? -31.308 14.919 13.220 1.00 85.50 373 ALA A O 1
ATOM 2986 N N . LEU A 1 374 ? -29.740 16.052 14.368 1.00 86.19 374 LEU A N 1
ATOM 2987 C CA . LEU A 1 374 ? -28.954 14.882 14.770 1.00 86.19 374 LEU A CA 1
ATOM 2988 C C . LEU A 1 374 ? -29.620 14.156 15.938 1.00 86.19 374 LEU A C 1
ATOM 2990 O O . LEU A 1 374 ? -29.761 12.936 15.891 1.00 86.19 374 LEU A O 1
ATOM 2994 N N . ASP A 1 375 ? -30.092 14.903 16.933 1.00 85.06 375 ASP A N 1
ATOM 2995 C CA . ASP A 1 375 ? -30.758 14.359 18.116 1.00 85.06 375 ASP A CA 1
ATOM 2996 C C . ASP A 1 375 ? -32.107 13.719 17.755 1.00 85.06 375 ASP A C 1
ATOM 2998 O O . ASP A 1 375 ? -32.475 12.682 18.312 1.00 85.06 375 ASP A O 1
ATOM 3002 N N . GLY A 1 376 ? -32.797 14.258 16.744 1.00 84.25 376 GLY A N 1
ATOM 3003 C CA . GLY A 1 376 ? -34.027 13.705 16.175 1.00 84.25 376 GLY A CA 1
ATOM 3004 C C . GLY A 1 376 ? -33.852 12.431 15.337 1.00 84.25 376 GLY A C 1
ATOM 3005 O O . GLY A 1 376 ? -34.848 11.839 14.917 1.00 84.25 376 GLY A O 1
ATOM 3006 N N . MET A 1 377 ? -32.623 11.975 15.072 1.00 90.12 377 MET A N 1
ATOM 3007 C CA . MET A 1 377 ? -32.401 10.765 14.279 1.00 90.12 377 MET A CA 1
ATOM 3008 C C . MET A 1 377 ? -32.851 9.508 15.029 1.00 90.12 377 MET A C 1
ATOM 3010 O O . MET A 1 377 ? -32.633 9.335 16.223 1.00 90.12 377 MET A O 1
ATOM 3014 N N . ALA A 1 378 ? -33.382 8.523 14.303 1.00 88.06 378 ALA A N 1
ATOM 3015 C CA . ALA A 1 378 ? -33.762 7.253 14.925 1.00 88.06 378 ALA A CA 1
ATOM 3016 C C . ALA A 1 378 ? -32.578 6.572 15.645 1.00 88.06 378 ALA A C 1
ATOM 3018 O O . ALA A 1 378 ? -32.770 5.885 16.642 1.00 88.06 378 ALA A O 1
ATOM 3019 N N . LEU A 1 379 ? -31.344 6.731 15.151 1.00 88.94 379 LEU A N 1
ATOM 3020 C CA . LEU A 1 379 ? -30.156 6.147 15.780 1.00 88.94 379 LEU A CA 1
ATOM 3021 C C . LEU A 1 379 ? -29.872 6.746 17.168 1.00 88.94 379 LEU A C 1
ATOM 3023 O O . LEU A 1 379 ? -29.580 5.974 18.074 1.00 88.94 379 LEU A O 1
ATOM 3027 N N . SER A 1 380 ? -30.000 8.063 17.352 1.00 89.06 380 SER A N 1
ATOM 3028 C CA . SER A 1 380 ? -29.800 8.739 18.644 1.00 89.06 380 SER A CA 1
ATOM 3029 C C . SER A 1 380 ? -30.956 8.465 19.606 1.00 89.06 380 SER A C 1
ATOM 3031 O O . SER A 1 380 ? -30.724 8.079 20.749 1.00 89.06 380 SER A O 1
ATOM 3033 N N . GLN A 1 381 ? -32.204 8.550 19.139 1.00 90.44 381 GLN A N 1
ATOM 3034 C CA . GLN A 1 381 ? -33.385 8.287 19.973 1.00 90.44 381 GLN A CA 1
ATOM 3035 C C . GLN A 1 381 ? -33.385 6.866 20.546 1.00 90.44 381 GLN A C 1
ATOM 3037 O O . GLN A 1 381 ? -33.669 6.656 21.724 1.00 90.44 381 GLN A O 1
ATOM 3042 N N . ASN A 1 382 ? -33.004 5.881 19.731 1.00 89.50 382 ASN A N 1
ATOM 3043 C CA . ASN A 1 382 ? -32.926 4.492 20.171 1.00 89.50 382 ASN A CA 1
ATOM 3044 C C . ASN A 1 382 ? -31.921 4.292 21.315 1.00 89.50 382 ASN A C 1
ATOM 3046 O O . ASN A 1 382 ? -32.178 3.490 22.208 1.00 89.50 382 ASN A O 1
ATOM 3050 N N . VAL A 1 383 ? -30.803 5.021 21.316 1.00 89.31 383 VAL A N 1
ATOM 3051 C CA . VAL A 1 383 ? -29.773 4.926 22.362 1.00 89.31 383 VAL A CA 1
ATOM 3052 C C . VAL A 1 383 ? -30.326 5.361 23.708 1.00 89.31 383 VAL A C 1
ATOM 3054 O O . VAL A 1 383 ? -30.159 4.637 24.686 1.00 89.31 383 VAL A O 1
ATOM 3057 N N . VAL A 1 384 ? -31.039 6.490 23.743 1.00 90.00 384 VAL A N 1
ATOM 3058 C CA . VAL A 1 384 ? -31.667 7.017 24.965 1.00 90.00 384 VAL A CA 1
ATOM 3059 C C . VAL A 1 384 ? -32.642 5.995 25.553 1.00 90.00 384 VAL A C 1
ATOM 3061 O O . VAL A 1 384 ? -32.682 5.803 26.763 1.00 90.00 384 VAL A O 1
ATOM 3064 N N . VAL A 1 385 ? -33.371 5.271 24.700 1.00 90.56 385 VAL A N 1
ATOM 3065 C CA . VAL A 1 385 ? -34.314 4.227 25.128 1.00 90.56 385 VAL A CA 1
ATOM 3066 C C . VAL A 1 385 ? -33.606 2.993 25.707 1.00 90.56 385 VAL A C 1
ATOM 3068 O O . VAL A 1 385 ? -34.157 2.339 26.590 1.00 90.56 385 VAL A O 1
ATOM 3071 N N . VAL A 1 386 ? -32.409 2.625 25.227 1.00 91.88 386 VAL A N 1
ATOM 3072 C CA . VAL A 1 386 ? -31.700 1.420 25.718 1.00 91.88 386 VAL A CA 1
ATOM 3073 C C . VAL A 1 386 ? -30.717 1.705 26.851 1.00 91.88 386 VAL A C 1
ATOM 3075 O O . VAL A 1 386 ? -30.382 0.784 27.595 1.00 91.88 386 VAL A O 1
ATOM 3078 N N . ALA A 1 387 ? -30.270 2.950 27.005 1.00 92.69 387 ALA A N 1
ATOM 3079 C CA . ALA A 1 387 ? -29.274 3.339 27.998 1.00 92.69 387 ALA A CA 1
ATOM 3080 C C . ALA A 1 387 ? -29.561 2.814 29.424 1.00 92.69 387 ALA A C 1
ATOM 3082 O O . ALA A 1 387 ? -28.617 2.301 30.028 1.00 92.69 387 ALA A O 1
ATOM 3083 N N . PRO A 1 388 ? -30.812 2.809 29.941 1.00 94.06 388 PRO A N 1
ATOM 3084 C CA . PRO A 1 388 ? -31.086 2.290 31.283 1.00 94.06 388 PRO A CA 1
ATOM 3085 C C . PRO A 1 388 ? -30.782 0.794 31.439 1.00 94.06 388 PRO A C 1
ATOM 3087 O O . PRO A 1 388 ? -30.180 0.369 32.420 1.00 94.06 388 PRO A O 1
ATOM 3090 N N . GLN A 1 389 ? -31.112 -0.015 30.425 1.00 93.69 389 GLN A N 1
ATOM 3091 C CA . GLN A 1 389 ? -30.842 -1.460 30.437 1.00 93.69 389 GLN A CA 1
ATOM 3092 C C . GLN A 1 389 ? -29.338 -1.753 30.417 1.00 93.69 389 GLN A C 1
ATOM 3094 O O . GLN A 1 389 ? -28.889 -2.711 31.042 1.00 93.69 389 GLN A O 1
ATOM 3099 N N . VAL A 1 390 ? -28.557 -0.929 29.709 1.00 93.44 390 VAL A N 1
ATOM 3100 C CA . VAL A 1 390 ? -27.096 -1.075 29.669 1.00 93.44 390 VAL A CA 1
ATOM 3101 C C . VAL A 1 390 ? -26.459 -0.604 30.971 1.00 93.44 390 VAL A C 1
ATOM 3103 O O . VAL A 1 390 ? -25.576 -1.291 31.467 1.00 93.44 390 VAL A O 1
ATOM 3106 N N . ALA A 1 391 ? -26.929 0.496 31.567 1.00 91.88 391 ALA A N 1
ATOM 3107 C CA . ALA A 1 391 ? -26.445 0.961 32.867 1.00 91.88 391 ALA A CA 1
ATOM 3108 C C . ALA A 1 391 ? -26.632 -0.108 33.959 1.00 91.88 391 ALA A C 1
ATOM 3110 O O . ALA A 1 391 ? -25.694 -0.412 34.694 1.00 91.88 391 ALA A O 1
ATOM 3111 N N . VAL A 1 392 ? -27.809 -0.745 34.000 1.00 92.88 392 VAL A N 1
ATOM 3112 C CA . VAL A 1 392 ? -28.086 -1.866 34.913 1.00 92.88 392 VAL A CA 1
ATOM 3113 C C . VAL A 1 392 ? -27.178 -3.064 34.623 1.00 92.88 392 VAL A C 1
ATOM 3115 O O . VAL A 1 392 ? -26.632 -3.644 35.556 1.00 92.88 392 VAL A O 1
ATOM 3118 N N . ALA A 1 393 ? -26.971 -3.425 33.353 1.00 92.94 393 ALA A N 1
ATOM 3119 C CA . ALA A 1 393 ? -26.113 -4.555 32.993 1.00 92.94 393 ALA A CA 1
ATOM 3120 C C . ALA A 1 393 ? -24.633 -4.322 33.334 1.00 92.94 393 ALA A C 1
ATOM 3122 O O . ALA A 1 393 ? -23.985 -5.233 33.838 1.00 92.94 393 ALA A O 1
ATOM 3123 N N . VAL A 1 394 ? -24.109 -3.114 33.103 1.00 91.81 394 VAL A N 1
ATOM 3124 C CA . VAL A 1 394 ? -22.742 -2.733 33.496 1.00 91.81 394 VAL A CA 1
ATOM 3125 C C . VAL A 1 394 ? -22.586 -2.794 35.015 1.00 91.81 394 VAL A C 1
ATOM 3127 O O . VAL A 1 394 ? -21.606 -3.337 35.514 1.00 91.81 394 VAL A O 1
ATOM 3130 N N . TYR A 1 395 ? -23.565 -2.283 35.768 1.00 90.50 395 TYR A N 1
ATOM 3131 C CA . TYR A 1 395 ? -23.530 -2.351 37.228 1.00 90.50 395 TYR A CA 1
ATOM 3132 C C . TYR A 1 395 ? -23.607 -3.795 37.749 1.00 90.50 395 TYR A C 1
ATOM 3134 O O . TYR A 1 395 ? -22.867 -4.154 38.661 1.00 90.50 395 TYR A O 1
ATOM 3142 N N . ALA A 1 396 ? -24.456 -4.636 37.151 1.00 89.69 396 ALA A N 1
ATOM 3143 C CA . ALA A 1 396 ? -24.559 -6.051 37.503 1.00 89.69 396 ALA A CA 1
ATOM 3144 C C . ALA A 1 396 ? -23.242 -6.801 37.252 1.00 89.69 396 ALA A C 1
ATOM 3146 O O . ALA A 1 396 ? -22.779 -7.512 38.137 1.00 89.69 396 ALA A O 1
ATOM 3147 N N . ARG A 1 397 ? -22.600 -6.578 36.097 1.00 88.44 397 ARG A N 1
ATOM 3148 C CA . ARG A 1 397 ? -21.290 -7.164 35.768 1.00 88.44 397 ARG A CA 1
ATOM 3149 C C . ARG A 1 397 ? -20.206 -6.707 36.737 1.00 88.44 397 ARG A C 1
ATOM 3151 O O . ARG A 1 397 ? -19.481 -7.536 37.263 1.00 88.44 397 ARG A O 1
ATOM 3158 N N . TYR A 1 398 ? -20.167 -5.418 37.064 1.00 85.75 398 TYR A N 1
ATOM 3159 C CA . TYR A 1 398 ? -19.264 -4.892 38.089 1.00 85.75 398 TYR A CA 1
ATOM 3160 C C . TYR A 1 398 ? -19.479 -5.561 39.460 1.00 85.75 398 TYR A C 1
ATOM 3162 O O . TYR A 1 398 ? -18.514 -5.883 40.151 1.00 85.75 398 TYR A O 1
ATOM 3170 N N . LEU A 1 399 ? -20.733 -5.801 39.867 1.00 84.75 399 LEU A N 1
ATOM 3171 C CA . LEU A 1 399 ? -21.028 -6.530 41.104 1.00 84.75 399 LEU A CA 1
ATOM 3172 C C . LEU A 1 399 ? -20.576 -7.994 41.039 1.00 84.75 399 LEU A C 1
ATOM 3174 O O . LEU A 1 399 ? -20.059 -8.486 42.038 1.00 84.75 399 LEU A O 1
ATOM 3178 N N . GLU A 1 400 ? -20.745 -8.670 39.901 1.00 83.94 400 GLU A N 1
ATOM 3179 C CA . GLU A 1 400 ? -20.246 -10.035 39.679 1.00 83.94 400 GLU A CA 1
ATOM 3180 C C . GLU A 1 400 ? -18.714 -10.083 39.784 1.00 83.94 400 GLU A C 1
ATOM 3182 O O . GLU A 1 400 ? -18.193 -10.850 40.594 1.00 83.94 400 GLU A O 1
ATOM 3187 N N . THR A 1 401 ? -17.989 -9.199 39.085 1.00 79.00 401 THR A N 1
ATOM 3188 C CA . THR A 1 401 ? -16.519 -9.101 39.170 1.00 79.00 401 THR A CA 1
ATOM 3189 C C . THR A 1 401 ? -16.061 -8.845 40.606 1.00 79.00 401 THR A C 1
ATOM 3191 O O . THR A 1 401 ? -15.104 -9.448 41.097 1.00 79.00 401 THR A O 1
ATOM 3194 N N . MET A 1 402 ? -16.775 -7.976 41.323 1.00 72.00 402 MET A N 1
ATOM 3195 C CA . MET A 1 402 ? -16.490 -7.676 42.723 1.00 72.00 402 MET A CA 1
ATOM 3196 C C . MET A 1 402 ? -16.816 -8.838 43.663 1.00 72.00 402 MET A C 1
ATOM 3198 O O . MET A 1 402 ? -16.124 -8.988 44.662 1.00 72.00 402 MET A O 1
ATOM 3202 N N . GLN A 1 403 ? -17.828 -9.663 43.380 1.00 70.62 403 GLN A N 1
ATOM 3203 C CA . GLN A 1 403 ? -18.139 -10.869 44.159 1.00 70.62 403 GLN A CA 1
ATOM 3204 C C . GLN A 1 403 ? -17.105 -11.977 43.929 1.00 70.62 403 GLN A C 1
ATOM 3206 O O . GLN A 1 403 ? -16.661 -12.600 44.894 1.00 70.62 403 GLN A O 1
ATOM 3211 N N . GLU A 1 404 ? -16.675 -12.186 42.683 1.00 61.06 404 GLU A N 1
ATOM 3212 C CA . GLU A 1 404 ? -15.599 -13.126 42.347 1.00 61.06 404 GLU A CA 1
ATOM 3213 C C . GLU A 1 404 ? -14.262 -12.696 42.972 1.00 61.06 404 GLU A C 1
ATOM 3215 O O . GLU A 1 404 ? -13.550 -13.525 43.540 1.00 61.06 404 GLU A O 1
ATOM 3220 N N . GLY A 1 405 ? -13.953 -11.394 42.965 1.00 54.47 405 GLY A N 1
ATOM 3221 C CA . GLY A 1 405 ? -12.803 -10.830 43.680 1.00 54.47 40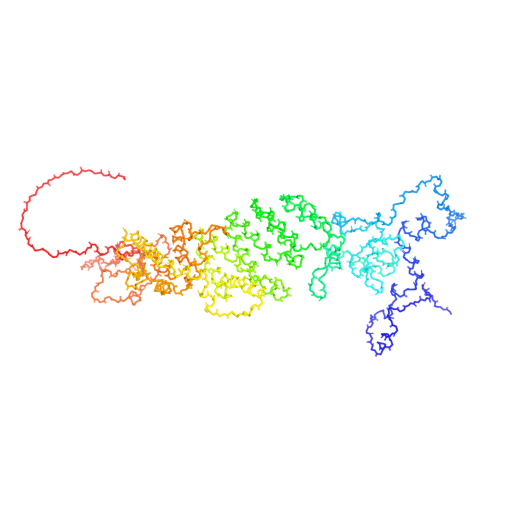5 GLY A CA 1
ATOM 3222 C C . GLY A 1 405 ? -12.950 -10.869 45.209 1.00 54.47 405 GLY A C 1
ATOM 3223 O O . GLY A 1 405 ? -11.972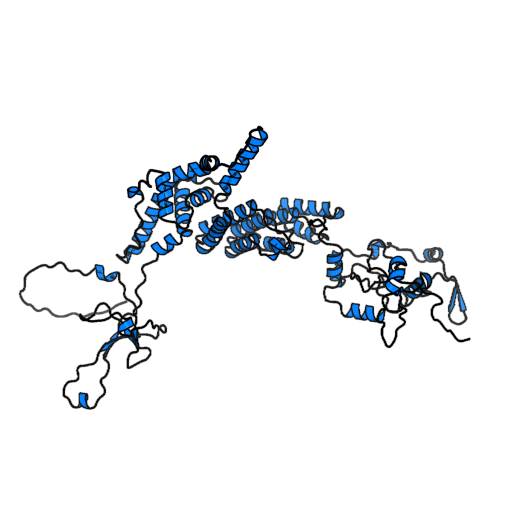 -11.086 45.929 1.00 54.47 405 GLY A O 1
ATOM 3224 N N . ALA A 1 406 ? -14.175 -10.724 45.724 1.00 50.56 406 ALA A N 1
ATOM 3225 C CA . ALA A 1 406 ? -14.473 -10.766 47.155 1.00 50.56 406 ALA A CA 1
ATOM 3226 C C . ALA A 1 406 ? -14.390 -12.172 47.760 1.00 50.56 406 ALA A C 1
ATOM 3228 O O . ALA A 1 406 ? -14.202 -12.289 48.970 1.00 50.56 406 ALA A O 1
ATOM 3229 N N . ALA A 1 407 ? -14.442 -13.234 46.947 1.00 50.22 407 ALA A N 1
ATOM 3230 C CA . ALA A 1 407 ? -14.228 -14.605 47.415 1.00 50.22 407 ALA A CA 1
ATOM 3231 C C . ALA A 1 407 ? -12.846 -14.809 48.076 1.00 50.22 407 ALA A C 1
ATOM 3233 O O . ALA A 1 407 ? -12.652 -15.792 48.791 1.00 50.22 407 ALA A O 1
ATOM 3234 N N . TRP A 1 408 ? -11.899 -13.881 47.876 1.00 39.25 408 TRP A N 1
ATOM 3235 C CA . TRP A 1 408 ? -10.586 -13.877 48.527 1.00 39.25 408 TRP A CA 1
ATOM 3236 C C . TRP A 1 408 ? -10.304 -12.655 49.424 1.00 39.25 408 TRP A C 1
ATOM 3238 O O . TRP A 1 408 ? -9.380 -12.730 50.237 1.00 39.25 408 TRP A O 1
ATOM 3248 N N . THR A 1 409 ? -11.055 -11.544 49.334 1.00 44.69 409 THR A N 1
ATOM 3249 C CA . THR A 1 409 ? -10.765 -10.307 50.094 1.00 44.69 409 THR A CA 1
ATOM 3250 C C . THR A 1 409 ? -11.995 -9.418 50.369 1.00 44.69 409 THR A C 1
ATOM 3252 O O . THR A 1 409 ? -12.688 -9.042 49.433 1.00 44.69 409 THR A O 1
ATOM 3255 N N . ASP A 1 410 ? -12.180 -8.921 51.603 1.00 44.38 410 ASP A N 1
ATOM 3256 C CA . ASP A 1 410 ? -13.167 -7.864 51.953 1.00 44.38 410 ASP A CA 1
ATOM 3257 C C . ASP A 1 410 ? -12.835 -6.465 51.374 1.00 44.38 410 ASP A C 1
ATOM 3259 O O . ASP A 1 410 ? -13.573 -5.492 51.562 1.00 44.38 410 ASP A O 1
ATOM 3263 N N . ALA A 1 411 ? -11.712 -6.339 50.664 1.00 48.44 411 ALA A N 1
ATOM 3264 C CA . ALA A 1 411 ? -11.263 -5.105 50.037 1.00 48.44 411 ALA A CA 1
ATOM 3265 C C . ALA A 1 411 ? -12.036 -4.864 48.732 1.00 48.44 411 ALA A C 1
ATOM 3267 O O . ALA A 1 411 ? -11.574 -5.193 47.642 1.00 48.44 411 ALA A O 1
ATOM 3268 N N . ARG A 1 412 ? -13.235 -4.289 48.847 1.00 53.41 412 ARG A N 1
ATOM 3269 C CA . ARG A 1 412 ? -13.987 -3.798 47.687 1.00 53.41 412 ARG A CA 1
ATOM 3270 C C . ARG A 1 412 ? -13.165 -2.686 47.021 1.00 53.41 412 ARG A C 1
ATOM 3272 O O . ARG A 1 412 ? -12.788 -1.727 47.695 1.00 53.41 412 ARG A O 1
ATOM 3279 N N . GLY A 1 413 ? -12.891 -2.811 45.722 1.00 56.09 413 GLY A N 1
ATOM 3280 C CA . GLY A 1 413 ? -12.396 -1.712 44.884 1.00 56.09 413 GLY A CA 1
ATOM 3281 C C . GLY A 1 413 ? -13.271 -0.448 44.971 1.00 56.09 413 GLY A C 1
ATOM 3282 O O . GLY A 1 413 ? -14.304 -0.420 45.646 1.00 56.09 413 GLY A O 1
ATOM 3283 N N . LEU A 1 414 ? -12.860 0.627 44.291 1.00 62.69 414 LEU A N 1
ATOM 3284 C CA . LEU A 1 414 ? -13.572 1.912 44.332 1.00 62.69 414 LEU A CA 1
ATOM 3285 C C . LEU A 1 414 ? -15.065 1.725 43.990 1.00 62.69 414 LEU A C 1
ATOM 3287 O O . LEU A 1 414 ? -15.365 1.192 42.917 1.00 62.69 414 LEU A O 1
ATOM 3291 N N . PRO A 1 415 ? -15.996 2.149 44.867 1.00 70.12 415 PRO A N 1
ATOM 3292 C CA . PRO A 1 415 ? -17.413 1.845 44.717 1.00 70.12 415 PRO A CA 1
ATOM 3293 C C . PRO A 1 415 ? -18.013 2.569 43.508 1.00 70.12 415 PRO A C 1
ATOM 3295 O O . PRO A 1 415 ? -17.926 3.792 43.394 1.00 70.12 415 PRO A O 1
ATOM 3298 N N . LEU A 1 416 ? -18.673 1.814 42.630 1.00 80.19 416 LEU A N 1
ATOM 3299 C CA . LEU A 1 416 ? -19.516 2.358 41.569 1.00 80.19 416 LEU A CA 1
ATOM 3300 C C . LEU A 1 416 ? -20.899 2.712 42.140 1.00 80.19 416 LEU A C 1
ATOM 3302 O O . LEU A 1 416 ? -21.497 1.931 42.884 1.00 80.19 416 LEU A O 1
ATOM 3306 N N . THR A 1 417 ? -21.413 3.900 41.819 1.00 82.94 417 THR A N 1
ATOM 3307 C CA . THR A 1 417 ? -22.734 4.351 42.274 1.00 82.94 417 THR A CA 1
ATOM 3308 C C . THR A 1 417 ? -23.839 3.518 41.638 1.00 82.94 417 THR A C 1
ATOM 3310 O O . THR A 1 417 ? -23.933 3.445 40.422 1.00 82.94 417 THR A O 1
ATOM 3313 N N . ASP A 1 418 ? -24.710 2.935 42.458 1.00 82.94 418 ASP A N 1
ATOM 3314 C CA . ASP A 1 418 ? -25.868 2.169 41.988 1.00 82.94 418 ASP A CA 1
ATOM 3315 C C . ASP A 1 418 ? -26.772 3.029 41.071 1.00 82.94 418 ASP A C 1
ATOM 3317 O O . ASP A 1 418 ? -27.209 4.108 41.503 1.00 82.94 418 ASP A O 1
ATOM 3321 N N . PRO A 1 419 ? -27.067 2.590 39.829 1.00 81.06 419 PRO A N 1
ATOM 3322 C CA . PRO A 1 419 ? -27.917 3.331 38.902 1.00 81.06 419 PRO A CA 1
ATOM 3323 C C . PRO A 1 419 ? -29.314 3.625 39.473 1.00 81.06 419 PRO A C 1
ATOM 3325 O O . PRO A 1 419 ? -29.851 4.706 39.204 1.00 81.06 419 PRO A O 1
ATOM 3328 N N . ALA A 1 420 ? -29.865 2.761 40.335 1.00 84.38 420 ALA A N 1
ATOM 3329 C CA . ALA A 1 420 ? -31.173 2.974 40.965 1.00 84.38 420 ALA A CA 1
ATOM 3330 C C . ALA A 1 420 ? -31.203 4.226 41.863 1.00 84.38 420 ALA A C 1
ATOM 3332 O O . ALA A 1 420 ? -32.206 4.934 41.930 1.00 84.38 420 ALA A O 1
ATOM 3333 N N . LYS A 1 421 ? -30.076 4.581 42.501 1.00 84.12 421 LYS A N 1
ATOM 3334 C CA . LYS A 1 421 ? -29.975 5.777 43.365 1.00 84.12 421 LYS A CA 1
ATOM 3335 C C . LYS A 1 421 ? -30.013 7.095 42.591 1.00 84.12 421 LYS A C 1
ATOM 3337 O O . LYS A 1 421 ? -30.202 8.148 43.191 1.00 84.12 421 LYS A O 1
ATOM 3342 N N . THR A 1 422 ? -29.804 7.042 41.278 1.00 80.69 422 THR A N 1
ATOM 3343 C CA . THR A 1 422 ? -29.744 8.218 40.395 1.00 80.69 422 THR A CA 1
ATOM 3344 C C . THR A 1 422 ? -30.899 8.274 39.389 1.00 80.69 422 THR A C 1
ATOM 3346 O O . THR A 1 422 ? -30.952 9.194 38.578 1.00 80.69 422 THR A O 1
ATOM 3349 N N . GLY A 1 423 ? -31.827 7.305 39.428 1.00 83.00 423 GLY A N 1
ATOM 3350 C CA . GLY A 1 423 ? -32.908 7.162 38.442 1.00 83.00 423 GLY A CA 1
ATOM 3351 C C . GLY A 1 423 ? -32.430 6.733 37.047 1.00 83.00 423 GLY A C 1
ATOM 3352 O O . GLY A 1 423 ? -33.172 6.846 36.069 1.00 83.00 423 GLY A O 1
ATOM 3353 N N . ALA A 1 424 ? -31.183 6.267 36.936 1.00 85.50 424 ALA A N 1
ATOM 3354 C CA . ALA A 1 424 ? -30.552 5.826 35.691 1.00 85.50 424 ALA A CA 1
ATOM 3355 C C . ALA A 1 424 ? -31.045 4.448 35.213 1.00 85.50 424 ALA A C 1
ATOM 3357 O O . ALA A 1 424 ? -30.770 4.045 34.090 1.00 85.50 424 ALA A O 1
ATOM 3358 N N . ASP A 1 425 ? -31.777 3.724 36.051 1.00 86.19 425 ASP A N 1
ATOM 3359 C CA . ASP A 1 425 ? -32.415 2.438 35.759 1.00 86.19 425 ASP A CA 1
ATOM 3360 C C . ASP A 1 425 ? -33.720 2.573 34.952 1.00 86.19 425 ASP A C 1
ATOM 3362 O O . ASP A 1 425 ? -34.130 1.644 34.254 1.00 86.19 425 ASP A O 1
ATOM 3366 N N . THR A 1 426 ? -34.353 3.746 35.007 1.00 85.81 426 THR A N 1
ATOM 3367 C CA . THR A 1 426 ? -35.681 4.005 34.432 1.00 85.81 426 THR A CA 1
ATOM 3368 C C . THR A 1 426 ? -35.690 5.170 33.444 1.00 85.81 426 THR A C 1
ATOM 3370 O O . THR A 1 426 ? -36.382 5.101 32.428 1.00 85.81 426 THR A O 1
ATOM 3373 N N . ASN A 1 427 ? -34.902 6.224 33.681 1.00 89.88 427 ASN A N 1
ATOM 3374 C CA . ASN A 1 427 ? -34.843 7.399 32.811 1.00 89.88 427 ASN A CA 1
ATOM 3375 C C . ASN A 1 427 ? -33.632 7.346 31.864 1.00 89.88 427 ASN A C 1
ATOM 3377 O O . ASN A 1 427 ? -32.481 7.356 32.296 1.00 89.88 427 ASN A O 1
ATOM 3381 N N . GLY A 1 428 ? -33.892 7.374 30.553 1.00 86.56 428 GLY A N 1
ATOM 3382 C CA . GLY A 1 428 ? -32.860 7.337 29.512 1.00 86.56 428 GLY A CA 1
ATOM 3383 C C . GLY A 1 428 ? -31.834 8.471 29.579 1.00 86.56 428 GLY A C 1
ATOM 3384 O O . GLY A 1 428 ? -30.640 8.224 29.420 1.00 86.56 428 GLY A O 1
ATOM 3385 N N . ALA A 1 429 ? -32.263 9.705 29.860 1.00 87.81 429 ALA A N 1
ATOM 3386 C CA . ALA A 1 429 ? -31.345 10.843 29.965 1.00 87.81 429 ALA A CA 1
ATOM 3387 C C . ALA A 1 429 ? -30.459 10.739 31.218 1.00 87.81 429 ALA A C 1
ATOM 3389 O O . ALA A 1 429 ? -29.255 10.994 31.152 1.00 87.81 429 ALA A O 1
ATOM 3390 N N . ALA A 1 430 ? -31.038 10.290 32.338 1.00 89.12 430 ALA A N 1
ATOM 3391 C CA . ALA A 1 430 ? -30.294 10.023 33.568 1.00 89.12 430 ALA A CA 1
ATOM 3392 C C . ALA A 1 430 ? -29.299 8.864 33.386 1.00 89.12 430 ALA A C 1
ATOM 3394 O O . ALA A 1 430 ? -28.181 8.940 33.885 1.00 89.12 430 ALA A O 1
ATOM 3395 N N . ALA A 1 431 ? -29.659 7.836 32.610 1.00 90.31 431 ALA A N 1
ATOM 3396 C CA . ALA A 1 431 ? -28.786 6.707 32.300 1.00 90.31 431 ALA A CA 1
ATOM 3397 C C . ALA A 1 431 ? -27.549 7.112 31.488 1.00 90.31 431 ALA A C 1
ATOM 3399 O O . ALA A 1 431 ? -26.434 6.707 31.814 1.00 90.31 431 ALA A O 1
ATOM 3400 N N . VAL A 1 432 ? -27.723 7.943 30.455 1.00 90.38 432 VAL A N 1
ATOM 3401 C CA . VAL A 1 432 ? -26.596 8.468 29.664 1.00 90.38 432 VAL A CA 1
ATOM 3402 C C . VAL A 1 432 ? -25.693 9.353 30.530 1.00 90.38 432 VAL A C 1
ATOM 3404 O O . VAL A 1 432 ? -24.470 9.227 30.461 1.00 90.38 432 VAL A O 1
ATOM 3407 N N . ALA A 1 433 ? -26.275 10.199 31.386 1.00 90.75 433 ALA A N 1
ATOM 3408 C CA . ALA A 1 433 ? -25.516 11.034 32.316 1.00 90.75 433 ALA A CA 1
ATOM 3409 C C . ALA A 1 433 ? -24.747 10.201 33.357 1.00 90.75 433 ALA A C 1
ATOM 3411 O O . ALA A 1 433 ? -23.576 10.478 33.616 1.00 90.75 433 ALA A O 1
ATOM 3412 N N . TRP A 1 434 ? -25.366 9.150 33.903 1.00 93.12 434 TRP A N 1
ATOM 3413 C CA . TRP A 1 434 ? -24.717 8.214 34.821 1.00 93.12 434 TRP A CA 1
ATOM 3414 C C . TRP A 1 434 ? -23.560 7.480 34.142 1.00 93.12 434 TRP A C 1
ATOM 3416 O O . TRP A 1 434 ? -22.460 7.463 34.688 1.00 93.12 434 TRP A O 1
ATOM 3426 N N . LEU A 1 435 ? -23.755 6.960 32.922 1.00 91.56 435 LEU A N 1
ATOM 3427 C CA . LEU A 1 435 ? -22.685 6.321 32.148 1.00 91.56 435 LEU A CA 1
ATOM 3428 C C . LEU A 1 435 ? -21.531 7.291 31.876 1.00 91.56 435 LEU A C 1
ATOM 3430 O O . LEU A 1 435 ? -20.374 6.898 31.977 1.00 91.56 435 LEU A O 1
ATOM 3434 N N . LYS A 1 436 ? -21.824 8.563 31.582 1.00 91.62 436 LYS A N 1
ATOM 3435 C CA . LYS A 1 436 ? -20.793 9.583 31.358 1.00 91.62 436 LYS A CA 1
ATOM 3436 C C . LYS A 1 436 ? -20.045 9.956 32.641 1.00 91.62 436 LYS A C 1
ATOM 3438 O O . LYS A 1 436 ? -18.847 10.208 32.588 1.00 91.62 436 LYS A O 1
ATOM 3443 N N . ALA A 1 437 ? -20.726 9.981 33.785 1.00 90.00 437 ALA A N 1
ATOM 3444 C CA . ALA A 1 437 ? -20.095 10.213 35.084 1.00 90.00 437 ALA A CA 1
ATOM 3445 C C . ALA A 1 437 ? -19.251 9.007 35.533 1.00 90.00 437 ALA A C 1
ATOM 3447 O O . ALA A 1 437 ? -18.162 9.174 36.082 1.00 90.00 437 ALA A O 1
ATOM 3448 N N . ALA A 1 438 ? -19.735 7.791 35.273 1.00 88.00 438 ALA A N 1
ATOM 3449 C CA . ALA A 1 438 ? -19.032 6.553 35.570 1.00 88.00 438 ALA A CA 1
ATOM 3450 C C . ALA A 1 438 ? -17.807 6.363 34.664 1.00 88.00 438 ALA A C 1
ATOM 3452 O O . ALA A 1 438 ? -16.750 5.992 35.169 1.00 88.00 438 ALA A O 1
ATOM 3453 N N . PHE A 1 439 ? -17.919 6.649 33.367 1.00 91.00 439 PHE A N 1
ATOM 3454 C CA . PHE A 1 439 ? -16.873 6.434 32.362 1.00 91.00 439 PHE A CA 1
ATOM 3455 C C . PHE A 1 439 ? -16.606 7.743 31.596 1.00 91.00 439 PHE A C 1
ATOM 3457 O O . PHE A 1 439 ? -17.093 7.934 30.477 1.00 91.00 439 PHE A O 1
ATOM 3464 N N . PRO A 1 440 ? -15.882 8.698 32.211 1.00 89.25 440 PRO A N 1
ATOM 3465 C CA . PRO A 1 440 ? -15.731 10.050 31.669 1.00 89.25 440 PRO A CA 1
ATOM 3466 C C . PRO A 1 440 ? -14.907 10.107 30.378 1.00 89.25 440 PRO A C 1
ATOM 3468 O O . PRO A 1 440 ? -15.090 11.025 29.575 1.00 89.25 440 PRO A O 1
ATOM 3471 N N . ASP A 1 441 ? -14.035 9.126 30.170 1.00 89.25 441 ASP A N 1
ATOM 3472 C CA . ASP A 1 441 ? -13.101 9.004 29.052 1.00 89.25 441 ASP A CA 1
ATOM 3473 C C . ASP A 1 441 ? -13.756 8.589 27.728 1.00 89.25 441 ASP A C 1
ATOM 3475 O O . ASP A 1 441 ? -13.215 8.860 26.659 1.00 89.25 441 ASP A O 1
ATOM 3479 N N . ILE A 1 442 ? -14.958 8.018 27.774 1.00 92.69 442 ILE A N 1
ATOM 3480 C CA . ILE A 1 442 ? -15.696 7.591 26.581 1.00 92.69 442 ILE A CA 1
ATOM 3481 C C . ILE A 1 442 ? -16.947 8.445 26.337 1.00 92.69 442 ILE A C 1
ATOM 3483 O O . ILE A 1 442 ? -17.455 9.141 27.221 1.00 92.69 442 ILE A O 1
ATOM 3487 N N . ASP A 1 443 ? -17.460 8.406 25.109 1.00 92.81 443 ASP A N 1
ATOM 3488 C CA . ASP A 1 443 ? -18.806 8.863 24.781 1.00 92.81 443 ASP A CA 1
ATOM 3489 C C . ASP A 1 443 ? -19.747 7.646 24.783 1.00 92.81 443 ASP A C 1
ATOM 3491 O O . ASP A 1 443 ? -19.767 6.872 23.815 1.00 92.81 443 ASP A O 1
ATOM 3495 N N . PRO A 1 444 ? -20.533 7.447 25.857 1.00 89.75 444 PRO A N 1
ATOM 3496 C CA . PRO A 1 444 ? -21.397 6.284 25.970 1.00 89.75 444 PRO A CA 1
ATOM 3497 C C . PRO A 1 444 ? -22.448 6.252 24.858 1.00 89.75 444 PRO A C 1
ATOM 3499 O O . PRO A 1 444 ? -22.781 5.174 24.370 1.00 89.75 444 PRO A O 1
ATOM 3502 N N . ALA A 1 445 ? -22.940 7.404 24.390 1.00 90.88 445 ALA A N 1
ATOM 3503 C CA . ALA A 1 445 ? -23.974 7.428 23.363 1.00 90.88 445 ALA A CA 1
ATOM 3504 C C . ALA A 1 445 ? -23.464 6.873 22.024 1.00 90.88 445 ALA A C 1
ATOM 3506 O O . ALA A 1 445 ? -24.197 6.187 21.307 1.00 90.88 445 ALA A O 1
ATOM 3507 N N . ALA A 1 446 ? -22.202 7.132 21.689 1.00 90.88 446 ALA A N 1
ATOM 3508 C CA . ALA A 1 446 ? -21.578 6.604 20.486 1.00 90.88 446 ALA A CA 1
ATOM 3509 C C . ALA A 1 446 ? -21.238 5.118 20.582 1.00 90.88 446 ALA A C 1
ATOM 3511 O O . ALA A 1 446 ? -21.527 4.365 19.650 1.00 90.88 446 ALA A O 1
ATOM 3512 N N . VAL A 1 447 ? -20.693 4.667 21.716 1.00 92.75 447 VAL A N 1
ATOM 3513 C CA . VAL A 1 447 ? -20.380 3.243 21.934 1.00 92.75 447 VAL A CA 1
ATOM 3514 C C . VAL A 1 447 ? -21.646 2.389 21.814 1.00 92.75 447 VAL A C 1
ATOM 3516 O O . VAL A 1 447 ? -21.644 1.368 21.122 1.00 92.75 447 VAL A O 1
ATOM 3519 N N . LEU A 1 448 ? -22.758 2.850 22.397 1.00 93.56 448 LEU A N 1
ATOM 3520 C CA . LEU A 1 448 ? -24.062 2.195 22.282 1.00 93.56 448 LEU A CA 1
ATOM 3521 C C . LEU A 1 448 ? -24.539 2.103 20.818 1.00 93.56 448 LEU A C 1
ATOM 3523 O O . LEU A 1 448 ? -25.002 1.046 20.384 1.00 93.56 448 LEU A O 1
ATOM 3527 N N . ARG A 1 449 ? -24.373 3.165 20.013 1.00 92.12 449 ARG A N 1
ATOM 3528 C CA . ARG A 1 449 ? -24.709 3.123 18.573 1.00 92.12 449 ARG A CA 1
ATOM 3529 C C . ARG A 1 449 ? -23.864 2.116 17.812 1.00 92.12 449 ARG A C 1
ATOM 3531 O O . ARG A 1 449 ? -24.413 1.326 17.042 1.00 92.12 449 ARG A O 1
ATOM 3538 N N . LEU A 1 450 ? -22.554 2.114 18.044 1.00 90.38 450 LEU A N 1
ATOM 3539 C CA . LEU A 1 450 ? -21.622 1.215 17.365 1.00 90.38 450 LEU A CA 1
ATOM 3540 C C . LEU A 1 450 ? -21.898 -0.260 17.705 1.00 90.38 450 LEU A C 1
ATOM 3542 O O . LEU A 1 450 ? -21.817 -1.116 16.825 1.00 90.38 450 LEU A O 1
ATOM 3546 N N . ALA A 1 451 ? -22.311 -0.564 18.939 1.00 92.56 451 ALA A N 1
ATOM 3547 C CA . ALA A 1 451 ? -22.616 -1.929 19.374 1.00 92.56 451 ALA A CA 1
ATOM 3548 C C . ALA A 1 451 ? -23.887 -2.529 18.729 1.00 92.56 451 ALA A C 1
ATOM 3550 O O . ALA A 1 451 ? -24.072 -3.754 18.756 1.00 92.56 451 ALA A O 1
ATOM 3551 N N . ARG A 1 452 ? -24.760 -1.699 18.130 1.00 91.94 452 ARG A N 1
ATOM 3552 C CA . ARG A 1 452 ? -26.087 -2.098 17.617 1.00 91.94 452 ARG A CA 1
ATOM 3553 C C . ARG A 1 452 ? -26.029 -3.175 16.542 1.00 91.94 452 ARG A C 1
ATOM 3555 O O . ARG A 1 452 ? -26.820 -4.122 16.571 1.00 91.94 452 ARG A O 1
ATOM 3562 N N . PHE A 1 453 ? -25.131 -3.018 15.576 1.00 89.12 453 PHE A N 1
ATOM 3563 C CA . PHE A 1 453 ? -25.038 -3.914 14.430 1.00 89.12 453 PHE A CA 1
ATOM 3564 C C . PHE A 1 453 ? -23.887 -4.892 14.618 1.00 89.12 453 PHE A C 1
ATOM 3566 O O . PHE A 1 453 ? -22.777 -4.503 14.969 1.00 89.12 453 PHE A O 1
ATOM 3573 N N . ARG A 1 454 ? -24.144 -6.177 14.362 1.00 83.88 454 ARG A N 1
ATOM 3574 C CA . ARG A 1 454 ? -23.104 -7.212 14.357 1.00 83.88 454 ARG A CA 1
ATOM 3575 C C . ARG A 1 454 ? -22.865 -7.713 12.944 1.00 83.88 454 ARG A C 1
ATOM 3577 O O . ARG A 1 454 ? -23.825 -8.057 12.241 1.00 83.88 454 ARG A O 1
ATOM 3584 N N . ARG A 1 455 ? -21.592 -7.780 12.535 1.00 70.19 455 ARG A N 1
ATOM 3585 C CA . ARG A 1 455 ? -21.176 -8.223 11.188 1.00 70.19 455 ARG A CA 1
ATOM 3586 C C . ARG A 1 455 ? -21.938 -7.475 10.082 1.00 70.19 455 ARG A C 1
ATOM 3588 O O . ARG A 1 455 ? -22.403 -8.087 9.116 1.00 70.19 455 ARG A O 1
ATOM 3595 N N . ASN A 1 456 ? -22.121 -6.165 10.264 1.00 65.81 456 ASN A N 1
ATOM 3596 C CA . ASN A 1 456 ? -22.759 -5.235 9.321 1.00 65.81 456 ASN A CA 1
ATOM 3597 C C . ASN A 1 456 ? -24.164 -5.618 8.807 1.00 65.81 456 ASN A C 1
ATOM 3599 O O . ASN A 1 456 ? -24.582 -5.116 7.766 1.00 65.81 456 ASN A O 1
ATOM 3603 N N . SER A 1 457 ? -24.904 -6.511 9.479 1.00 71.56 457 SER A N 1
ATOM 3604 C CA . SER A 1 457 ? -26.191 -6.996 8.938 1.00 71.56 457 SER A CA 1
ATOM 3605 C C . SER A 1 457 ? -27.242 -7.392 9.974 1.00 71.56 457 SER A C 1
ATOM 3607 O O . SER A 1 457 ? -28.434 -7.222 9.712 1.00 71.56 457 SER A O 1
ATOM 3609 N N . LYS A 1 458 ? -26.856 -7.892 11.157 1.00 86.19 458 LYS A N 1
ATOM 3610 C CA . LYS A 1 458 ? -27.825 -8.226 12.210 1.00 86.19 458 LYS A CA 1
ATOM 3611 C C . LYS A 1 458 ? -28.003 -7.034 13.150 1.00 86.19 458 LYS A C 1
ATOM 3613 O O . LYS A 1 458 ? -27.074 -6.692 13.875 1.00 86.19 458 LYS A O 1
ATOM 3618 N N . ASP A 1 459 ? -29.192 -6.433 13.141 1.00 90.00 459 ASP A N 1
ATOM 3619 C CA . ASP A 1 459 ? -29.612 -5.470 14.167 1.00 90.00 459 ASP A CA 1
ATOM 3620 C C . ASP A 1 459 ? -29.895 -6.226 15.470 1.00 90.00 459 ASP A C 1
ATOM 3622 O O . ASP A 1 459 ? -30.911 -6.919 15.587 1.00 90.00 459 ASP A O 1
ATOM 3626 N N . LEU A 1 460 ? -28.960 -6.155 16.419 1.00 90.06 460 LEU A N 1
ATOM 3627 C CA . LEU A 1 460 ? -29.088 -6.847 17.700 1.00 90.06 460 LEU A CA 1
ATOM 3628 C C . LEU A 1 460 ? -30.152 -6.187 18.572 1.00 90.06 460 LEU A C 1
ATOM 3630 O O . LEU A 1 460 ? -30.885 -6.876 19.267 1.00 90.06 460 LEU A O 1
ATOM 3634 N N . MET A 1 461 ? -30.287 -4.867 18.497 1.00 89.00 461 MET A N 1
ATOM 3635 C CA . MET A 1 461 ? -31.190 -4.122 19.365 1.00 89.00 461 MET A CA 1
ATOM 3636 C C . MET A 1 461 ? -32.665 -4.453 19.097 1.00 89.00 461 MET A C 1
ATOM 3638 O O . MET A 1 461 ? -33.461 -4.462 20.036 1.00 89.00 461 MET A O 1
ATOM 3642 N N . ALA A 1 462 ? -33.013 -4.731 17.836 1.00 87.75 462 ALA A N 1
ATOM 3643 C CA . ALA A 1 462 ? -34.371 -5.086 17.420 1.00 87.75 462 ALA A CA 1
ATOM 3644 C C . ALA A 1 462 ? -34.666 -6.597 17.466 1.00 87.75 462 ALA A C 1
ATOM 3646 O O . ALA A 1 462 ? -35.824 -6.977 17.609 1.00 87.75 462 ALA A O 1
ATOM 3647 N N . LYS A 1 463 ? -33.650 -7.460 17.310 1.00 89.38 463 LYS A N 1
ATOM 3648 C CA . LYS A 1 463 ? -33.831 -8.925 17.234 1.00 89.38 463 LYS A CA 1
ATOM 3649 C C . LYS A 1 463 ? -33.431 -9.654 18.517 1.00 89.38 463 LYS A C 1
ATOM 3651 O O . LYS A 1 463 ? -34.206 -10.449 19.031 1.00 89.38 463 LYS A O 1
ATOM 3656 N N . ASP A 1 464 ? -32.244 -9.358 19.042 1.00 89.94 464 ASP A N 1
ATOM 3657 C CA . ASP A 1 464 ? -31.622 -10.062 20.168 1.00 89.94 464 ASP A CA 1
ATOM 3658 C C . ASP A 1 464 ? -31.230 -9.052 21.258 1.00 89.94 464 ASP A C 1
ATOM 3660 O O . ASP A 1 464 ? -30.048 -8.804 21.525 1.00 89.94 464 ASP A O 1
ATOM 3664 N N . ARG A 1 465 ? -32.239 -8.451 21.893 1.00 88.94 465 ARG A N 1
ATOM 3665 C CA . ARG A 1 465 ? -32.052 -7.417 22.918 1.00 88.94 465 ARG A CA 1
ATOM 3666 C C . ARG A 1 465 ? -31.043 -7.783 24.025 1.00 88.94 465 ARG A C 1
ATOM 3668 O O . ARG A 1 465 ? -30.170 -6.955 24.279 1.00 88.94 465 ARG A O 1
ATOM 3675 N N . PRO A 1 466 ? -31.077 -8.977 24.654 1.00 92.69 466 PRO A N 1
ATOM 3676 C CA . PRO A 1 466 ? -30.108 -9.313 25.702 1.00 92.69 466 PRO A CA 1
ATOM 3677 C C . PRO A 1 466 ? -28.670 -9.409 25.172 1.00 92.69 466 PRO A C 1
ATOM 3679 O O . PRO A 1 466 ? -27.741 -8.955 25.834 1.00 92.69 466 PRO A O 1
ATOM 3682 N N . ALA A 1 467 ? -28.476 -9.928 23.954 1.00 91.81 467 ALA A N 1
ATOM 3683 C CA . ALA A 1 467 ? -27.150 -10.020 23.344 1.00 91.81 467 ALA A CA 1
ATOM 3684 C C . ALA A 1 467 ? -26.571 -8.634 23.016 1.00 91.81 467 ALA A C 1
ATOM 3686 O O . ALA A 1 467 ? -25.369 -8.425 23.165 1.00 91.81 467 ALA A O 1
ATOM 3687 N N . TYR A 1 468 ? -27.416 -7.684 22.595 1.00 94.31 468 TYR A N 1
ATOM 3688 C CA . TYR A 1 468 ? -27.014 -6.284 22.437 1.00 94.31 468 TYR A CA 1
ATOM 3689 C C . TYR A 1 468 ? -26.562 -5.676 23.767 1.00 94.31 468 TYR A C 1
ATOM 3691 O O . TYR A 1 468 ? -25.481 -5.101 23.825 1.00 94.31 468 TYR A O 1
ATOM 3699 N N . VAL A 1 469 ? -27.371 -5.819 2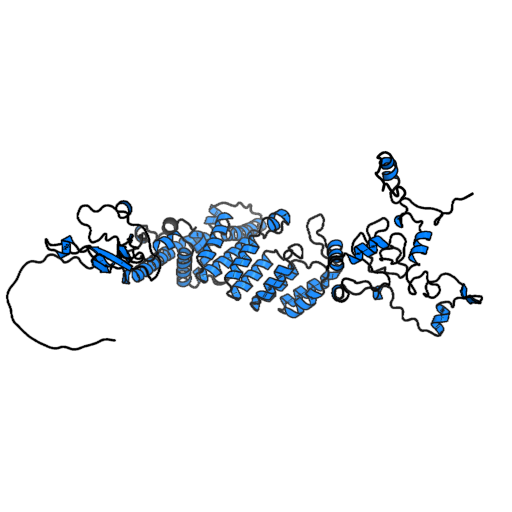4.824 1.00 94.44 469 VAL A N 1
ATOM 3700 C CA . VAL A 1 469 ? -27.096 -5.210 26.135 1.00 94.44 469 VAL A CA 1
ATOM 3701 C C . VAL A 1 469 ? -25.771 -5.716 26.710 1.00 94.44 469 VAL A C 1
ATOM 3703 O O . VAL A 1 469 ? -24.950 -4.906 27.128 1.00 94.44 469 VAL A O 1
ATOM 3706 N N . GLN A 1 470 ? -25.519 -7.027 26.649 1.00 93.38 470 GLN A N 1
ATOM 3707 C CA . GLN A 1 470 ? -24.260 -7.614 27.122 1.00 93.38 470 GLN A CA 1
ATOM 3708 C C . GLN A 1 470 ? -23.050 -7.156 26.301 1.00 93.38 470 GLN A C 1
ATOM 3710 O O . GLN A 1 470 ? -22.025 -6.781 26.864 1.00 93.38 470 GLN A O 1
ATOM 3715 N N . ARG A 1 471 ? -23.175 -7.118 24.968 1.00 94.00 471 ARG A N 1
ATOM 3716 C CA . ARG A 1 471 ? -22.108 -6.623 24.085 1.00 94.00 471 ARG A CA 1
ATOM 3717 C C . ARG A 1 471 ? -21.788 -5.154 24.363 1.00 94.00 471 ARG A C 1
ATOM 3719 O O . ARG A 1 471 ? -20.625 -4.787 24.452 1.00 94.00 471 ARG A O 1
ATOM 3726 N N . ALA A 1 472 ? -22.819 -4.324 24.496 1.00 94.38 472 ALA A N 1
ATOM 3727 C CA . ALA A 1 472 ? -22.680 -2.903 24.776 1.00 94.38 472 ALA A CA 1
ATOM 3728 C C . ALA A 1 472 ? -22.016 -2.648 26.139 1.00 94.38 472 ALA A C 1
ATOM 3730 O O . ALA A 1 472 ? -21.116 -1.817 26.217 1.00 94.38 472 ALA A O 1
ATOM 3731 N N . ALA A 1 473 ? -22.411 -3.394 27.177 1.00 93.50 473 ALA A N 1
ATOM 3732 C CA . ALA A 1 473 ? -21.786 -3.325 28.496 1.00 93.50 473 ALA A CA 1
ATOM 3733 C C . ALA A 1 473 ? -20.291 -3.680 28.429 1.00 93.50 473 ALA A C 1
ATOM 3735 O O . ALA A 1 473 ? -19.448 -2.882 28.825 1.00 93.50 473 ALA A O 1
ATOM 3736 N N . GLN A 1 474 ? -19.955 -4.806 27.799 1.00 93.25 474 GLN A N 1
ATOM 3737 C CA . GLN A 1 474 ? -18.571 -5.242 27.606 1.00 93.25 474 GLN A CA 1
ATOM 3738 C C . GLN A 1 474 ? -17.722 -4.229 26.819 1.00 93.25 474 GLN A C 1
ATOM 3740 O O . GLN A 1 474 ? -16.546 -4.031 27.107 1.00 93.25 474 GLN A O 1
ATOM 3745 N N . TRP A 1 475 ? -18.289 -3.577 25.802 1.00 95.06 475 TRP A N 1
ATOM 3746 C CA . TRP A 1 475 ? -17.565 -2.570 25.022 1.00 95.06 475 TRP A CA 1
ATOM 3747 C C . TRP A 1 475 ? -17.276 -1.303 25.838 1.00 95.06 475 TRP A C 1
ATOM 3749 O O . TRP A 1 475 ? -16.189 -0.743 25.713 1.00 95.06 475 TRP A O 1
ATOM 3759 N N . VAL A 1 476 ? -18.220 -0.874 26.682 1.00 93.31 476 VAL A N 1
ATOM 3760 C CA . VAL A 1 476 ? -18.032 0.234 27.635 1.00 93.31 476 VAL A CA 1
ATOM 3761 C C . VAL A 1 476 ? -16.902 -0.087 28.621 1.00 93.31 476 VAL A C 1
ATOM 3763 O O . VAL A 1 476 ? -16.013 0.740 28.816 1.00 93.31 476 VAL A O 1
ATOM 3766 N N . GLU A 1 477 ? -16.896 -1.303 29.169 1.00 90.12 477 GLU A N 1
ATOM 3767 C CA . GLU A 1 477 ? -15.860 -1.811 30.080 1.00 90.12 477 GLU A CA 1
ATOM 3768 C C . GLU A 1 477 ? -14.470 -1.814 29.424 1.00 90.12 477 GLU A C 1
ATOM 3770 O O . GLU A 1 477 ? -13.515 -1.253 29.960 1.00 90.12 477 GLU A O 1
ATOM 3775 N N . LEU A 1 478 ? -14.348 -2.393 28.223 1.00 91.75 478 LEU A N 1
ATOM 3776 C CA . LEU A 1 478 ? -13.064 -2.522 27.527 1.00 91.75 478 LEU A CA 1
ATOM 3777 C C . LEU A 1 478 ? -12.472 -1.173 27.101 1.00 91.75 478 LEU A C 1
ATOM 3779 O O . LEU A 1 478 ? -11.249 -1.001 27.142 1.00 91.75 478 LEU A O 1
ATOM 3783 N N . LEU A 1 479 ? -13.310 -0.224 26.676 1.00 93.00 479 LEU A N 1
ATOM 3784 C CA . LEU A 1 479 ? -12.850 1.084 26.209 1.00 93.00 479 LEU A CA 1
ATOM 3785 C C . LEU A 1 479 ? -12.457 2.017 27.352 1.00 93.00 479 LEU A C 1
ATOM 3787 O O . LEU A 1 479 ? -11.568 2.840 27.154 1.00 93.00 479 LEU A O 1
ATOM 3791 N N . SER A 1 480 ? -13.064 1.884 28.532 1.00 90.88 480 SER A N 1
ATOM 3792 C CA . SER A 1 480 ? -12.776 2.792 29.638 1.00 90.88 480 SER A CA 1
ATOM 3793 C C . SER A 1 480 ? -11.530 2.392 30.438 1.00 90.88 480 SER A C 1
ATOM 3795 O O . SER A 1 480 ? -11.448 1.333 31.059 1.00 90.88 480 SER A O 1
ATOM 3797 N N . SER A 1 481 ? -10.569 3.305 30.499 1.00 85.88 481 SER A N 1
ATOM 3798 C CA . SER A 1 481 ? -9.440 3.290 31.435 1.00 85.88 481 SER A CA 1
ATOM 3799 C C . SER A 1 481 ? -9.892 3.478 32.892 1.00 85.88 481 SER A C 1
ATOM 3801 O O . SER A 1 481 ? -9.322 2.890 33.815 1.00 85.88 481 SER A O 1
ATOM 3803 N N . ALA A 1 482 ? -10.971 4.238 33.118 1.00 82.94 482 ALA A N 1
ATOM 3804 C CA . ALA A 1 482 ? -11.553 4.414 34.447 1.00 82.94 482 ALA A CA 1
ATOM 3805 C C . ALA A 1 482 ? -12.183 3.115 34.971 1.00 82.94 482 ALA A C 1
ATOM 3807 O O . ALA A 1 482 ? -12.214 2.888 36.176 1.00 82.94 482 ALA A O 1
ATOM 3808 N N . HIS A 1 483 ? -12.663 2.246 34.080 1.00 81.69 483 HIS A N 1
ATOM 3809 C CA . HIS A 1 483 ? -13.103 0.907 34.457 1.00 81.69 483 HIS A CA 1
ATOM 3810 C C . HIS A 1 483 ? -11.922 0.026 34.886 1.00 81.69 483 HIS A C 1
ATOM 3812 O O . HIS A 1 483 ? -11.963 -0.541 35.975 1.00 81.69 483 HIS A O 1
ATOM 3818 N N . GLN A 1 484 ? -10.840 -0.003 34.096 1.00 79.06 484 GLN A N 1
ATOM 3819 C CA . GLN A 1 484 ? -9.634 -0.775 34.430 1.00 79.06 484 GLN A CA 1
ATOM 3820 C C . GLN A 1 484 ? -9.082 -0.442 35.814 1.00 79.06 484 GLN A C 1
ATOM 3822 O O . GLN A 1 484 ? -8.803 -1.354 36.578 1.00 79.06 484 GLN A O 1
ATOM 3827 N N . THR A 1 485 ? -8.975 0.845 36.151 1.00 78.56 485 THR A N 1
ATOM 3828 C CA . THR A 1 485 ? -8.458 1.282 37.463 1.00 78.56 485 THR A CA 1
ATOM 3829 C C . THR A 1 485 ? -9.371 0.900 38.632 1.00 78.56 485 THR A C 1
ATOM 3831 O O . THR A 1 485 ? -8.904 0.764 39.761 1.00 78.56 485 THR A O 1
ATOM 3834 N N . ARG A 1 486 ? -10.679 0.727 38.396 1.00 79.06 486 ARG A N 1
ATOM 3835 C CA . ARG A 1 486 ? -11.642 0.314 39.431 1.00 79.06 486 ARG A CA 1
ATOM 3836 C C . ARG A 1 486 ? -11.660 -1.192 39.665 1.00 79.06 486 ARG A C 1
ATOM 3838 O O . ARG A 1 486 ? -11.921 -1.597 40.794 1.00 79.06 486 ARG A O 1
ATOM 3845 N N . GLU A 1 487 ? -11.413 -1.986 38.626 1.00 73.31 487 GLU A N 1
ATOM 3846 C CA . GLU A 1 487 ? -11.405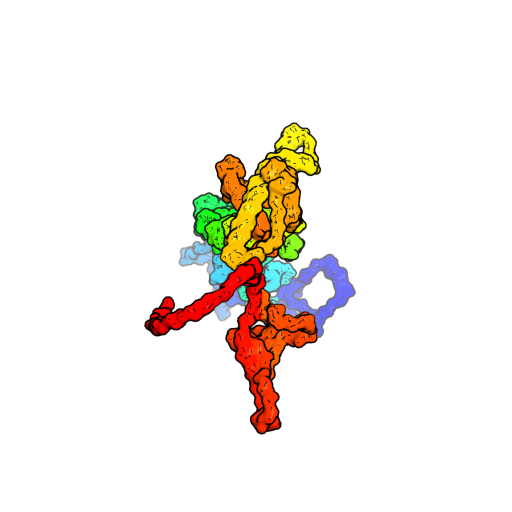 -3.455 38.679 1.00 73.31 487 GLU A CA 1
ATOM 3847 C C . GLU A 1 487 ? -9.998 -4.057 38.823 1.00 73.31 487 GLU A C 1
ATOM 3849 O O . GLU A 1 487 ? -9.809 -5.260 38.635 1.00 73.31 487 GLU A O 1
ATOM 3854 N N . GLU A 1 488 ? -8.988 -3.252 39.171 1.00 73.50 488 GLU A N 1
ATOM 3855 C CA . GLU A 1 488 ? -7.675 -3.793 39.518 1.00 73.50 488 GLU A CA 1
ATOM 3856 C C . GLU A 1 488 ? -7.813 -4.783 40.678 1.00 73.50 488 GLU A C 1
ATOM 3858 O O . GLU A 1 488 ? -8.329 -4.457 41.751 1.00 73.50 488 GLU A O 1
ATOM 3863 N N . ALA A 1 489 ? -7.332 -6.008 40.461 1.00 73.12 489 ALA A N 1
ATOM 3864 C CA . ALA A 1 489 ? -7.312 -7.013 41.508 1.00 73.12 489 ALA A CA 1
ATOM 3865 C C . ALA A 1 489 ? -6.476 -6.495 42.694 1.00 73.12 489 ALA A C 1
ATOM 3867 O O . ALA A 1 489 ? -5.369 -5.986 42.479 1.00 73.12 489 ALA A O 1
ATOM 3868 N N . PRO A 1 490 ? -6.951 -6.637 43.944 1.00 72.94 490 PRO A N 1
ATOM 3869 C CA . PRO A 1 490 ? -6.198 -6.192 45.104 1.00 72.94 490 PRO A CA 1
ATOM 3870 C C . PRO A 1 490 ? -4.882 -6.973 45.198 1.00 72.94 490 PRO A C 1
ATOM 3872 O O . PRO A 1 490 ? -4.858 -8.178 45.455 1.00 72.94 490 PRO A O 1
ATOM 3875 N N . LEU A 1 491 ? -3.766 -6.279 44.982 1.00 79.19 491 LEU A N 1
ATOM 3876 C CA . LEU A 1 491 ? -2.430 -6.861 45.075 1.00 79.19 491 LEU A CA 1
ATOM 3877 C C . LEU A 1 491 ? -1.928 -6.829 46.522 1.00 79.19 491 LEU A C 1
ATOM 3879 O O . LEU A 1 491 ? -2.206 -5.904 47.286 1.00 79.19 491 LEU A O 1
ATOM 3883 N N . THR A 1 492 ? -1.124 -7.822 46.906 1.00 83.38 492 THR A N 1
ATOM 3884 C CA . THR A 1 492 ? -0.461 -7.803 48.217 1.00 83.38 492 THR A CA 1
ATOM 3885 C C . THR A 1 492 ? 0.527 -6.643 48.310 1.00 83.38 492 THR A C 1
ATOM 3887 O O . THR A 1 492 ? 1.288 -6.391 47.374 1.00 83.38 492 THR A O 1
ATOM 3890 N N . TYR A 1 493 ? 0.594 -5.994 49.469 1.00 84.69 493 TYR A N 1
ATOM 3891 C CA . TYR A 1 493 ? 1.534 -4.908 49.713 1.00 84.69 493 TYR A CA 1
ATOM 3892 C C . TYR A 1 493 ? 2.964 -5.445 49.863 1.00 84.69 493 TYR A C 1
ATOM 3894 O O . TYR A 1 493 ? 3.255 -6.224 50.776 1.00 84.69 493 TYR A O 1
ATOM 3902 N N . LEU A 1 494 ? 3.878 -5.026 48.984 1.00 88.44 494 LEU A N 1
ATOM 3903 C CA . LEU A 1 494 ? 5.297 -5.379 49.070 1.00 88.44 494 LEU A CA 1
ATOM 3904 C C . LEU A 1 494 ? 5.971 -4.628 50.227 1.00 88.44 494 LEU A C 1
ATOM 3906 O O . LEU A 1 494 ? 5.947 -3.398 50.285 1.00 88.44 494 LEU A O 1
ATOM 3910 N N . ARG A 1 495 ? 6.632 -5.358 51.131 1.00 89.19 495 ARG A N 1
ATOM 3911 C CA . ARG A 1 495 ? 7.308 -4.759 52.286 1.00 89.19 495 ARG A CA 1
ATOM 3912 C C . ARG A 1 495 ? 8.619 -4.094 51.867 1.00 89.19 495 ARG A C 1
ATOM 3914 O O . ARG A 1 495 ? 9.442 -4.683 51.166 1.00 89.19 495 ARG A O 1
ATOM 3921 N N . LYS A 1 496 ? 8.855 -2.874 52.359 1.00 92.38 496 LYS A N 1
ATOM 3922 C CA . LYS A 1 496 ? 10.190 -2.256 52.322 1.00 92.38 496 LYS A CA 1
ATOM 3923 C C . LYS A 1 496 ? 11.144 -3.033 53.236 1.00 92.38 496 LYS A C 1
ATOM 3925 O O . LYS A 1 496 ? 10.706 -3.669 54.191 1.00 92.38 496 LYS A O 1
ATOM 3930 N N . SER A 1 497 ? 12.442 -2.989 52.956 1.00 91.62 497 SER A N 1
ATOM 3931 C CA . SER A 1 497 ? 13.460 -3.704 53.726 1.00 91.62 497 SER A CA 1
ATOM 3932 C C . SER A 1 497 ? 14.768 -2.921 53.866 1.00 91.62 497 SER A C 1
ATOM 3934 O O . SER A 1 497 ? 15.101 -2.063 53.042 1.00 91.62 497 SER A O 1
ATOM 3936 N N . ARG A 1 498 ? 15.549 -3.241 54.900 1.00 90.88 498 ARG A N 1
ATOM 3937 C CA . ARG A 1 498 ? 16.944 -2.794 55.073 1.00 90.88 498 ARG A CA 1
ATOM 3938 C C . ARG A 1 498 ? 17.883 -4.010 55.066 1.00 90.88 498 ARG A C 1
ATOM 3940 O O . ARG A 1 498 ? 17.412 -5.114 55.331 1.00 90.88 498 ARG A O 1
ATOM 3947 N N . PRO A 1 499 ? 19.168 -3.877 54.700 1.00 89.38 499 PRO A N 1
ATOM 3948 C CA . PRO A 1 499 ? 20.076 -5.026 54.699 1.00 89.38 499 PRO A CA 1
ATOM 3949 C C . PRO A 1 499 ? 20.235 -5.599 56.117 1.00 89.38 499 PRO A C 1
ATOM 3951 O O . PRO A 1 499 ? 20.284 -4.831 57.080 1.00 89.38 499 PRO A O 1
ATOM 3954 N N . SER A 1 500 ? 20.291 -6.930 56.239 1.00 86.75 500 SER A N 1
ATOM 3955 C CA . SER A 1 500 ? 20.738 -7.586 57.474 1.00 86.75 500 SER A CA 1
ATOM 3956 C C . SER A 1 500 ? 22.235 -7.358 57.667 1.00 86.75 500 SER A C 1
ATOM 3958 O O . SER A 1 500 ? 22.985 -7.195 56.702 1.00 86.75 500 SER A O 1
ATOM 3960 N N . MET A 1 501 ? 22.671 -7.393 58.923 1.00 79.50 501 MET A N 1
ATOM 3961 C CA . MET A 1 501 ? 24.085 -7.311 59.282 1.00 79.50 501 MET A CA 1
ATOM 3962 C C . MET A 1 501 ? 24.882 -8.572 58.893 1.00 79.50 501 MET A C 1
ATOM 3964 O O . MET A 1 501 ? 26.107 -8.514 58.850 1.00 79.50 501 MET A O 1
ATOM 3968 N N . ALA A 1 502 ? 24.215 -9.701 58.614 1.00 80.38 502 ALA A N 1
ATOM 3969 C CA . ALA A 1 502 ? 24.870 -10.999 58.414 1.00 80.38 502 ALA A CA 1
ATOM 3970 C C . ALA A 1 502 ? 25.010 -11.434 56.945 1.00 80.38 502 ALA A C 1
ATOM 3972 O O . ALA A 1 502 ? 25.998 -12.070 56.585 1.00 80.38 502 ALA A O 1
ATOM 3973 N N . ASN A 1 503 ? 24.025 -11.143 56.088 1.00 80.94 503 ASN A N 1
ATOM 3974 C CA . ASN A 1 503 ? 24.018 -11.616 54.701 1.00 80.94 503 ASN A CA 1
ATOM 3975 C C . ASN A 1 503 ? 23.347 -10.585 53.776 1.00 80.94 503 ASN A C 1
ATOM 3977 O O . ASN A 1 503 ? 22.236 -10.152 54.079 1.00 80.94 503 ASN A O 1
ATOM 3981 N N . PRO A 1 504 ? 23.955 -10.217 52.631 1.00 80.00 504 PRO A N 1
ATOM 3982 C CA . PRO A 1 504 ? 23.386 -9.232 51.703 1.00 80.00 504 PRO A CA 1
ATOM 3983 C C . PRO A 1 504 ? 22.043 -9.655 51.082 1.00 80.00 504 PRO A C 1
ATOM 3985 O O . PRO A 1 504 ? 21.237 -8.796 50.713 1.00 80.00 504 PRO A O 1
ATOM 3988 N N . ASN A 1 505 ? 21.792 -10.964 50.991 1.00 85.38 505 ASN A N 1
ATOM 3989 C CA . ASN A 1 505 ? 20.551 -11.535 50.463 1.00 85.38 505 ASN A CA 1
ATOM 3990 C C . ASN A 1 505 ? 19.453 -11.661 51.530 1.00 85.38 505 ASN A C 1
ATOM 3992 O O . ASN A 1 505 ? 18.289 -11.874 51.191 1.00 85.38 505 ASN A O 1
ATOM 3996 N N . VAL A 1 506 ? 19.805 -11.511 52.810 1.00 90.12 506 VAL A N 1
ATOM 3997 C CA . VAL A 1 506 ? 18.855 -11.481 53.923 1.00 90.12 506 VAL A CA 1
ATOM 3998 C C . VAL A 1 506 ? 18.562 -10.026 54.259 1.00 90.12 506 VAL A C 1
ATOM 4000 O O . VAL A 1 506 ? 19.462 -9.206 54.451 1.00 90.12 506 VAL A O 1
ATOM 4003 N N . ARG A 1 507 ? 17.283 -9.669 54.296 1.00 91.94 507 ARG A N 1
ATOM 4004 C CA . ARG A 1 507 ? 16.858 -8.287 54.500 1.00 91.94 507 ARG A CA 1
ATOM 4005 C C . ARG A 1 507 ? 15.839 -8.204 55.617 1.00 91.94 507 ARG A C 1
ATOM 4007 O O . ARG A 1 507 ? 14.903 -8.994 55.676 1.00 91.94 507 ARG A O 1
ATOM 4014 N N . VAL A 1 508 ? 16.005 -7.216 56.484 1.00 91.19 508 VAL A N 1
ATOM 4015 C CA . VAL A 1 508 ? 15.078 -6.959 57.580 1.00 91.19 508 VAL A CA 1
ATOM 4016 C C . VAL A 1 508 ? 13.840 -6.280 57.014 1.00 91.19 508 VAL A C 1
ATOM 4018 O O . VAL A 1 508 ? 13.946 -5.200 56.427 1.00 91.19 508 VAL A O 1
ATOM 4021 N N . ALA A 1 509 ? 12.685 -6.927 57.140 1.00 90.94 509 ALA A N 1
ATOM 4022 C CA . ALA A 1 509 ? 11.422 -6.438 56.604 1.00 90.94 509 ALA A CA 1
ATOM 4023 C C . ALA A 1 509 ? 10.833 -5.331 57.482 1.00 90.94 509 ALA A C 1
ATOM 4025 O O . ALA A 1 509 ? 10.902 -5.390 58.707 1.00 90.94 509 ALA A O 1
ATOM 4026 N N . TRP A 1 510 ? 10.189 -4.351 56.857 1.00 88.50 510 TRP A N 1
ATOM 4027 C CA . TRP A 1 510 ? 9.338 -3.409 57.566 1.00 88.50 510 TRP A CA 1
ATOM 4028 C C . TRP A 1 510 ? 8.039 -4.097 57.996 1.00 88.50 510 TRP A C 1
ATOM 4030 O O . TRP A 1 510 ? 7.299 -4.611 57.151 1.00 88.50 510 TRP A O 1
ATOM 4040 N N . LEU A 1 511 ? 7.765 -4.105 59.302 1.00 84.94 511 LEU A N 1
ATOM 4041 C CA . LEU A 1 511 ? 6.619 -4.785 59.909 1.00 84.94 511 LEU A CA 1
ATOM 4042 C C . LEU A 1 511 ? 5.637 -3.761 60.498 1.00 84.94 511 LEU A C 1
ATOM 4044 O O . LEU A 1 511 ? 5.706 -3.467 61.691 1.00 84.94 511 LEU A O 1
ATOM 4048 N N . PRO A 1 512 ? 4.680 -3.242 59.705 1.00 68.69 512 PRO A N 1
ATOM 4049 C CA . PRO A 1 512 ? 3.712 -2.257 60.196 1.00 68.69 512 PRO A CA 1
ATOM 4050 C C . PRO A 1 512 ? 2.797 -2.815 61.301 1.00 68.69 512 PRO A C 1
ATOM 4052 O O . PRO A 1 512 ? 2.206 -2.066 62.064 1.00 68.69 512 PRO A O 1
ATOM 4055 N N . GLU A 1 513 ? 2.678 -4.139 61.410 1.00 69.88 513 GLU A N 1
ATOM 4056 C CA . GLU A 1 513 ? 1.766 -4.818 62.339 1.00 69.88 513 GLU A CA 1
ATOM 4057 C C . GLU A 1 513 ? 2.319 -4.978 63.757 1.00 69.88 513 GLU A C 1
ATOM 4059 O O . GLU A 1 513 ? 1.552 -5.256 64.672 1.00 69.88 513 GLU A O 1
ATOM 4064 N N . ARG A 1 514 ? 3.638 -4.844 63.931 1.00 65.06 514 ARG A N 1
ATOM 4065 C CA . ARG A 1 514 ? 4.342 -5.083 65.203 1.00 65.06 514 ARG A CA 1
ATOM 4066 C C . ARG A 1 514 ? 4.921 -3.801 65.802 1.00 65.06 514 ARG A C 1
ATOM 4068 O O . ARG A 1 514 ? 5.806 -3.860 66.654 1.00 65.06 514 ARG A O 1
ATOM 4075 N N . GLN A 1 515 ? 4.454 -2.639 65.347 1.00 60.16 515 GLN A N 1
ATOM 4076 C CA . GLN A 1 515 ? 5.002 -1.363 65.788 1.00 60.16 515 GLN A CA 1
ATOM 4077 C C . GLN A 1 515 ? 4.804 -1.154 67.293 1.00 60.16 515 GLN A C 1
ATOM 4079 O O . GLN A 1 515 ? 3.694 -1.216 67.821 1.00 60.16 515 GLN A O 1
ATOM 4084 N N . ARG A 1 516 ? 5.916 -0.868 67.977 1.00 60.06 516 ARG A N 1
ATOM 4085 C CA . ARG A 1 516 ? 5.920 -0.242 69.305 1.00 60.06 516 ARG A CA 1
ATOM 4086 C C . ARG A 1 516 ? 5.433 1.203 69.143 1.00 60.06 516 ARG A C 1
ATOM 4088 O O . ARG A 1 516 ? 5.620 1.780 68.077 1.00 60.06 516 ARG A O 1
ATOM 4095 N N . ALA A 1 517 ? 4.859 1.789 70.192 1.00 55.06 517 ALA A N 1
ATOM 4096 C CA . ALA A 1 517 ? 4.100 3.053 70.186 1.00 55.06 517 ALA A CA 1
ATOM 4097 C C . ALA A 1 517 ? 4.777 4.318 69.579 1.00 55.06 517 ALA A C 1
ATOM 4099 O O . ALA A 1 517 ? 4.150 5.372 69.551 1.00 55.06 517 ALA A O 1
ATOM 4100 N N . HIS A 1 518 ? 6.020 4.239 69.083 1.00 59.97 518 HIS A N 1
ATOM 4101 C CA . HIS A 1 518 ? 6.816 5.361 68.565 1.00 59.97 518 HIS A CA 1
ATOM 4102 C C . HIS A 1 518 ? 7.570 5.073 67.247 1.00 59.97 518 HIS A C 1
ATOM 4104 O O . HIS A 1 518 ? 8.572 5.727 66.971 1.00 59.97 518 HIS A O 1
ATOM 4110 N N . ALA A 1 519 ? 7.147 4.096 66.440 1.00 68.12 519 ALA A N 1
ATOM 4111 C CA . ALA A 1 519 ? 7.781 3.837 65.140 1.00 68.12 519 ALA A CA 1
ATOM 4112 C C . ALA A 1 519 ? 7.442 4.936 64.104 1.00 68.12 519 ALA A C 1
ATOM 4114 O O . ALA A 1 519 ? 6.294 5.376 64.019 1.00 68.12 519 ALA A O 1
ATOM 4115 N N . LEU A 1 520 ? 8.433 5.373 63.320 1.00 78.81 520 LEU A N 1
ATOM 4116 C CA . LEU A 1 520 ? 8.263 6.337 62.223 1.00 78.81 520 LEU A CA 1
ATOM 4117 C C . LEU A 1 520 ? 7.792 5.620 60.943 1.00 78.81 520 LEU A C 1
ATOM 4119 O O . LEU A 1 520 ? 7.632 4.399 60.898 1.00 78.81 520 LEU A O 1
ATOM 4123 N N . LEU A 1 521 ? 7.539 6.370 59.865 1.00 83.06 521 LEU A N 1
ATOM 4124 C CA . LEU A 1 521 ? 7.261 5.757 58.566 1.00 83.06 521 LEU A CA 1
ATOM 4125 C C . LEU A 1 521 ? 8.508 5.022 58.053 1.00 83.06 521 LEU A C 1
ATOM 4127 O O . LEU A 1 521 ? 9.641 5.436 58.278 1.00 83.06 521 LEU A O 1
ATOM 4131 N N . ALA A 1 522 ? 8.293 3.950 57.288 1.00 83.25 522 ALA A N 1
ATOM 4132 C CA . ALA A 1 522 ? 9.354 3.065 56.804 1.00 83.25 522 ALA A CA 1
ATOM 4133 C C . ALA A 1 522 ? 10.539 3.790 56.134 1.00 83.25 522 ALA A C 1
ATOM 4135 O O . ALA A 1 522 ? 11.680 3.361 56.268 1.00 83.25 522 ALA A O 1
ATOM 4136 N N . SER A 1 523 ? 10.278 4.866 55.379 1.00 84.88 523 SER A N 1
ATOM 4137 C CA . SER A 1 523 ? 11.328 5.660 54.722 1.00 84.88 523 SER A CA 1
ATOM 4138 C C . SER A 1 523 ? 12.250 6.352 55.714 1.00 84.88 523 SER A C 1
ATOM 4140 O O . SER A 1 523 ? 13.456 6.406 55.487 1.00 84.88 523 SER A O 1
ATOM 4142 N N . ASP A 1 524 ? 11.677 6.849 56.802 1.00 84.25 524 ASP A N 1
ATOM 4143 C CA . ASP A 1 524 ? 12.354 7.691 57.783 1.00 84.25 524 ASP A CA 1
ATOM 4144 C C . ASP A 1 524 ? 13.189 6.818 58.728 1.00 84.25 524 ASP A C 1
ATOM 4146 O O . ASP A 1 524 ? 14.244 7.228 59.200 1.00 84.25 524 ASP A O 1
ATOM 4150 N N . GLU A 1 525 ? 12.785 5.555 58.890 1.00 82.31 525 GLU A N 1
ATOM 4151 C CA . GLU A 1 525 ? 13.578 4.498 59.527 1.00 82.31 525 GLU A CA 1
ATOM 4152 C C . GLU A 1 525 ? 14.606 3.835 58.583 1.00 82.31 525 GLU A C 1
ATOM 4154 O O . GLU A 1 525 ? 15.290 2.879 58.954 1.00 82.31 525 GLU A O 1
ATOM 4159 N N . GLY A 1 526 ? 14.734 4.320 57.342 1.00 86.38 526 GLY A N 1
ATOM 4160 C CA . GLY A 1 526 ? 15.748 3.859 56.390 1.00 86.38 526 GLY A CA 1
ATOM 4161 C C . GLY A 1 526 ? 15.408 2.571 55.627 1.00 86.38 526 GLY A C 1
ATOM 4162 O O . GLY A 1 526 ? 16.279 2.021 54.944 1.00 86.38 526 GLY A O 1
ATOM 4163 N N . PHE A 1 527 ? 14.163 2.088 55.676 1.00 90.50 527 PHE A N 1
ATOM 4164 C CA . PHE A 1 527 ? 13.706 0.962 54.857 1.00 90.50 527 PHE A CA 1
ATOM 4165 C C . PHE A 1 527 ? 13.432 1.408 53.412 1.00 90.50 527 PHE A C 1
ATOM 4167 O O . PHE A 1 527 ? 12.754 2.406 53.151 1.00 90.50 527 PHE A O 1
ATOM 4174 N N . LYS A 1 528 ? 13.918 0.629 52.438 1.00 91.31 528 LYS A N 1
ATOM 4175 C CA . LYS A 1 528 ? 13.791 0.912 50.995 1.00 91.31 528 LYS A CA 1
ATOM 4176 C C . LYS A 1 528 ? 13.165 -0.270 50.255 1.00 91.31 528 LYS A C 1
ATOM 4178 O O . LYS A 1 528 ? 13.150 -1.387 50.762 1.00 91.31 528 LYS A O 1
ATOM 4183 N N . PHE A 1 529 ? 12.652 -0.047 49.047 1.00 92.06 529 PHE A N 1
ATOM 4184 C CA . PHE A 1 529 ? 12.268 -1.161 48.178 1.00 92.06 529 PHE A CA 1
ATOM 4185 C C . PHE A 1 529 ? 13.527 -1.865 47.673 1.00 92.06 529 PHE A C 1
ATOM 4187 O O . PHE A 1 529 ? 14.377 -1.244 47.039 1.00 92.06 529 PHE A O 1
ATOM 4194 N N . ALA A 1 530 ? 13.660 -3.149 47.995 1.00 86.19 530 ALA A N 1
ATOM 4195 C CA . ALA A 1 530 ? 14.783 -3.972 47.574 1.00 86.19 530 ALA A CA 1
ATOM 4196 C C . ALA A 1 530 ? 14.350 -5.441 47.508 1.00 86.19 530 ALA A C 1
ATOM 4198 O O . ALA A 1 530 ? 14.066 -6.058 48.536 1.00 86.19 530 ALA A O 1
ATOM 4199 N N . TYR A 1 531 ? 14.308 -5.975 46.289 1.00 86.94 531 TYR A N 1
ATOM 4200 C CA . TYR A 1 531 ? 13.994 -7.367 45.982 1.00 86.94 531 TYR A CA 1
ATOM 4201 C C . TYR A 1 531 ? 14.880 -7.810 44.812 1.00 86.94 531 TYR A C 1
ATOM 4203 O O . TYR A 1 531 ? 14.710 -7.337 43.693 1.00 86.94 531 TYR A O 1
ATOM 4211 N N . GLY A 1 532 ? 15.869 -8.664 45.080 1.00 78.62 532 GLY A N 1
ATOM 4212 C CA . GLY A 1 532 ? 16.866 -9.117 44.103 1.00 78.62 532 GLY A CA 1
ATOM 4213 C C . GLY A 1 532 ? 16.498 -10.417 43.379 1.00 78.62 532 GLY A C 1
ATOM 4214 O O . GLY A 1 532 ? 17.371 -11.042 42.786 1.00 78.62 532 GLY A O 1
ATOM 4215 N N . GLY A 1 533 ? 15.239 -10.862 43.465 1.00 81.00 533 GLY A N 1
ATOM 4216 C CA . GLY A 1 533 ? 14.779 -12.144 42.923 1.00 81.00 533 GLY A CA 1
ATOM 4217 C C . GLY A 1 533 ? 14.707 -13.261 43.978 1.00 81.00 533 GLY A C 1
ATOM 4218 O O . GLY A 1 533 ? 14.711 -12.969 45.179 1.00 81.00 533 GLY A O 1
ATOM 4219 N N . PRO A 1 534 ? 14.655 -14.542 43.562 1.00 82.69 534 PRO A N 1
ATOM 4220 C CA . PRO A 1 534 ? 14.280 -15.675 44.420 1.00 82.69 534 PRO A CA 1
ATOM 4221 C C . PRO A 1 534 ? 15.250 -15.958 45.577 1.00 82.69 534 PRO A C 1
ATOM 4223 O O . PRO A 1 534 ? 14.901 -16.667 46.515 1.00 82.69 534 PRO A O 1
ATOM 4226 N N . HIS A 1 535 ? 16.460 -15.398 45.543 1.00 85.25 535 HIS A N 1
ATOM 4227 C CA . HIS A 1 535 ? 17.452 -15.544 46.612 1.00 85.25 535 HIS A CA 1
ATOM 4228 C C . HIS A 1 535 ? 17.270 -14.540 47.760 1.00 85.25 535 HIS A C 1
ATOM 4230 O O . HIS A 1 535 ? 17.936 -14.670 48.785 1.00 85.25 535 HIS A O 1
ATOM 4236 N N . THR A 1 536 ? 16.393 -13.541 47.603 1.00 89.56 536 THR A N 1
ATOM 4237 C CA . THR A 1 536 ? 16.144 -12.538 48.647 1.00 89.56 536 THR A CA 1
ATOM 4238 C C . THR A 1 536 ? 15.219 -13.113 49.712 1.00 89.56 536 THR A C 1
ATOM 4240 O O . THR A 1 536 ? 14.082 -13.470 49.405 1.00 89.56 536 THR A O 1
ATOM 4243 N N . ARG A 1 537 ? 15.672 -13.146 50.968 1.00 90.44 537 ARG A N 1
ATOM 4244 C CA . ARG A 1 537 ? 14.855 -13.560 52.117 1.00 90.44 537 ARG A CA 1
ATOM 4245 C C . ARG A 1 537 ? 14.553 -12.384 53.030 1.00 90.44 537 ARG A C 1
ATOM 4247 O O . ARG A 1 537 ? 15.419 -11.547 53.278 1.00 90.44 537 ARG A O 1
ATOM 4254 N N . PHE A 1 538 ? 13.324 -12.336 53.527 1.00 92.12 538 PHE A N 1
ATOM 4255 C CA . PHE A 1 538 ? 12.853 -11.294 54.430 1.00 92.12 538 PHE A CA 1
ATOM 4256 C C . PHE A 1 538 ? 12.790 -11.856 55.845 1.00 92.12 538 PHE A C 1
ATOM 4258 O O . PHE A 1 538 ? 12.292 -12.957 56.061 1.00 92.12 538 PHE A O 1
ATOM 4265 N N . VAL A 1 539 ? 13.334 -11.115 56.805 1.00 92.25 539 VAL A N 1
ATOM 4266 C CA . VAL A 1 539 ? 13.431 -11.554 58.200 1.00 92.25 539 VAL A CA 1
ATOM 4267 C C . VAL A 1 539 ? 13.066 -10.429 59.160 1.00 92.25 539 VAL A C 1
ATOM 4269 O O . VAL A 1 539 ? 13.137 -9.247 58.823 1.00 92.25 539 VAL A O 1
ATOM 4272 N N . GLU A 1 540 ? 12.702 -10.799 60.376 1.00 90.12 540 GLU A N 1
ATOM 4273 C CA . GLU A 1 540 ? 12.801 -9.956 61.557 1.00 90.12 540 GLU A CA 1
ATOM 4274 C C . GLU A 1 540 ? 14.131 -10.287 62.238 1.00 90.12 540 GLU A C 1
ATOM 4276 O O . GLU A 1 540 ? 14.410 -11.447 62.549 1.00 90.12 540 GLU A O 1
ATOM 4281 N N . GLU A 1 541 ? 14.979 -9.277 62.409 1.00 87.75 541 GLU A N 1
ATOM 4282 C CA . GLU A 1 541 ? 16.306 -9.428 63.004 1.00 87.75 541 GLU A CA 1
ATOM 4283 C C . GLU A 1 541 ? 16.275 -8.892 64.432 1.00 87.75 541 GLU A C 1
ATOM 4285 O O . GLU A 1 541 ? 15.994 -7.714 64.663 1.00 87.75 541 GLU A O 1
ATOM 4290 N N . THR A 1 542 ? 16.561 -9.771 65.387 1.00 86.19 542 THR A N 1
ATOM 4291 C CA . THR A 1 542 ? 16.719 -9.432 66.805 1.00 86.19 542 THR A CA 1
ATOM 4292 C C . THR A 1 542 ? 18.069 -9.942 67.305 1.00 86.19 542 THR A C 1
ATOM 4294 O O . THR A 1 542 ? 18.767 -10.660 66.595 1.00 86.19 542 THR A O 1
ATOM 4297 N N . PHE A 1 543 ? 18.471 -9.561 68.514 1.00 83.06 543 PHE A N 1
ATOM 4298 C CA . PHE A 1 543 ? 19.692 -10.064 69.143 1.00 83.06 543 PHE A CA 1
ATOM 4299 C C . PHE A 1 543 ? 19.321 -10.772 70.439 1.00 83.06 543 PHE A C 1
ATOM 4301 O O . PHE A 1 543 ? 18.459 -10.295 71.181 1.00 83.06 543 PHE A O 1
ATOM 4308 N N . ALA A 1 544 ? 19.961 -11.911 70.705 1.00 81.00 544 ALA A N 1
ATOM 4309 C CA . ALA A 1 544 ? 19.801 -12.593 71.980 1.00 81.00 544 ALA A CA 1
ATOM 4310 C C . ALA A 1 544 ? 20.269 -11.677 73.122 1.00 81.00 544 ALA A C 1
ATOM 4312 O O . ALA A 1 544 ? 21.274 -10.973 72.995 1.00 81.00 544 ALA A O 1
ATOM 4313 N N . TYR A 1 545 ? 19.534 -11.679 74.236 1.00 79.00 545 TYR A N 1
ATOM 4314 C CA . TYR A 1 545 ? 19.906 -10.891 75.405 1.00 79.00 545 TYR A CA 1
ATOM 4315 C C . TYR A 1 545 ? 21.250 -11.379 75.955 1.00 79.00 545 TYR A C 1
ATOM 4317 O O . TYR A 1 545 ? 21.422 -12.551 76.283 1.00 79.00 545 TYR A O 1
ATOM 4325 N N . ALA A 1 546 ? 22.210 -10.464 76.034 1.00 70.25 546 ALA A N 1
ATOM 4326 C CA . ALA A 1 546 ? 23.540 -10.742 76.540 1.00 70.25 546 ALA A CA 1
ATOM 4327 C C . ALA A 1 546 ? 23.546 -10.601 78.071 1.00 70.25 546 ALA A C 1
ATOM 4329 O O . ALA A 1 546 ? 23.602 -9.492 78.600 1.00 70.25 546 ALA A O 1
ATOM 4330 N N . GLU A 1 547 ? 23.478 -11.723 78.790 1.00 75.94 547 GLU A N 1
ATOM 4331 C CA . GLU A 1 547 ? 23.659 -11.762 80.248 1.00 75.94 547 GLU A CA 1
ATOM 4332 C C . GLU A 1 547 ? 25.089 -11.359 80.657 1.00 75.94 547 GLU A C 1
ATOM 4334 O O . GLU A 1 547 ? 25.974 -11.220 79.817 1.00 75.94 547 GLU A O 1
ATOM 4339 N N . ASN A 1 548 ? 25.369 -11.184 81.951 1.00 78.06 548 ASN A N 1
ATOM 4340 C CA . ASN A 1 548 ? 26.696 -10.772 82.432 1.00 78.06 548 ASN A CA 1
ATOM 4341 C C . ASN A 1 548 ? 27.671 -11.967 82.557 1.00 78.06 548 ASN A C 1
ATOM 4343 O O . ASN A 1 548 ? 28.172 -12.263 83.640 1.00 78.06 548 ASN A O 1
ATOM 4347 N N . THR A 1 549 ? 27.913 -12.682 81.456 1.00 81.75 549 THR A N 1
ATOM 4348 C CA . THR A 1 549 ? 28.781 -13.870 81.382 1.00 81.75 549 THR A CA 1
ATOM 4349 C C . THR A 1 549 ? 30.080 -13.583 80.617 1.00 81.75 549 THR A C 1
ATOM 4351 O O . THR A 1 549 ? 30.230 -12.557 79.960 1.00 81.75 549 THR A O 1
ATOM 4354 N N . LEU A 1 550 ? 31.070 -14.484 80.680 1.00 80.44 550 LEU A N 1
ATOM 4355 C CA . LEU A 1 550 ? 32.299 -14.335 79.881 1.00 80.44 550 LEU A CA 1
ATOM 4356 C C . LEU A 1 550 ? 32.001 -14.381 78.373 1.00 80.44 550 LEU A C 1
ATOM 4358 O O . LEU A 1 550 ? 32.611 -13.650 77.598 1.00 80.44 550 LEU A O 1
ATOM 4362 N N . GLN A 1 551 ? 31.027 -15.192 77.955 1.00 78.75 551 GLN A N 1
ATOM 4363 C CA . GLN A 1 551 ? 30.644 -15.324 76.548 1.00 78.75 551 GLN A CA 1
ATOM 4364 C C . GLN A 1 551 ? 30.109 -14.009 75.973 1.00 78.75 551 GLN A C 1
ATOM 4366 O O . GLN A 1 551 ? 30.485 -13.656 74.861 1.00 78.75 551 GLN A O 1
ATOM 4371 N N . SER A 1 552 ? 29.321 -13.241 76.731 1.00 79.56 552 SER A N 1
ATOM 4372 C CA . SER A 1 552 ? 28.828 -11.938 76.269 1.00 79.56 552 SER A CA 1
ATOM 4373 C C . SER A 1 552 ? 29.899 -10.847 76.214 1.00 79.56 552 SER A C 1
ATOM 4375 O O . SER A 1 552 ? 29.748 -9.887 75.463 1.00 79.56 552 SER A O 1
ATOM 4377 N N . ARG A 1 553 ? 30.980 -10.983 76.995 1.00 77.75 553 ARG A N 1
ATOM 4378 C CA . ARG A 1 553 ? 32.105 -10.032 77.007 1.00 77.75 553 ARG A CA 1
ATOM 4379 C C . ARG A 1 553 ? 33.119 -10.277 75.889 1.00 77.75 553 ARG A C 1
ATOM 4381 O O . ARG A 1 553 ? 33.790 -9.329 75.491 1.00 77.75 553 ARG A O 1
ATOM 4388 N N . TYR A 1 554 ? 33.249 -11.517 75.407 1.00 79.88 554 TYR A N 1
ATOM 4389 C CA . TYR A 1 554 ? 34.286 -11.902 74.438 1.00 79.88 554 TYR A CA 1
ATOM 4390 C C . TYR A 1 554 ? 33.759 -12.327 73.062 1.00 79.88 554 TYR A C 1
ATOM 4392 O O . TYR A 1 554 ? 34.469 -12.142 72.075 1.00 79.88 554 TYR A O 1
ATOM 4400 N N . LEU A 1 555 ? 32.553 -12.897 72.959 1.00 82.75 555 LEU A N 1
ATOM 4401 C CA . LEU A 1 555 ? 31.986 -13.327 71.677 1.00 82.75 555 LEU A CA 1
ATOM 4402 C C . LEU A 1 555 ? 31.102 -12.229 71.076 1.00 82.75 555 LEU A C 1
ATOM 4404 O O . LEU A 1 555 ? 30.369 -11.539 71.783 1.00 82.75 555 LEU A O 1
ATOM 4408 N N . ALA A 1 556 ? 31.150 -12.085 69.749 1.00 79.69 556 ALA A N 1
ATOM 4409 C CA . ALA A 1 556 ? 30.270 -11.171 69.031 1.00 79.69 556 ALA A CA 1
ATOM 4410 C C . ALA A 1 556 ? 28.803 -11.616 69.157 1.00 79.69 556 ALA A C 1
ATOM 4412 O O . ALA A 1 556 ? 28.498 -12.809 69.101 1.00 79.69 556 ALA A O 1
ATOM 4413 N N . GLN A 1 557 ? 27.889 -10.651 69.283 1.00 79.81 557 GLN A N 1
ATOM 4414 C CA . GLN A 1 557 ? 26.457 -10.940 69.285 1.00 79.81 557 GLN A CA 1
ATOM 4415 C C . GLN A 1 557 ? 26.038 -11.549 67.944 1.00 79.81 557 GLN A C 1
ATOM 4417 O O . GLN A 1 557 ? 26.307 -10.987 66.882 1.00 79.81 557 GLN A O 1
ATOM 4422 N N . GLN A 1 558 ? 25.356 -12.692 68.000 1.00 77.69 558 GLN A N 1
ATOM 4423 C CA . GLN A 1 558 ? 24.793 -13.331 66.817 1.00 77.69 558 GLN A CA 1
ATOM 4424 C C . GLN A 1 558 ? 23.359 -12.830 66.599 1.00 77.69 558 GLN A C 1
ATOM 4426 O O . GLN A 1 558 ? 22.553 -12.877 67.535 1.00 77.69 558 GLN A O 1
ATOM 4431 N N . PRO A 1 559 ? 23.022 -12.331 65.396 1.00 82.94 559 PRO A N 1
ATOM 4432 C CA . PRO A 1 559 ? 21.659 -11.936 65.089 1.00 82.94 559 PRO A CA 1
ATOM 4433 C C . PRO A 1 559 ? 20.763 -13.176 65.004 1.00 82.94 559 PRO A C 1
ATOM 4435 O O . PRO A 1 559 ? 21.085 -14.156 64.334 1.00 82.94 559 PRO A O 1
ATOM 4438 N N . VAL A 1 560 ? 19.617 -13.114 65.670 1.00 87.12 560 VAL A N 1
ATOM 4439 C CA . VAL A 1 560 ? 18.550 -14.109 65.597 1.00 87.12 560 VAL A CA 1
ATOM 4440 C C . VAL A 1 560 ? 17.584 -13.674 64.501 1.00 87.12 560 VAL A C 1
ATOM 4442 O O . VAL A 1 560 ? 16.959 -12.613 64.587 1.00 87.12 560 VAL A O 1
ATOM 4445 N N . HIS A 1 561 ? 17.475 -14.486 63.451 1.00 89.62 561 HIS A N 1
ATOM 4446 C CA . HIS A 1 561 ? 16.595 -14.228 62.311 1.00 89.62 561 HIS A CA 1
ATOM 4447 C C . HIS A 1 561 ? 15.316 -15.045 62.431 1.00 89.62 561 HIS A C 1
ATOM 4449 O O . HIS A 1 561 ? 15.360 -16.269 62.508 1.00 89.62 561 HIS A O 1
ATOM 4455 N N . THR A 1 562 ? 14.172 -14.366 62.400 1.00 89.81 562 THR A N 1
ATOM 4456 C CA . THR A 1 562 ? 12.861 -15.005 62.236 1.00 89.81 562 THR A CA 1
ATOM 4457 C C . THR A 1 562 ? 12.365 -14.709 60.829 1.00 89.81 562 THR A C 1
ATOM 4459 O O . THR A 1 562 ? 12.232 -13.545 60.462 1.00 89.81 562 THR A O 1
ATOM 4462 N N . GLU A 1 563 ? 12.138 -15.735 60.013 1.00 90.38 563 GLU A N 1
ATOM 4463 C CA . GLU A 1 563 ? 11.710 -15.556 58.622 1.00 90.38 563 GLU A CA 1
ATOM 4464 C C . GLU A 1 563 ? 10.302 -14.953 58.541 1.00 90.38 563 GLU A C 1
ATOM 4466 O O . GLU A 1 563 ? 9.412 -15.289 59.324 1.00 90.38 563 GLU A O 1
ATOM 4471 N N . VAL A 1 564 ? 10.105 -14.027 57.600 1.00 90.19 564 VAL A N 1
ATOM 4472 C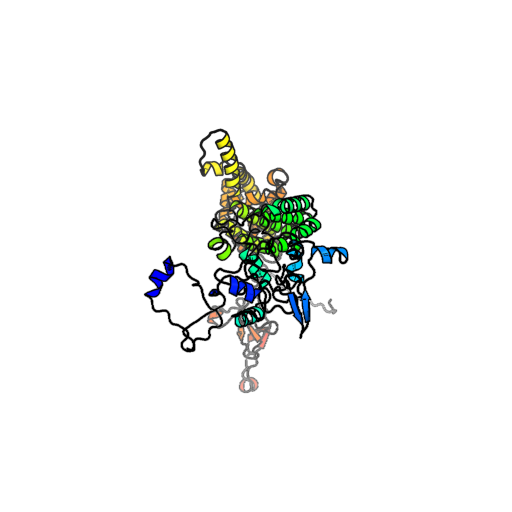 CA . VAL A 1 564 ? 8.829 -13.338 57.388 1.00 90.19 564 VAL A CA 1
ATOM 4473 C C . VAL A 1 564 ? 8.538 -13.226 55.897 1.00 90.19 564 VAL A C 1
ATOM 4475 O O . VAL A 1 564 ? 9.442 -13.154 55.066 1.00 90.19 564 VAL A O 1
ATOM 4478 N N . THR A 1 565 ? 7.259 -13.172 55.538 1.00 87.69 565 THR A N 1
ATOM 4479 C CA . THR A 1 565 ? 6.848 -13.032 54.142 1.00 87.69 565 THR A CA 1
ATOM 4480 C C . THR A 1 565 ? 7.293 -11.685 53.546 1.00 87.69 565 THR A C 1
ATOM 4482 O O . THR A 1 565 ? 7.260 -10.656 54.234 1.00 87.69 565 THR A O 1
ATOM 4485 N N . PRO A 1 566 ? 7.680 -11.654 52.252 1.00 86.19 566 PRO A N 1
ATOM 4486 C CA . PRO A 1 566 ? 8.082 -10.427 51.557 1.00 86.19 566 PRO A CA 1
ATOM 4487 C C . PRO A 1 566 ? 6.905 -9.473 51.321 1.00 86.19 566 PRO A C 1
ATOM 4489 O O . PRO A 1 566 ? 7.091 -8.265 51.180 1.00 86.19 566 PRO A O 1
ATOM 4492 N N . SER A 1 567 ? 5.686 -10.007 51.285 1.00 86.50 567 SER A N 1
ATOM 4493 C CA . SER A 1 567 ? 4.461 -9.247 51.102 1.00 86.50 567 SER A CA 1
ATOM 4494 C C . SER A 1 567 ? 3.534 -9.382 52.305 1.00 86.50 567 SER A C 1
ATOM 4496 O O . SER A 1 567 ? 3.636 -10.302 53.125 1.00 86.50 567 SER A O 1
ATOM 4498 N N . ARG A 1 568 ? 2.638 -8.408 52.428 1.00 81.69 568 ARG A N 1
ATOM 4499 C CA . ARG A 1 568 ? 1.547 -8.378 53.391 1.00 81.69 568 ARG A CA 1
ATOM 4500 C C . ARG A 1 568 ? 0.230 -8.417 52.629 1.00 81.69 568 ARG A C 1
ATOM 4502 O O . ARG A 1 568 ? -0.006 -7.593 51.749 1.00 81.69 568 ARG A O 1
ATOM 4509 N N . SER A 1 569 ? -0.626 -9.358 52.997 1.00 71.38 569 SER A N 1
ATOM 4510 C CA . SER A 1 569 ? -2.030 -9.303 52.619 1.00 71.38 569 SER A CA 1
ATOM 4511 C C . SER A 1 569 ? -2.744 -8.332 53.563 1.00 71.38 569 SER A C 1
ATOM 4513 O O . SER A 1 569 ? -2.722 -8.532 54.776 1.00 71.38 569 SER A O 1
ATOM 4515 N N . GLU A 1 570 ? -3.335 -7.260 53.034 1.00 63.47 570 GLU A N 1
ATOM 4516 C CA . GLU A 1 570 ? -4.179 -6.355 53.834 1.00 63.47 570 GLU A CA 1
ATOM 4517 C C . GLU A 1 570 ? -5.593 -6.928 54.046 1.00 63.47 570 GLU A C 1
ATOM 4519 O O . GLU A 1 570 ? -6.335 -6.449 54.898 1.00 63.47 570 GLU A O 1
ATOM 4524 N N . SER A 1 571 ? -5.963 -7.992 53.329 1.00 54.16 571 SER A N 1
ATOM 4525 C CA . SER A 1 571 ? -7.308 -8.575 53.349 1.00 54.16 571 SER A CA 1
ATOM 4526 C C . SER A 1 571 ? -7.536 -9.630 54.435 1.00 54.16 571 SER A C 1
ATOM 4528 O O . SER A 1 571 ? -8.674 -9.859 54.827 1.00 54.16 571 SER A O 1
ATOM 4530 N N . ALA A 1 572 ? -6.481 -10.241 54.983 1.00 47.34 572 ALA A N 1
ATOM 4531 C CA . ALA A 1 572 ? -6.608 -11.303 55.991 1.00 47.34 572 ALA A CA 1
ATOM 4532 C C . ALA A 1 572 ? -6.900 -10.796 57.421 1.00 47.34 572 ALA A C 1
ATOM 4534 O O . ALA A 1 572 ? -7.201 -11.590 58.310 1.00 47.34 572 ALA A O 1
ATOM 4535 N N . LYS A 1 573 ? -6.811 -9.482 57.677 1.00 43.59 573 LYS A N 1
ATOM 4536 C CA . LYS A 1 573 ? -6.978 -8.913 59.029 1.00 43.59 573 LYS A CA 1
ATOM 4537 C C . LYS A 1 573 ? -8.427 -8.679 59.463 1.00 43.59 573 LYS A C 1
ATOM 4539 O O . LYS A 1 573 ? -8.651 -8.464 60.651 1.00 43.59 573 LYS A O 1
ATOM 4544 N N . ALA A 1 574 ? -9.401 -8.745 58.556 1.00 36.47 574 ALA A N 1
ATOM 4545 C CA . ALA A 1 574 ? -10.810 -8.540 58.903 1.00 36.47 574 ALA A CA 1
ATOM 4546 C C . ALA A 1 574 ? -11.435 -9.732 59.666 1.00 36.47 574 ALA A C 1
ATOM 4548 O O . ALA A 1 574 ? -12.415 -9.553 60.381 1.00 36.47 574 ALA A O 1
ATOM 4549 N N . ALA A 1 575 ? -10.837 -10.929 59.595 1.00 35.00 575 ALA A N 1
ATOM 4550 C CA . ALA A 1 575 ? -11.403 -12.153 60.176 1.00 35.00 575 ALA A CA 1
ATOM 4551 C C . ALA A 1 575 ? -11.092 -12.383 61.673 1.00 35.00 575 ALA A C 1
ATOM 4553 O O . ALA A 1 575 ? -11.577 -13.352 62.253 1.00 35.00 575 ALA A O 1
ATOM 4554 N N . ALA A 1 576 ? -10.298 -11.524 62.324 1.00 31.73 576 ALA A N 1
ATOM 4555 C CA . ALA A 1 576 ? -9.869 -11.726 63.712 1.00 31.73 576 ALA A CA 1
ATOM 4556 C C . ALA A 1 576 ? -10.166 -10.505 64.600 1.00 31.73 576 ALA A C 1
ATOM 4558 O O . ALA A 1 576 ? -9.263 -9.808 65.055 1.00 31.73 576 ALA A O 1
ATOM 4559 N N . SER A 1 577 ? -11.446 -10.257 64.878 1.00 25.84 577 SER A N 1
ATOM 4560 C CA . SER A 1 577 ? -11.870 -9.515 66.073 1.00 25.84 577 SER A CA 1
ATOM 4561 C C . SER A 1 577 ? -12.711 -10.443 66.948 1.00 25.84 577 SER A C 1
ATOM 4563 O O . SER A 1 577 ? -13.837 -10.752 66.562 1.00 25.84 577 SER A O 1
ATOM 4565 N N . PRO A 1 578 ? -12.216 -10.919 68.107 1.00 34.38 578 PRO A N 1
ATOM 4566 C CA . PRO A 1 578 ? -13.055 -11.649 69.035 1.00 34.38 578 PRO A CA 1
ATOM 4567 C C . PRO A 1 578 ? -13.868 -10.650 69.864 1.00 34.38 578 PRO A C 1
ATOM 4569 O O . PRO A 1 578 ? -13.333 -9.794 70.570 1.00 34.38 578 PRO A O 1
ATOM 4572 N N . THR A 1 579 ? -15.185 -10.787 69.767 1.00 30.78 579 THR A N 1
ATOM 4573 C CA . THR A 1 579 ? -16.169 -10.278 70.721 1.00 30.78 579 THR A CA 1
ATOM 4574 C C . THR A 1 579 ? -15.768 -10.622 72.155 1.00 30.78 579 THR A C 1
ATOM 4576 O O . THR A 1 579 ? -15.516 -11.781 72.484 1.00 30.78 579 THR A O 1
ATOM 4579 N N . ALA A 1 580 ? -15.742 -9.601 73.009 1.00 32.66 580 ALA A N 1
ATOM 4580 C CA . ALA A 1 580 ? -15.591 -9.727 74.449 1.00 32.66 580 ALA A CA 1
ATOM 4581 C C . ALA A 1 580 ? -16.728 -10.574 75.055 1.00 32.66 580 ALA A C 1
ATOM 4583 O O . ALA A 1 580 ? -17.904 -10.313 74.804 1.00 32.66 580 ALA A O 1
ATOM 4584 N N . GLY A 1 581 ? -16.372 -11.562 75.879 1.00 27.02 581 GLY A N 1
ATOM 4585 C CA . GLY A 1 581 ? -17.305 -12.418 76.610 1.00 27.02 581 GLY A CA 1
ATOM 4586 C C . GLY A 1 581 ? -16.640 -12.998 77.856 1.00 27.02 581 GLY A C 1
ATOM 4587 O O . GLY A 1 581 ? -15.552 -13.560 77.799 1.00 27.02 581 GLY A O 1
ATOM 4588 N N . ILE A 1 582 ? -17.286 -12.773 78.992 1.00 30.08 582 ILE A N 1
ATOM 4589 C CA . ILE A 1 582 ? -16.809 -12.942 80.365 1.00 30.08 582 ILE A CA 1
ATOM 4590 C C . ILE A 1 582 ? -17.014 -14.382 80.885 1.00 30.08 582 ILE A C 1
ATOM 4592 O O . ILE A 1 582 ? -18.022 -15.015 80.590 1.00 30.08 582 ILE A O 1
ATOM 4596 N N . SER A 1 583 ? -16.115 -14.787 81.796 1.00 28.31 583 SER A N 1
ATOM 4597 C CA . SER A 1 583 ? -16.230 -15.801 82.872 1.00 28.31 583 SER A CA 1
ATOM 4598 C C . SER A 1 583 ? -15.967 -17.293 82.606 1.00 28.31 583 SER A C 1
ATOM 4600 O O . SER A 1 583 ? -16.510 -17.901 81.695 1.00 28.31 583 SER A O 1
ATOM 4602 N N . GLY A 1 584 ? -15.207 -17.888 83.544 1.00 26.09 584 GLY A N 1
ATOM 4603 C CA . GLY A 1 584 ? -15.358 -19.287 83.964 1.00 26.09 584 GLY A CA 1
ATOM 4604 C C . GLY A 1 584 ? -14.138 -20.200 83.790 1.00 26.09 584 GLY A C 1
ATOM 4605 O O . GLY A 1 584 ? -14.070 -20.967 82.841 1.00 26.09 584 GLY A O 1
ATOM 4606 N N . ARG A 1 585 ? -13.213 -20.210 84.760 1.00 25.52 585 ARG A N 1
ATOM 4607 C CA . ARG A 1 585 ? -12.449 -21.432 85.119 1.00 25.52 585 ARG A CA 1
ATOM 4608 C C . ARG A 1 585 ? -13.361 -22.286 86.027 1.00 25.52 585 ARG A C 1
ATOM 4610 O O . ARG A 1 585 ? -14.099 -21.659 86.790 1.00 25.52 585 ARG A O 1
ATOM 4617 N N . PRO A 1 586 ? -13.304 -23.641 86.033 1.00 36.81 586 PRO A N 1
ATOM 4618 C CA . PRO A 1 586 ? -12.122 -24.350 86.554 1.00 36.81 586 PRO A CA 1
ATOM 4619 C C . PRO A 1 586 ? -11.784 -25.759 85.971 1.00 36.81 586 PRO A C 1
ATOM 4621 O O . PRO A 1 586 ? -12.562 -26.383 85.262 1.00 36.81 586 PRO A O 1
ATOM 4624 N N . SER A 1 587 ? -10.586 -26.225 86.373 1.00 26.14 587 SER A N 1
ATOM 4625 C CA . SER A 1 587 ? -10.148 -27.600 86.742 1.00 26.14 587 SER A CA 1
ATOM 4626 C C . SER A 1 587 ? -10.054 -28.775 85.736 1.00 26.14 587 SER A C 1
ATOM 4628 O O . SER A 1 587 ? -11.049 -29.369 85.352 1.00 26.14 587 SER A O 1
ATOM 4630 N N . SER A 1 588 ? -8.790 -29.161 85.473 1.00 28.22 588 SER A N 1
ATOM 4631 C CA . SER A 1 588 ? -8.140 -30.499 85.555 1.00 28.22 588 SER A CA 1
ATOM 4632 C C . SER A 1 588 ? -8.835 -31.798 85.098 1.00 28.22 588 SER A C 1
ATOM 4634 O O . SER A 1 588 ? -9.816 -32.201 85.712 1.00 28.22 588 SER A O 1
ATOM 4636 N N . ALA A 1 589 ? -8.169 -32.540 84.191 1.00 27.89 589 ALA A N 1
ATOM 4637 C CA . ALA A 1 589 ? -7.805 -33.981 84.268 1.00 27.89 589 ALA A CA 1
ATOM 4638 C C . ALA A 1 589 ? -7.309 -34.460 82.877 1.00 27.89 589 ALA A C 1
ATOM 4640 O O . ALA A 1 589 ? -8.032 -34.365 81.896 1.00 27.89 589 ALA A O 1
ATOM 4641 N N . SER A 1 590 ? -6.006 -34.712 82.699 1.00 28.72 590 SER A N 1
ATOM 4642 C CA . SER A 1 590 ? -5.392 -36.044 82.486 1.00 28.72 590 SER A CA 1
ATOM 4643 C C . SER A 1 590 ? -5.999 -36.917 81.372 1.00 28.72 590 SER A C 1
ATOM 4645 O O . SER A 1 590 ? -7.104 -37.430 81.521 1.00 28.72 590 SER A O 1
ATOM 4647 N N . GLY A 1 591 ? -5.218 -37.205 80.326 1.00 28.05 591 GLY A N 1
ATOM 4648 C CA . GLY A 1 591 ? -5.524 -38.259 79.354 1.00 28.05 591 GLY A CA 1
ATOM 4649 C C . GLY A 1 591 ? -4.512 -38.304 78.210 1.00 28.05 591 GLY A C 1
ATOM 4650 O O . GLY A 1 591 ? -4.294 -37.315 77.527 1.00 28.05 591 GLY A O 1
ATOM 4651 N N . SER A 1 592 ? -3.853 -39.443 78.067 1.00 26.86 592 SER A N 1
ATOM 4652 C CA . SER A 1 592 ? -2.651 -39.723 77.284 1.00 26.86 592 SER A CA 1
ATOM 4653 C C . SER A 1 592 ? -2.908 -40.285 75.874 1.00 26.86 592 SER A C 1
ATOM 4655 O O . SER A 1 592 ? -3.864 -41.028 75.696 1.00 26.86 592 SER A O 1
ATOM 4657 N N . ALA A 1 593 ? -1.904 -40.095 75.003 1.00 28.38 593 ALA A N 1
ATOM 4658 C CA . ALA A 1 593 ? -1.377 -41.018 73.974 1.00 28.38 593 ALA A CA 1
ATOM 4659 C C . ALA A 1 593 ? -2.052 -41.164 72.583 1.00 28.38 593 ALA A C 1
ATOM 4661 O O . ALA A 1 593 ? -3.262 -41.312 72.467 1.00 28.38 593 ALA A O 1
ATOM 4662 N N . GLY A 1 594 ? -1.176 -41.235 71.558 1.00 28.08 594 GLY A N 1
ATOM 4663 C CA . GLY A 1 594 ? -1.407 -41.660 70.159 1.00 28.08 594 GLY A CA 1
ATOM 4664 C C . GLY A 1 594 ? -1.290 -40.499 69.157 1.00 28.08 594 GLY A C 1
ATOM 4665 O O . GLY A 1 594 ? -2.248 -39.751 69.028 1.00 28.08 594 GLY A O 1
ATOM 4666 N N . LEU A 1 595 ? -0.144 -40.135 68.554 1.00 28.03 595 LEU A N 1
ATOM 4667 C CA . LEU A 1 595 ? 0.685 -40.867 67.567 1.00 28.03 595 LEU A CA 1
ATOM 4668 C C . LEU A 1 595 ? -0.152 -41.505 66.443 1.00 28.03 595 LEU A C 1
ATOM 4670 O O . LEU A 1 595 ? -0.759 -42.546 66.666 1.00 28.03 595 LEU A O 1
ATOM 4674 N N . ASP A 1 596 ? -0.270 -40.840 65.286 1.00 28.66 596 ASP A N 1
ATOM 4675 C CA . ASP A 1 596 ? 0.524 -41.159 64.079 1.00 28.66 596 ASP A CA 1
ATOM 4676 C C . ASP A 1 596 ? 0.010 -40.428 62.812 1.00 28.66 596 ASP A C 1
ATOM 4678 O O . ASP A 1 596 ? -1.146 -40.529 62.411 1.00 28.66 596 ASP A O 1
ATOM 4682 N N . ASP A 1 597 ? 0.928 -39.645 62.239 1.00 29.16 597 ASP A N 1
ATOM 4683 C CA . ASP A 1 597 ? 1.427 -39.669 60.858 1.00 29.16 597 ASP A CA 1
ATOM 4684 C C . ASP A 1 597 ? 0.559 -39.445 59.591 1.00 29.16 597 ASP A C 1
ATOM 4686 O O . ASP A 1 597 ? -0.170 -40.301 59.105 1.00 29.16 597 ASP A O 1
ATOM 4690 N N . THR A 1 598 ? 0.926 -38.326 58.935 1.00 32.06 598 THR A N 1
ATOM 4691 C CA . THR A 1 598 ? 1.292 -38.133 57.504 1.00 32.06 598 THR A CA 1
ATOM 4692 C C . THR A 1 598 ? 0.195 -38.192 56.429 1.00 32.06 598 THR A C 1
ATOM 4694 O O . THR A 1 598 ? -0.482 -39.191 56.245 1.00 32.06 598 THR A O 1
ATOM 4697 N N . HIS A 1 599 ? -0.117 -37.075 55.757 1.00 28.25 599 HIS A N 1
ATOM 4698 C CA . HIS A 1 599 ? 0.588 -36.429 54.625 1.00 28.25 599 HIS A CA 1
ATOM 4699 C C . HIS A 1 599 ? 0.600 -37.232 53.310 1.00 28.25 599 HIS A C 1
ATOM 4701 O O . HIS A 1 599 ? 1.383 -38.164 53.159 1.00 28.25 599 HIS A O 1
ATOM 4707 N N . PHE A 1 600 ? -0.168 -36.746 52.326 1.00 38.22 600 PHE A N 1
ATOM 4708 C CA . PHE A 1 600 ? 0.357 -36.203 51.064 1.00 38.22 600 PHE A CA 1
ATOM 4709 C C . PHE A 1 600 ? -0.539 -35.065 50.571 1.00 38.22 600 PHE A C 1
ATOM 4711 O O . PHE A 1 600 ? -1.777 -35.211 50.690 1.00 38.22 600 PHE A O 1
#

Foldseek 3Di:
DDDDDPDPFWADLDDPVVCVPCVVPDDDADPVPRDDDFLLGDDLVRNLQLQQPQLPQCGLNHCNNLNDPDQWDDDPNDIDGDDDPVNVCVPPPDPDPPLLVQFAAPLCCVVVQLDGGNASFAAALFQPLQDRSGGADDDSRDDDNSPSSSRGQRDDGTPNPVSVVVVVPADSCRNVCSVCPVVWDADPVQDTDDDPVCVVLLVVLLVCLQVLNLVVSVVSVSNDDGQRALSSLLSNLLSCLVVLVLVSLVVSLVCCPPPVLNRCLELSSLQSNLSSCLVVVPLVSLLVSLDVQVPDCCCCPVSVSHYDPLSNLSSLLSSLLSCLVVLVLVSNLVSQVVCVVVVNLLVVLVVVLVVVVVVCVVVVHDDDDDPVSSCPDPLLVLQLVCLLLLLQVLVVVLVVLQVVLCVQFPDQFDDQDDCVVQCLNPGSVSSQVSLCVQFVPDNLSSLLSSLQDDPNPDRCVVPPVVVSSNSSSSSSCSNGPSNVNRSPRDDFAFWFWDADPPDRLETETDDPPPDDPDDDPCVVVPTHDDDPPPSRWYWHWDWDDQDPDPCSVPPDIDIDTDTDDRTHDPGVPVPDDDDDDDDDDDDDDDDDDDDDDDDD

Sequence (600 aa):
MSVIGVFTKGRATGHPSVMSVLRYVPRARVPWQPSRFGRENLAADDMAQLWGTGRYRTGPGNYNSGYSTKKTHTLEDSTVSIIPKHELEKFMPDISLGSKALVTPVSLMSARNGHRVTHDLIHSYDPYIGRLQKPAVVDHDNITVEDPNRVGLNAATLDCRSRIYRWLRRGPFFQEDNYFRRSTKLQRNGPVPVSVHEVPLMQRIIRLARRGQLKAACEEYRRVTSVPPVDVYRALTAACVPGAKLADAIAIFEDGNSRLFYVARDGEVLHNMLRCAIRAKHRVRVMWVYNVMVGRHYENVVVRAEVDVIWRYRIASLALEYLLDSNAGEEARTVYDYLVENKLVDCDLHVRLGHVMQQALKEGKTVHVQQDALDGMALSQNVVVVAPQVAVAVYARYLETMQEGAAWTDARGLPLTDPAKTGADTNGAAAVAWLKAAFPDIDPAAVLRLARFRRNSKDLMAKDRPAYVQRAAQWVELLSSAHQTREEAPLTYLRKSRPSMANPNVRVAWLPERQRAHALLASDEGFKFAYGGPHTRFVEETFAYAENTLQSRYLAQQPVHTEVTPSRSESAKAAASPTAGISGRPSSASGSAGLDDTHF

Secondary structure (DSSP, 8-state):
-----S-S-B--SS-HHHHHHHTTSPPPPPTT------GGGB-HHHHHHHHHSSSTTTSTTSTTSS----SEEEETTEEEEPPPHHHHTTTS------GGGGB--GGGTTTTTT--B-SSSEEP-STTTT-SSSPP---SS---TT-TT--EE-SSSTTHHHHHHHHHT--TTHHHHHHHHHH----TTSPPPPPGGGHHHHHHHHHHHHTT-HHHHHHHHTT--SPPPHHHHHHHHHHHTTTT-HHHHHHHHHHHTTTSTTTT--HHHHHHHHHHHHHTT-HHHHHHHHHHHH--HIIIIIS--PPPHHHHHHHHHHHHHHHHHTT-HHHHHHHHHHHHHTT-TTHHHHHHHHHHHHHHHHTT------HHHHHTSHHHHHHHHHHHHHHHHHHHHHHHHHHHHHTT-S---SPPPPGGGGTTTT-HHHHHHHHHHH-TTS-HHHHHHHHTEETTTEEHHHH-HHHHHHHHHHHHHHH-HHHHHHS---PPEEPPEEE-SS-TTEEEEP-GGG--TT---TTTTT-B----STT-EEEEEEE----SSHHHHHSPPPEEEEEE-SEE-SSGGGG--PPP--------------------

pLDDT: mean 87.01, std 15.44, range [25.52, 98.06]

Organism: Leishmania donovani (NCBI:txid5661)

Radius of gyration: 43.81 Å; chains: 1; bounding box: 88×79×146 Å